Protein AF-A0A0F8Z6T7-F1 (afdb_monomer_lite)

Secondary structure (DSSP, 8-state):
----------EEEEEEE-TTS-EEEEEEEEE----SSS-PEEEEEEE-SSSEEEEEEEETT---EEEEEEETTTTEEEEEEE-TTS-EEEEEEEEEPSS--S---EEEEEE-TT-SS----------TTT---TTTTS--------EEEEEEE---TTEEEEEEEEEEEEEESTT--EEEEEEETTTTEEEEEEE----SS---EEEEEPGGGS-TT-EEEEEEEE-TTSS---EEEEEEEEEEEEEE-SSS-SEEE------TTTTTTTT-TTB--EEEEEEEEEEEEEES-TTS--EEEEEETTEEEE--SS-EEEEPPPEEEETTSPPPEEEEEESEEEEEEEEEEEEEE--BBTTSPBP--PPP----------HHHHHH--------EE-----SSPPP--TTS-SSEE-------SSS--

Sequence (426 aa):
GGGATGSTNRYDEIHFRKSNNEIAFRIRFKMLEGGWVSGDRGDVAYWNGAGWIEFADGEDLTWYRNRIDFDCTSGKYSWYIYDTDGSILGSITNIDFENTMATLDEILFTSHLSTYRGTTYFDAFGFTWEGYNIGDNRFDDTPAVLNFEIDSQLDSSSGDITSVSLDYSYKNMDNKQVSLKIFNFAQQNWDTVINSAIYSSFTPQTYVIGSDYYDQNYNLKFKFEGDASSSSYEFYLDQFKINYNYVPTGGNIYADITKTIADPFLNRYSGFANYQELFDIIISFTYSLSPNNPSYANFARFYIGTTEYSLPQAQSTFISPTFEFDSASPTVIKFEVSNADLVLSDMNYDMQFKCINTSGNVVLQQSFLVEFPEAGLTQFEKDNGKWFIDTTYAFTAISDGITYYNTYGETDKLQLRLNIEADGSW

pLDDT: mean 77.03, std 17.96, range [32.38, 98.25]

Structure (mmCIF, N/CA/C/O backbone):
data_AF-A0A0F8Z6T7-F1
#
_entry.id   AF-A0A0F8Z6T7-F1
#
loop_
_atom_site.group_PDB
_atom_site.id
_atom_site.type_symbol
_atom_site.label_atom_id
_atom_site.label_alt_id
_atom_site.label_comp_id
_atom_site.label_asym_id
_atom_site.label_entity_id
_atom_site.label_seq_id
_atom_site.pdbx_PDB_ins_code
_atom_site.Cartn_x
_atom_site.Cartn_y
_atom_site.Cartn_z
_atom_site.occupancy
_atom_site.B_iso_or_equiv
_atom_site.auth_seq_id
_atom_site.auth_comp_id
_atom_site.auth_asym_id
_atom_site.auth_atom_id
_atom_site.pdbx_PDB_model_num
ATOM 1 N N . GLY A 1 1 ? 71.253 -6.346 -3.701 1.00 34.41 1 GLY A N 1
ATOM 2 C CA . GLY A 1 1 ? 70.125 -7.222 -3.341 1.00 34.41 1 GLY A CA 1
ATOM 3 C C . GLY A 1 1 ? 69.019 -6.948 -4.324 1.00 34.41 1 GLY A C 1
ATOM 4 O O . GLY A 1 1 ? 68.734 -5.778 -4.535 1.00 34.41 1 GLY A O 1
ATOM 5 N N . GLY A 1 2 ? 68.510 -7.982 -4.996 1.00 40.59 2 GLY A N 1
ATOM 6 C CA . GLY A 1 2 ? 67.485 -7.845 -6.030 1.00 40.59 2 GLY A CA 1
ATOM 7 C C . GLY A 1 2 ? 66.227 -7.185 -5.478 1.00 40.59 2 GLY A C 1
ATOM 8 O O . GLY A 1 2 ? 65.676 -7.649 -4.482 1.00 40.59 2 GLY A O 1
ATOM 9 N N . GLY A 1 3 ? 65.811 -6.087 -6.109 1.00 32.38 3 GLY A N 1
ATOM 10 C CA . GLY A 1 3 ? 64.489 -5.521 -5.896 1.00 32.38 3 GLY A CA 1
ATOM 11 C C . GLY A 1 3 ? 63.480 -6.483 -6.499 1.00 32.38 3 GLY A C 1
ATOM 12 O O . GLY A 1 3 ? 63.484 -6.702 -7.707 1.00 32.38 3 GLY A O 1
ATOM 13 N N . ALA A 1 4 ? 62.668 -7.105 -5.651 1.00 35.88 4 ALA A N 1
ATOM 14 C CA . ALA A 1 4 ? 61.506 -7.839 -6.107 1.00 35.88 4 ALA A CA 1
ATOM 15 C C . ALA A 1 4 ? 60.572 -6.843 -6.808 1.00 35.88 4 ALA A C 1
ATOM 17 O O . ALA A 1 4 ? 59.997 -5.971 -6.160 1.00 35.88 4 ALA A O 1
ATOM 18 N N . THR A 1 5 ? 60.444 -6.955 -8.129 1.00 43.78 5 THR A N 1
ATOM 19 C CA . THR A 1 5 ? 59.316 -6.400 -8.879 1.00 43.78 5 THR A CA 1
ATOM 20 C C . THR A 1 5 ? 58.083 -7.167 -8.423 1.00 43.78 5 THR A C 1
ATOM 22 O O . THR A 1 5 ? 57.807 -8.271 -8.896 1.00 43.78 5 THR A O 1
ATOM 25 N N . GLY A 1 6 ? 57.417 -6.644 -7.396 1.00 41.47 6 GLY A N 1
ATOM 26 C CA . GLY A 1 6 ? 56.204 -7.224 -6.847 1.00 41.47 6 GLY A CA 1
ATOM 27 C C . GLY A 1 6 ? 55.116 -7.216 -7.911 1.00 41.47 6 GLY A C 1
ATOM 28 O O . GLY A 1 6 ? 54.461 -6.206 -8.116 1.00 41.47 6 GLY A O 1
ATOM 29 N N . SER A 1 7 ? 54.923 -8.345 -8.594 1.00 46.50 7 SER A N 1
ATOM 30 C CA . SER A 1 7 ? 53.730 -8.596 -9.401 1.00 46.50 7 SER A CA 1
ATOM 31 C C . SER A 1 7 ? 52.518 -8.439 -8.490 1.00 46.50 7 SER A C 1
ATOM 33 O O . SER A 1 7 ? 52.208 -9.336 -7.706 1.00 46.50 7 SER A O 1
ATOM 35 N N . THR A 1 8 ? 51.839 -7.302 -8.560 1.00 54.94 8 THR A N 1
ATOM 36 C CA . THR A 1 8 ? 50.563 -7.137 -7.874 1.00 54.94 8 THR A CA 1
ATOM 37 C C . THR A 1 8 ? 49.501 -7.944 -8.630 1.00 54.94 8 THR A C 1
ATOM 39 O O . THR A 1 8 ? 49.490 -7.993 -9.859 1.00 54.94 8 THR A O 1
ATOM 42 N N . ASN A 1 9 ? 48.648 -8.662 -7.893 1.00 61.03 9 ASN A N 1
ATOM 43 C CA . ASN A 1 9 ? 47.549 -9.482 -8.420 1.00 61.03 9 ASN A CA 1
ATOM 44 C C . ASN A 1 9 ? 46.406 -8.589 -8.949 1.00 61.03 9 ASN A C 1
ATOM 46 O O . ASN A 1 9 ? 45.300 -8.628 -8.421 1.00 61.03 9 ASN A O 1
ATOM 50 N N . ARG A 1 10 ? 46.690 -7.725 -9.931 1.00 76.44 10 ARG A N 1
ATOM 51 C CA . ARG A 1 10 ? 45.719 -6.806 -10.541 1.00 76.44 10 ARG A CA 1
ATOM 52 C C . ARG A 1 10 ? 45.289 -7.368 -11.883 1.00 76.44 10 ARG A C 1
ATOM 54 O O . ARG A 1 10 ? 45.988 -7.186 -12.878 1.00 76.44 10 ARG A O 1
ATOM 61 N N . TYR A 1 11 ? 44.199 -8.118 -11.892 1.00 79.31 11 TYR A N 1
ATOM 62 C CA . TYR A 1 11 ? 43.693 -8.711 -13.115 1.00 79.31 11 TYR A CA 1
ATOM 63 C C . TYR A 1 11 ? 42.189 -8.940 -13.057 1.00 79.31 11 TYR A C 1
ATOM 65 O O . TYR A 1 11 ? 41.632 -9.207 -11.989 1.00 79.31 11 TYR A O 1
ATOM 73 N N . ASP A 1 12 ? 41.592 -8.901 -14.240 1.00 85.19 12 ASP A N 1
ATOM 74 C CA . ASP A 1 12 ? 40.235 -9.350 -14.498 1.00 85.19 12 ASP A CA 1
ATOM 75 C C . ASP A 1 12 ? 40.288 -10.607 -15.362 1.00 85.19 12 ASP A C 1
ATOM 77 O O . ASP A 1 12 ? 41.137 -10.739 -16.251 1.00 85.19 12 ASP A O 1
ATOM 81 N N . GLU A 1 13 ? 39.382 -11.539 -15.096 1.00 89.44 13 GLU A N 1
ATOM 82 C CA . GLU A 1 13 ? 39.260 -12.781 -15.851 1.00 89.44 13 GLU A CA 1
ATOM 83 C C . GLU A 1 13 ? 37.871 -12.912 -16.457 1.00 89.44 13 GLU A C 1
ATOM 85 O O . GLU A 1 13 ? 36.861 -12.561 -15.840 1.00 89.44 13 GLU A O 1
ATOM 90 N N . ILE A 1 14 ? 37.832 -13.491 -17.653 1.00 92.12 14 ILE A N 1
ATOM 91 C CA . ILE A 1 14 ? 36.604 -13.886 -18.331 1.00 92.12 14 ILE A CA 1
ATOM 92 C C . ILE A 1 14 ? 36.615 -15.402 -18.461 1.00 92.12 14 ILE A C 1
ATOM 94 O O . ILE A 1 14 ? 37.575 -15.986 -18.976 1.00 92.12 14 ILE A O 1
ATOM 98 N N . HIS A 1 15 ? 35.558 -16.045 -17.977 1.00 94.75 15 HIS A N 1
ATOM 99 C CA . HIS A 1 15 ? 35.403 -17.496 -17.995 1.00 94.75 15 HIS A CA 1
ATOM 100 C C . HIS A 1 15 ? 34.279 -17.882 -18.951 1.00 94.75 15 HIS A C 1
ATOM 102 O O . HIS A 1 15 ? 33.153 -17.408 -18.813 1.00 94.75 15 HIS A O 1
ATOM 108 N N . PHE A 1 16 ? 34.574 -18.788 -19.878 1.00 95.31 16 PHE A N 1
ATOM 109 C CA . PHE A 1 16 ? 33.588 -19.403 -20.762 1.00 95.31 16 PHE A CA 1
ATOM 110 C C . PHE A 1 16 ? 33.209 -20.751 -20.167 1.00 95.31 16 PHE A C 1
ATOM 112 O O . PHE A 1 16 ? 34.071 -21.616 -19.989 1.00 95.31 16 PHE A O 1
ATOM 119 N N . ARG A 1 17 ? 31.945 -20.910 -19.773 1.00 95.69 17 ARG A N 1
ATOM 120 C CA . ARG A 1 17 ? 31.547 -21.989 -18.862 1.00 95.69 17 ARG A CA 1
ATOM 121 C C . ARG A 1 17 ? 30.137 -22.507 -19.115 1.00 95.69 17 ARG A C 1
ATOM 123 O O . ARG A 1 17 ? 29.335 -21.900 -19.825 1.00 95.69 17 ARG A O 1
ATOM 130 N N . LYS A 1 18 ? 29.839 -23.644 -18.498 1.00 93.81 18 LYS A N 1
ATOM 131 C CA . LYS A 1 18 ? 28.474 -24.148 -18.341 1.00 93.81 18 LYS A CA 1
ATOM 132 C C . LYS A 1 18 ? 27.794 -23.522 -17.128 1.00 93.81 18 LYS A C 1
ATOM 134 O O . LYS A 1 18 ? 28.446 -23.104 -16.171 1.00 93.81 18 LYS A O 1
ATOM 139 N N . SER A 1 19 ? 26.469 -23.583 -17.134 1.00 91.75 19 SER A N 1
ATOM 140 C CA . SER A 1 19 ? 25.588 -23.168 -16.032 1.00 91.75 19 SER A CA 1
ATOM 141 C C . SER A 1 19 ? 25.869 -23.877 -14.693 1.00 91.75 19 SER A C 1
ATOM 143 O O . SER A 1 19 ? 25.521 -23.375 -13.627 1.00 91.75 19 SER A O 1
ATOM 145 N N . ASN A 1 20 ? 26.556 -25.026 -14.705 1.00 92.25 20 ASN A N 1
ATOM 146 C CA . ASN A 1 20 ? 27.001 -25.743 -13.502 1.00 92.25 20 ASN A CA 1
ATOM 147 C C . ASN A 1 20 ? 28.351 -25.241 -12.928 1.00 92.25 20 ASN A C 1
ATOM 149 O O . ASN A 1 20 ? 28.901 -25.889 -12.038 1.00 92.25 20 ASN A O 1
ATOM 153 N N . ASN A 1 21 ? 28.873 -24.107 -13.413 1.00 92.44 21 ASN A N 1
ATOM 154 C CA . ASN A 1 21 ? 30.181 -23.517 -13.085 1.00 92.44 21 ASN A CA 1
ATOM 155 C C . ASN A 1 21 ? 31.415 -24.292 -13.580 1.00 92.44 21 ASN A C 1
ATOM 157 O O . ASN A 1 21 ? 32.537 -23.936 -13.218 1.00 92.44 21 ASN A O 1
ATOM 161 N N . GLU A 1 22 ? 31.255 -25.327 -14.402 1.00 95.19 22 GLU A N 1
ATOM 162 C CA . GLU A 1 22 ? 32.390 -25.999 -15.028 1.00 95.19 22 GLU A CA 1
ATOM 163 C C . GLU A 1 22 ? 32.938 -25.115 -16.164 1.00 95.19 22 GLU A C 1
ATOM 165 O O . GLU A 1 22 ? 32.181 -24.656 -17.023 1.00 95.19 22 GLU A O 1
ATOM 170 N N . ILE A 1 23 ? 34.246 -24.848 -16.165 1.00 96.38 23 ILE A N 1
ATOM 171 C CA . ILE A 1 23 ? 34.882 -23.870 -17.060 1.00 96.38 23 ILE A CA 1
ATOM 172 C C . ILE A 1 23 ? 35.527 -24.582 -18.250 1.00 96.38 23 ILE A C 1
ATOM 174 O O . ILE A 1 23 ? 36.349 -25.476 -18.056 1.00 96.38 23 ILE A O 1
ATOM 178 N N . ALA A 1 24 ? 35.193 -24.161 -19.471 1.00 96.69 24 ALA A N 1
ATOM 179 C CA . ALA A 1 24 ? 35.848 -24.645 -20.682 1.00 96.69 24 ALA A CA 1
ATOM 180 C C . ALA A 1 24 ? 37.194 -23.964 -20.901 1.0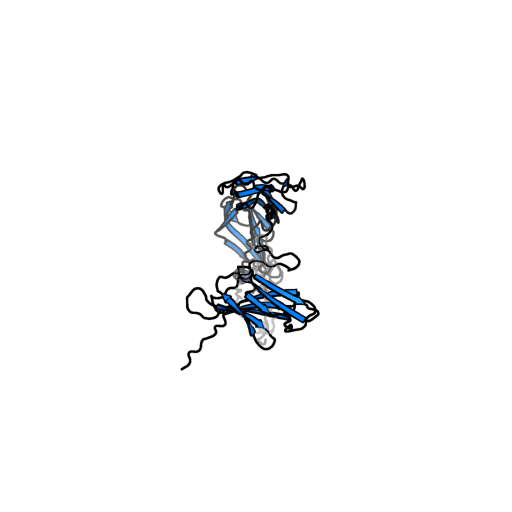0 96.69 24 ALA A C 1
ATOM 182 O O . ALA A 1 24 ? 38.172 -24.646 -21.161 1.00 96.69 24 ALA A O 1
ATOM 183 N N . PHE A 1 25 ? 37.271 -22.639 -20.805 1.00 96.75 25 PHE A N 1
ATOM 184 C CA . PHE A 1 25 ? 38.532 -21.904 -20.916 1.00 96.75 25 PHE A CA 1
ATOM 185 C C . PHE A 1 25 ? 38.414 -20.516 -20.290 1.00 96.75 25 PHE A C 1
ATOM 187 O O . PHE A 1 25 ? 37.312 -19.991 -20.083 1.00 96.75 25 PHE A O 1
ATOM 194 N N . ARG A 1 26 ? 39.570 -19.921 -19.988 1.00 95.75 26 ARG A N 1
ATOM 195 C CA . ARG A 1 26 ? 39.672 -18.604 -19.361 1.00 95.75 26 ARG A CA 1
ATOM 196 C C . ARG A 1 26 ? 40.671 -17.721 -20.070 1.00 95.75 26 ARG A C 1
ATOM 198 O O . ARG A 1 26 ? 41.716 -18.164 -20.555 1.00 95.75 26 ARG A O 1
ATOM 205 N N . ILE A 1 27 ? 40.356 -16.440 -20.039 1.00 93.44 27 ILE A N 1
ATOM 206 C CA . ILE A 1 27 ? 41.213 -15.369 -20.517 1.00 93.44 27 ILE A CA 1
ATOM 207 C C . ILE A 1 27 ? 41.334 -14.293 -19.446 1.00 93.44 27 ILE A C 1
ATOM 209 O O . ILE A 1 27 ? 40.470 -14.179 -18.577 1.00 93.44 27 ILE A O 1
ATOM 213 N N . ARG A 1 28 ? 42.420 -13.528 -19.491 1.00 90.62 28 ARG A N 1
ATOM 214 C CA . ARG A 1 28 ? 42.775 -12.571 -18.450 1.00 90.62 28 ARG A CA 1
ATOM 215 C C . ARG A 1 28 ? 43.392 -11.314 -19.032 1.00 90.62 28 ARG A C 1
ATOM 217 O O . ARG A 1 28 ? 44.247 -11.388 -19.914 1.00 90.62 28 ARG A O 1
ATOM 224 N N . PHE A 1 29 ? 43.024 -10.192 -18.433 1.00 87.56 29 PHE A N 1
ATOM 225 C CA . PHE A 1 29 ? 43.673 -8.900 -18.602 1.00 87.56 29 PHE A CA 1
ATOM 226 C C . PHE A 1 29 ? 44.358 -8.545 -17.286 1.00 87.56 29 PHE A C 1
ATOM 228 O O . PHE A 1 29 ? 43.700 -8.466 -16.250 1.00 87.56 29 PHE A O 1
ATOM 235 N N . LYS A 1 30 ? 45.684 -8.400 -17.293 1.00 84.19 30 LYS A N 1
ATOM 236 C CA . LYS A 1 30 ? 46.486 -8.142 -16.091 1.00 84.19 30 LYS A CA 1
ATOM 237 C C . LYS A 1 30 ? 47.239 -6.830 -16.233 1.00 84.19 30 LYS A C 1
ATOM 239 O O . LYS A 1 30 ? 48.046 -6.700 -17.135 1.00 84.19 30 LYS A O 1
ATOM 244 N N . MET A 1 31 ? 47.079 -5.899 -15.301 1.00 78.56 31 MET A N 1
ATOM 245 C CA . MET A 1 31 ? 47.866 -4.661 -15.311 1.00 78.56 31 MET A CA 1
ATOM 246 C C . MET A 1 31 ? 49.229 -4.876 -14.641 1.00 78.56 31 MET A C 1
ATOM 248 O O . MET A 1 31 ? 49.292 -5.338 -13.496 1.00 78.56 31 MET A O 1
ATOM 252 N N . LEU A 1 32 ? 50.323 -4.531 -15.329 1.00 73.44 32 LEU A N 1
ATOM 253 C CA . LEU A 1 32 ? 51.673 -4.541 -14.761 1.00 73.44 32 LEU A CA 1
ATOM 254 C C . LEU A 1 32 ? 51.965 -3.244 -13.997 1.00 73.44 32 LEU A C 1
ATOM 256 O O . LEU A 1 32 ? 51.449 -2.174 -14.304 1.00 73.44 32 LEU A O 1
ATOM 260 N N . GLU A 1 33 ? 52.812 -3.332 -12.969 1.00 61.66 33 GLU A N 1
ATOM 261 C CA . GLU A 1 33 ? 53.216 -2.166 -12.181 1.00 61.66 33 GLU A CA 1
ATOM 262 C C . GLU A 1 33 ? 54.324 -1.381 -12.906 1.00 61.66 33 GLU A C 1
ATOM 264 O O . GLU A 1 33 ? 55.510 -1.681 -12.771 1.00 61.66 33 GLU A O 1
ATOM 269 N N . GLY A 1 34 ? 53.916 -0.379 -13.688 1.00 53.12 34 GLY A N 1
ATOM 270 C CA . GLY A 1 34 ? 54.732 0.748 -14.144 1.00 53.12 34 GLY A CA 1
ATOM 271 C C . GLY A 1 34 ? 54.400 1.986 -13.305 1.00 53.12 34 GLY A C 1
ATOM 272 O O . GLY A 1 34 ? 53.290 2.145 -12.807 1.00 53.12 34 GLY A O 1
ATOM 273 N N . GLY A 1 35 ? 55.383 2.823 -12.984 1.00 46.03 35 GLY A N 1
ATOM 274 C CA . GLY A 1 35 ? 55.184 3.905 -12.020 1.00 46.03 35 GLY A CA 1
ATOM 275 C C . GLY A 1 35 ? 54.460 5.111 -12.612 1.00 46.03 35 GLY A C 1
ATOM 276 O O . GLY A 1 35 ? 55.069 5.809 -13.393 1.00 46.03 35 GLY A O 1
ATOM 277 N N . TRP A 1 36 ? 53.251 5.440 -12.146 1.00 46.59 36 TRP A N 1
ATOM 278 C CA . TRP A 1 36 ? 52.629 6.786 -12.180 1.00 46.59 36 TRP A CA 1
ATOM 279 C C . TRP A 1 36 ? 52.681 7.605 -13.497 1.00 46.59 36 TRP A C 1
ATOM 281 O O . TRP A 1 36 ? 52.512 8.824 -13.444 1.00 46.59 36 TRP A O 1
ATOM 291 N N . VAL A 1 37 ? 52.856 6.993 -14.669 1.00 45.06 37 VAL A N 1
ATOM 292 C CA . VAL A 1 37 ? 52.803 7.685 -15.971 1.00 45.06 37 VAL A CA 1
ATOM 293 C C . VAL A 1 37 ? 51.796 6.995 -16.885 1.00 45.06 37 VAL A C 1
ATOM 295 O O . VAL A 1 37 ? 51.663 5.780 -16.851 1.00 45.06 37 VAL A O 1
ATOM 298 N N . SER A 1 38 ? 51.079 7.769 -17.706 1.00 46.97 38 SER A N 1
ATOM 299 C CA . SER A 1 38 ? 50.261 7.213 -18.791 1.00 46.97 38 SER A CA 1
ATOM 300 C C . SER A 1 38 ? 51.114 6.300 -19.679 1.00 46.97 38 SER A C 1
ATOM 302 O O . SER A 1 38 ? 52.232 6.690 -20.028 1.00 46.97 38 SER A O 1
ATOM 304 N N . GLY A 1 39 ? 50.584 5.135 -20.059 1.00 53.91 39 GLY A N 1
ATOM 305 C CA . GLY A 1 39 ? 51.328 4.082 -20.764 1.00 53.91 39 GLY A CA 1
ATOM 306 C C . GLY A 1 39 ? 51.674 2.865 -19.895 1.00 53.91 39 GLY A C 1
ATOM 307 O O . GLY A 1 39 ? 52.615 2.136 -20.208 1.00 53.91 39 GLY A O 1
ATOM 308 N N . ASP A 1 40 ? 50.948 2.648 -18.792 1.00 68.19 40 ASP A N 1
ATOM 309 C CA . ASP A 1 40 ? 51.057 1.416 -18.010 1.00 68.19 40 ASP A CA 1
ATOM 310 C C . ASP A 1 40 ? 50.605 0.220 -18.870 1.00 68.19 40 ASP A C 1
ATOM 312 O O . ASP A 1 40 ? 49.499 0.204 -19.416 1.00 68.19 40 ASP A O 1
ATOM 316 N N . ARG A 1 41 ? 51.489 -0.775 -18.998 1.00 76.25 41 ARG A N 1
ATOM 317 C CA . ARG A 1 41 ? 51.284 -1.984 -19.805 1.00 76.25 41 ARG A CA 1
ATOM 318 C C . ARG A 1 41 ? 50.298 -2.937 -19.126 1.00 76.25 41 ARG A C 1
ATOM 320 O O . ARG A 1 41 ? 50.473 -3.291 -17.958 1.00 76.25 41 ARG A O 1
ATOM 327 N N . GLY A 1 42 ? 49.307 -3.398 -19.877 1.00 78.88 42 GLY A N 1
ATOM 328 C CA . GLY A 1 42 ? 48.455 -4.530 -19.535 1.00 78.88 42 GLY A CA 1
ATOM 329 C C . GLY A 1 42 ? 48.886 -5.778 -20.301 1.00 78.88 42 GLY A C 1
ATOM 330 O O . GLY A 1 42 ? 49.060 -5.727 -21.508 1.00 78.88 42 GLY A O 1
ATOM 331 N N . ASP A 1 43 ? 49.043 -6.914 -19.638 1.00 87.06 43 ASP A N 1
ATOM 332 C CA . ASP A 1 43 ? 49.264 -8.191 -20.304 1.00 87.06 43 ASP A CA 1
ATOM 333 C C . ASP A 1 43 ? 47.931 -8.883 -20.587 1.00 87.06 43 ASP A C 1
ATOM 335 O O . ASP A 1 43 ? 47.079 -9.056 -19.705 1.00 87.06 43 ASP A O 1
ATOM 339 N N . VAL A 1 44 ? 47.786 -9.341 -21.825 1.00 90.94 44 VAL A N 1
ATOM 340 C CA . VAL A 1 44 ? 46.660 -10.145 -22.286 1.00 90.94 44 VAL A CA 1
ATOM 341 C C . VAL A 1 44 ? 47.102 -11.603 -22.304 1.00 90.94 44 VAL A C 1
ATOM 343 O O . VAL A 1 44 ? 48.063 -11.974 -22.986 1.00 90.94 44 VAL A O 1
ATOM 346 N N . ALA A 1 45 ? 46.426 -12.439 -21.518 1.00 93.31 45 ALA A N 1
ATOM 347 C CA . ALA A 1 45 ? 46.860 -13.806 -21.259 1.00 93.31 45 ALA A CA 1
ATOM 348 C C . ALA A 1 45 ? 45.715 -14.818 -21.299 1.00 93.31 45 ALA A C 1
ATOM 350 O O . ALA A 1 45 ? 44.567 -14.503 -20.994 1.00 93.31 45 ALA A O 1
ATOM 351 N N . TYR A 1 46 ? 46.046 -16.066 -21.610 1.00 95.25 46 TYR A N 1
ATOM 352 C CA . TYR A 1 46 ? 45.120 -17.195 -21.561 1.00 95.25 46 TYR A CA 1
ATOM 353 C C . TYR A 1 46 ? 45.647 -18.305 -20.653 1.00 95.25 46 TYR A C 1
ATOM 355 O O . TYR A 1 46 ? 46.852 -18.393 -20.406 1.00 95.25 46 TYR A O 1
ATOM 363 N N . TRP A 1 47 ? 44.759 -19.152 -20.137 1.00 95.12 47 TRP A N 1
ATOM 364 C CA . TRP A 1 47 ? 45.156 -20.301 -19.327 1.00 95.12 47 TRP A CA 1
ATOM 365 C C . TRP A 1 47 ? 45.359 -21.541 -20.204 1.00 95.12 47 TRP A C 1
ATOM 367 O O . TRP A 1 47 ? 44.475 -21.914 -20.968 1.00 95.12 47 TRP A O 1
ATOM 377 N N . ASN A 1 48 ? 46.516 -22.201 -20.097 1.00 92.56 48 ASN A N 1
ATOM 378 C CA . ASN A 1 48 ? 46.855 -23.371 -20.923 1.00 92.56 48 ASN A CA 1
ATOM 379 C C . ASN A 1 48 ? 46.685 -24.728 -20.207 1.00 92.56 48 ASN A C 1
ATOM 381 O O . ASN A 1 48 ? 47.204 -25.739 -20.675 1.00 92.56 48 ASN A O 1
ATOM 385 N N . GLY A 1 49 ? 46.051 -24.746 -19.033 1.00 88.06 49 GLY A N 1
ATOM 386 C CA . GLY A 1 49 ? 45.926 -25.932 -18.177 1.00 88.06 49 GLY A CA 1
ATOM 387 C C . GLY A 1 49 ? 46.987 -26.033 -17.074 1.00 88.06 49 GLY A C 1
ATOM 388 O O . GLY A 1 49 ? 46.723 -26.640 -16.040 1.00 88.06 49 GLY A O 1
ATOM 389 N N . ALA A 1 50 ? 48.156 -25.408 -17.247 1.00 91.12 50 ALA A N 1
ATOM 390 C CA . ALA A 1 50 ? 49.250 -25.421 -16.268 1.00 91.12 50 ALA A CA 1
ATOM 391 C C . ALA A 1 50 ? 49.606 -24.026 -15.731 1.00 91.12 50 ALA A C 1
ATOM 393 O O . ALA A 1 50 ? 50.118 -23.900 -14.618 1.00 91.12 50 ALA A O 1
ATOM 394 N N . GLY A 1 51 ? 49.361 -22.981 -16.520 1.00 92.75 51 GLY A N 1
ATOM 395 C CA . GLY A 1 51 ? 49.707 -21.611 -16.186 1.00 92.75 51 GLY A CA 1
ATOM 396 C C . GLY A 1 51 ? 49.068 -20.597 -17.129 1.00 92.75 51 GLY A C 1
ATOM 397 O O . GLY A 1 51 ? 48.467 -20.942 -18.148 1.00 92.75 51 GLY A O 1
ATOM 398 N N . TRP A 1 52 ? 49.235 -19.324 -16.780 1.00 92.81 52 TRP A N 1
ATOM 399 C CA . TRP A 1 52 ? 48.846 -18.206 -17.631 1.00 92.81 52 TRP A CA 1
ATOM 400 C C . TRP A 1 52 ? 49.944 -17.892 -18.645 1.00 92.81 52 TRP A C 1
ATOM 402 O O . TRP A 1 52 ? 51.095 -17.695 -18.255 1.00 92.81 52 TRP A O 1
ATOM 412 N N . ILE A 1 53 ? 49.575 -17.816 -19.921 1.00 95.19 53 ILE A N 1
ATOM 413 C CA . ILE A 1 53 ? 50.469 -17.529 -21.042 1.00 95.19 53 ILE A CA 1
ATOM 414 C C . ILE A 1 53 ? 50.071 -16.194 -21.666 1.00 95.19 53 ILE A C 1
ATOM 416 O O . ILE A 1 53 ? 48.942 -16.027 -22.125 1.00 95.19 53 ILE A O 1
ATOM 420 N N . GLU A 1 54 ? 51.003 -15.249 -21.661 1.00 93.25 54 GLU A N 1
ATOM 421 C CA . GLU A 1 54 ? 50.851 -13.916 -22.248 1.00 93.25 54 GLU A CA 1
ATOM 422 C C . GLU A 1 54 ? 51.081 -13.985 -23.762 1.00 93.25 54 GLU A C 1
ATOM 424 O O . GLU A 1 54 ? 51.980 -14.693 -24.224 1.00 93.25 54 GLU A O 1
ATOM 429 N N . PHE A 1 55 ? 50.259 -13.279 -24.541 1.00 93.69 55 PHE A N 1
ATOM 430 C CA . PHE A 1 55 ? 50.375 -13.276 -26.006 1.00 93.69 55 PHE A CA 1
ATOM 431 C C . PHE A 1 55 ? 50.157 -11.908 -26.665 1.00 93.69 55 PHE A C 1
ATOM 433 O O . PHE A 1 55 ? 50.368 -11.794 -27.874 1.00 93.69 55 PHE A O 1
ATOM 440 N N . ALA A 1 56 ? 49.733 -10.890 -25.911 1.00 93.00 56 ALA A N 1
ATOM 441 C CA . ALA A 1 56 ? 49.633 -9.517 -26.392 1.00 93.00 56 ALA A CA 1
ATOM 442 C C . ALA A 1 56 ? 49.848 -8.512 -25.250 1.00 93.00 56 ALA A C 1
ATOM 444 O O . ALA A 1 56 ? 49.552 -8.815 -24.090 1.00 93.00 56 ALA A O 1
ATOM 445 N N . ASP A 1 57 ? 50.308 -7.316 -25.618 1.00 89.44 57 ASP A N 1
ATOM 446 C CA . ASP A 1 57 ? 50.572 -6.198 -24.712 1.00 89.44 57 ASP A CA 1
ATOM 447 C C . ASP A 1 57 ? 49.540 -5.094 -24.986 1.00 89.44 57 ASP A C 1
ATOM 449 O O . ASP A 1 57 ? 49.538 -4.503 -26.061 1.00 89.44 57 ASP A O 1
ATOM 453 N N . GLY A 1 58 ? 48.644 -4.845 -24.036 1.00 84.88 58 GLY A N 1
ATOM 454 C CA . GLY A 1 58 ? 47.728 -3.709 -24.021 1.00 84.88 58 GLY A CA 1
ATOM 455 C C . GLY A 1 58 ? 48.249 -2.536 -23.185 1.00 84.88 58 GLY A C 1
ATOM 456 O O . GLY A 1 58 ? 49.300 -2.603 -22.548 1.00 84.88 58 GLY A O 1
ATOM 457 N N . GLU A 1 59 ? 47.472 -1.463 -23.155 1.00 83.50 59 GLU A N 1
ATOM 458 C CA . GLU A 1 59 ? 47.749 -0.202 -22.472 1.00 83.50 59 GLU A CA 1
ATOM 459 C C . GLU A 1 59 ? 46.529 0.229 -21.645 1.00 83.50 59 GLU A C 1
ATOM 461 O O . GLU A 1 59 ? 45.380 -0.059 -21.998 1.00 83.50 59 GLU A O 1
ATOM 466 N N . ASP A 1 60 ? 46.772 0.939 -20.542 1.00 79.06 60 ASP A N 1
ATOM 467 C CA . ASP A 1 60 ? 45.708 1.553 -19.740 1.00 79.06 60 ASP A CA 1
ATOM 468 C C . ASP A 1 60 ? 44.853 2.538 -20.565 1.00 79.06 60 ASP A C 1
ATOM 470 O O . ASP A 1 60 ? 45.332 3.174 -21.505 1.00 79.06 60 ASP A O 1
ATOM 474 N N . LEU A 1 61 ? 43.580 2.688 -20.182 1.00 79.44 61 LEU A N 1
ATOM 475 C CA . LEU A 1 61 ? 42.600 3.600 -20.792 1.00 79.44 61 LEU A CA 1
ATOM 476 C C . LEU A 1 61 ? 42.401 3.431 -22.311 1.00 79.44 61 LEU A C 1
ATOM 478 O O . LEU A 1 61 ? 41.932 4.356 -22.979 1.00 79.44 61 LEU A O 1
ATOM 482 N N . THR A 1 62 ? 42.703 2.248 -22.850 1.00 83.56 62 THR A N 1
ATOM 483 C CA . THR A 1 62 ? 42.554 1.937 -24.276 1.00 83.56 62 THR A CA 1
ATOM 484 C C . THR A 1 62 ? 41.439 0.921 -24.509 1.00 83.56 62 THR A C 1
ATOM 486 O O . THR A 1 62 ? 41.324 -0.083 -23.806 1.00 83.56 62 THR A O 1
ATOM 489 N N . TRP A 1 63 ? 40.597 1.183 -25.511 1.00 85.69 63 TRP A N 1
ATOM 490 C CA . TRP A 1 63 ? 39.515 0.284 -25.909 1.00 85.69 63 TRP A CA 1
ATOM 491 C C . TRP A 1 63 ? 40.001 -0.712 -26.955 1.00 85.69 63 TRP A C 1
ATOM 493 O O . TRP A 1 63 ? 40.333 -0.332 -28.076 1.00 85.69 63 TRP A O 1
ATOM 503 N N . TYR A 1 64 ? 39.983 -1.995 -26.601 1.00 87.38 64 TYR A N 1
ATOM 504 C CA . TYR A 1 64 ? 40.364 -3.078 -27.502 1.00 87.38 64 TYR A CA 1
ATOM 505 C C . TYR A 1 64 ? 39.150 -3.852 -27.993 1.00 87.38 64 TYR A C 1
ATOM 507 O O . TYR A 1 64 ? 38.298 -4.279 -27.207 1.00 87.38 64 TYR A O 1
ATOM 515 N N . ARG A 1 65 ? 39.111 -4.126 -29.299 1.00 88.69 65 ARG A N 1
ATOM 516 C CA . ARG A 1 65 ? 38.136 -5.068 -29.853 1.00 88.69 65 ARG A CA 1
ATOM 517 C C . ARG A 1 65 ? 38.658 -6.488 -29.670 1.00 88.69 65 ARG A C 1
ATOM 519 O O . ARG A 1 65 ? 39.778 -6.799 -30.065 1.00 88.69 65 ARG A O 1
ATOM 526 N N . ASN A 1 66 ? 37.817 -7.369 -29.140 1.00 90.00 66 ASN A N 1
ATOM 527 C CA . ASN A 1 66 ? 38.137 -8.777 -28.926 1.00 90.00 66 ASN A CA 1
ATOM 528 C C . ASN A 1 66 ? 37.247 -9.661 -29.805 1.00 90.00 66 ASN A C 1
ATOM 530 O O . ASN A 1 66 ? 36.041 -9.445 -29.882 1.00 90.00 66 ASN A O 1
ATOM 534 N N . ARG A 1 67 ? 37.834 -10.672 -30.450 1.00 90.50 67 ARG A N 1
ATOM 535 C CA . ARG A 1 67 ? 37.106 -11.734 -31.155 1.00 90.50 67 ARG A CA 1
ATOM 536 C C . ARG A 1 67 ? 37.563 -13.085 -30.638 1.00 90.50 67 ARG A C 1
ATOM 538 O O . ARG A 1 67 ? 38.750 -13.396 -30.710 1.00 90.50 67 ARG A O 1
ATOM 545 N N . ILE A 1 68 ? 36.618 -13.890 -30.173 1.00 92.75 68 ILE A N 1
ATOM 546 C CA . ILE A 1 68 ? 36.873 -15.240 -29.674 1.00 92.75 68 ILE A CA 1
ATOM 547 C C . ILE A 1 68 ? 36.052 -16.203 -30.522 1.00 92.75 68 ILE A C 1
ATOM 549 O O . ILE A 1 68 ? 34.827 -16.117 -30.551 1.00 92.75 68 ILE A O 1
ATOM 553 N N . ASP A 1 69 ? 36.741 -17.097 -31.222 1.00 92.38 69 ASP A N 1
ATOM 554 C CA . ASP A 1 69 ? 36.128 -18.170 -31.998 1.00 92.38 69 ASP A CA 1
ATOM 555 C C . ASP A 1 69 ? 36.326 -19.477 -31.225 1.00 92.38 69 ASP A C 1
ATOM 557 O O . ASP A 1 69 ? 37.460 -19.815 -30.890 1.00 92.38 69 ASP A O 1
ATOM 561 N N . PHE A 1 70 ? 35.263 -20.228 -30.944 1.00 93.00 70 PHE A N 1
ATOM 562 C CA . PHE A 1 70 ? 35.362 -21.502 -30.228 1.00 93.00 70 PHE A CA 1
ATOM 563 C C . PHE A 1 70 ? 34.524 -22.597 -30.888 1.00 93.00 70 PHE A C 1
ATOM 565 O O . PHE A 1 70 ? 33.492 -22.328 -31.499 1.00 93.00 70 PHE A O 1
ATOM 572 N N . ASP A 1 71 ? 34.967 -23.843 -30.738 1.00 93.00 71 ASP A N 1
ATOM 573 C CA . ASP A 1 71 ? 34.282 -25.039 -31.216 1.00 93.00 71 ASP A CA 1
ATOM 574 C C . ASP A 1 71 ? 34.220 -26.084 -30.099 1.00 93.00 71 ASP A C 1
ATOM 576 O O . ASP A 1 71 ? 35.228 -26.666 -29.695 1.00 93.00 71 ASP A O 1
ATOM 580 N N . CYS A 1 72 ? 33.004 -26.343 -29.622 1.00 93.31 72 CYS A N 1
ATOM 581 C CA . CYS A 1 72 ? 32.729 -27.338 -28.587 1.00 93.31 72 CYS A CA 1
ATOM 582 C C . CYS A 1 72 ? 32.931 -28.785 -29.079 1.00 93.31 72 CYS A C 1
ATOM 584 O O . CYS A 1 72 ? 33.143 -29.687 -28.274 1.00 93.31 72 CYS A O 1
ATOM 586 N N . THR A 1 73 ? 32.904 -29.028 -30.393 1.00 93.25 73 THR A N 1
ATOM 587 C CA . THR A 1 73 ? 33.110 -30.366 -30.974 1.00 93.25 73 THR A CA 1
ATOM 588 C C . THR A 1 73 ? 34.572 -30.778 -30.883 1.00 93.25 73 THR A C 1
ATOM 590 O O . THR A 1 73 ? 34.885 -31.886 -30.449 1.00 93.25 73 THR A O 1
ATOM 593 N N . SER A 1 74 ? 35.477 -29.886 -31.292 1.00 93.94 74 SER A N 1
ATOM 594 C CA . SER A 1 74 ? 36.921 -30.108 -31.168 1.00 93.94 74 SER A CA 1
ATOM 595 C C . SER A 1 74 ? 37.477 -29.733 -29.792 1.00 93.94 74 SER A C 1
ATOM 597 O O . SER A 1 74 ? 38.596 -30.132 -29.474 1.00 93.94 74 SER A O 1
ATOM 599 N N . GLY A 1 75 ? 36.707 -29.006 -28.975 1.00 95.19 75 GLY A N 1
ATOM 600 C CA . GLY A 1 75 ? 37.123 -28.518 -27.662 1.00 95.19 75 GLY A CA 1
ATOM 601 C C . GLY A 1 75 ? 38.255 -27.503 -27.768 1.00 95.19 75 GLY A C 1
ATOM 602 O O . GLY A 1 75 ? 39.217 -27.593 -27.009 1.00 95.19 75 GLY A O 1
ATOM 603 N N . LYS A 1 76 ? 38.178 -26.592 -28.746 1.00 95.56 76 LYS A N 1
ATOM 604 C CA . LYS A 1 76 ? 39.233 -25.613 -29.035 1.00 95.56 76 LYS A CA 1
ATOM 605 C C . LYS A 1 76 ? 38.696 -24.197 -29.172 1.00 95.56 76 LYS A C 1
ATOM 607 O O . LYS A 1 76 ? 37.556 -23.997 -29.584 1.00 95.56 76 LYS A O 1
ATOM 612 N N . TYR A 1 77 ? 39.543 -23.210 -28.899 1.00 96.25 77 TYR A N 1
ATOM 613 C CA . TYR A 1 77 ? 39.264 -21.804 -29.179 1.00 96.25 77 TYR A CA 1
ATOM 614 C C . TYR A 1 77 ? 40.464 -21.059 -29.770 1.00 96.25 77 TYR A C 1
ATOM 616 O O . TYR A 1 77 ? 41.615 -21.493 -29.710 1.00 96.25 77 TYR A O 1
ATOM 624 N N . SER A 1 78 ? 40.166 -19.914 -30.367 1.00 96.06 78 SER A N 1
ATOM 625 C CA . SER A 1 78 ? 41.111 -18.922 -30.859 1.00 96.06 78 SER A CA 1
ATOM 626 C C . SER A 1 78 ? 40.679 -17.554 -30.349 1.00 96.06 78 SER A C 1
ATOM 628 O O . SER A 1 78 ? 39.484 -17.279 -30.241 1.00 96.06 78 SER A O 1
ATOM 630 N N . TRP A 1 79 ? 41.638 -16.691 -30.041 1.00 95.88 79 TRP A N 1
ATOM 631 C CA . TRP A 1 79 ? 41.369 -15.340 -29.564 1.00 95.88 79 TRP A CA 1
ATOM 632 C C . TRP A 1 79 ? 42.239 -14.347 -30.318 1.00 95.88 79 TRP A C 1
ATOM 634 O O . TRP A 1 79 ? 43.447 -14.532 -30.449 1.00 95.88 79 TRP A O 1
ATOM 644 N N . TYR A 1 80 ? 41.594 -13.302 -30.819 1.00 94.38 80 TYR A N 1
ATOM 645 C CA . TYR A 1 80 ? 42.189 -12.180 -31.519 1.00 94.38 80 TYR A CA 1
ATOM 646 C C . TYR A 1 80 ? 41.850 -10.903 -30.760 1.00 94.38 80 TYR A C 1
ATOM 648 O O . TYR A 1 80 ? 40.675 -10.641 -30.481 1.00 94.38 80 TYR A O 1
ATOM 656 N N . ILE A 1 81 ? 42.863 -10.099 -30.472 1.00 93.75 81 ILE A N 1
ATOM 657 C CA . ILE A 1 81 ? 42.702 -8.753 -29.936 1.00 93.75 81 ILE A CA 1
ATOM 658 C C . ILE A 1 81 ? 43.179 -7.753 -30.987 1.00 93.75 81 ILE A C 1
ATOM 660 O O . ILE A 1 81 ? 44.216 -7.948 -31.624 1.00 93.75 81 ILE A O 1
ATOM 664 N N . TYR A 1 82 ? 42.377 -6.718 -31.212 1.00 92.00 82 TYR A N 1
ATOM 665 C CA . TYR A 1 82 ? 42.635 -5.678 -32.198 1.00 92.00 82 TYR A CA 1
ATOM 666 C C . TYR A 1 82 ? 42.860 -4.344 -31.497 1.00 92.00 82 TYR A C 1
ATOM 668 O O . TYR A 1 82 ? 42.163 -4.034 -30.526 1.00 92.00 82 TYR A O 1
ATOM 676 N N . ASP A 1 83 ? 43.798 -3.569 -32.025 1.00 90.25 83 ASP A N 1
ATOM 677 C CA . ASP A 1 83 ? 44.036 -2.187 -31.626 1.00 90.25 83 ASP A CA 1
ATOM 678 C C . ASP A 1 83 ? 42.882 -1.276 -32.104 1.00 90.25 83 ASP A C 1
ATOM 680 O O . ASP A 1 83 ? 42.012 -1.674 -32.888 1.00 90.25 83 ASP A O 1
ATOM 684 N N . THR A 1 84 ? 42.876 -0.039 -31.623 1.00 84.38 84 THR A N 1
ATOM 685 C CA . THR A 1 84 ? 41.912 1.026 -31.926 1.00 84.38 84 THR A CA 1
ATOM 686 C C . THR A 1 84 ? 41.815 1.360 -33.416 1.00 84.38 84 THR A C 1
ATOM 688 O O . THR A 1 84 ? 40.747 1.750 -33.888 1.00 84.38 84 THR A O 1
ATOM 691 N N . ASP A 1 85 ? 42.893 1.164 -34.181 1.00 87.75 85 ASP A N 1
ATOM 692 C CA . ASP A 1 85 ? 42.920 1.338 -35.638 1.00 87.75 85 ASP A CA 1
ATOM 693 C C . ASP A 1 85 ? 42.392 0.113 -36.416 1.00 87.75 85 ASP A C 1
ATOM 695 O O . ASP A 1 85 ? 42.294 0.136 -37.645 1.00 87.75 85 ASP A O 1
ATOM 699 N N . GLY A 1 86 ? 42.021 -0.955 -35.703 1.00 86.69 86 GLY A N 1
ATOM 700 C CA . GLY A 1 86 ? 41.507 -2.202 -36.255 1.00 86.69 86 GLY A CA 1
ATOM 701 C C . GLY A 1 86 ? 42.580 -3.205 -36.689 1.00 86.69 86 GLY A C 1
ATOM 702 O O . GLY A 1 86 ? 42.217 -4.291 -37.157 1.00 86.69 86 GLY A O 1
ATOM 703 N N . SER A 1 87 ? 43.870 -2.892 -36.535 1.00 93.25 87 SER A N 1
ATOM 704 C CA . SER A 1 87 ? 44.965 -3.843 -36.744 1.00 93.25 87 SER A CA 1
ATOM 705 C C . SER A 1 87 ? 44.997 -4.912 -35.643 1.00 93.25 87 SER A C 1
ATOM 707 O O . SER A 1 87 ? 44.438 -4.734 -34.564 1.00 93.25 87 SER A O 1
ATOM 709 N N . ILE A 1 88 ? 45.590 -6.079 -35.918 1.00 93.88 88 ILE A N 1
ATOM 710 C CA . ILE A 1 88 ? 45.723 -7.141 -34.908 1.00 93.88 88 ILE A CA 1
ATOM 711 C C . ILE A 1 88 ? 46.839 -6.748 -33.942 1.00 93.88 88 ILE A C 1
ATOM 713 O O . ILE A 1 88 ? 47.999 -6.685 -34.343 1.00 93.88 88 ILE A O 1
ATOM 717 N N . LEU A 1 89 ? 46.482 -6.565 -32.673 1.00 93.94 89 LEU A N 1
ATOM 718 C CA . LEU A 1 89 ? 47.428 -6.357 -31.580 1.00 93.94 89 LEU A CA 1
ATOM 719 C C . LEU A 1 89 ? 48.076 -7.688 -31.161 1.00 93.94 89 LEU A C 1
ATOM 721 O O . LEU A 1 89 ? 49.275 -7.753 -30.904 1.00 93.94 89 LEU A O 1
ATOM 725 N N . GLY A 1 90 ? 47.300 -8.774 -31.148 1.00 95.62 90 GLY A N 1
ATOM 726 C CA . GLY A 1 90 ? 47.809 -10.119 -30.889 1.00 95.62 90 GLY A CA 1
ATOM 727 C C . GLY A 1 90 ? 46.770 -11.209 -31.130 1.00 95.62 90 GLY A C 1
ATOM 728 O O . GLY A 1 90 ? 45.566 -10.949 -31.197 1.00 95.62 90 GLY A O 1
ATOM 729 N N . SER A 1 91 ? 47.231 -12.451 -31.287 1.00 96.56 91 SER A N 1
ATOM 730 C CA . SER A 1 91 ? 46.330 -13.588 -31.491 1.00 96.56 91 SER A CA 1
ATOM 731 C C . SER A 1 91 ? 46.908 -14.926 -31.046 1.00 96.56 91 SER A C 1
ATOM 733 O O . SER A 1 91 ? 48.093 -15.189 -31.241 1.00 96.56 91 SER A O 1
ATOM 735 N N . ILE A 1 92 ? 46.028 -15.805 -30.576 1.00 96.69 92 ILE A N 1
ATOM 736 C CA . ILE A 1 92 ? 46.272 -17.228 -30.316 1.00 96.69 92 ILE A CA 1
ATOM 737 C C . ILE A 1 92 ? 45.254 -18.062 -31.087 1.00 96.69 92 ILE A C 1
ATOM 739 O O . ILE A 1 92 ? 44.115 -17.638 -31.284 1.00 96.69 92 ILE A O 1
ATOM 743 N N . THR A 1 93 ? 45.652 -19.255 -31.529 1.00 96.94 93 THR A N 1
ATOM 744 C CA . THR A 1 93 ? 44.779 -20.122 -32.333 1.00 96.94 93 THR A CA 1
ATOM 745 C C . THR A 1 93 ? 44.837 -21.572 -31.878 1.00 96.94 93 THR A C 1
ATOM 747 O O . THR A 1 93 ? 45.890 -22.050 -31.458 1.00 96.94 93 THR A O 1
ATOM 750 N N . ASN A 1 94 ? 43.707 -22.274 -32.005 1.00 95.50 94 ASN A N 1
ATOM 751 C CA . ASN A 1 94 ? 43.564 -23.712 -31.746 1.00 95.50 94 ASN A CA 1
ATOM 752 C C . ASN A 1 94 ? 44.005 -24.171 -30.343 1.00 95.50 94 ASN A C 1
ATOM 754 O O . ASN A 1 94 ? 44.548 -25.271 -30.196 1.00 95.50 94 ASN A O 1
ATOM 758 N N . ILE A 1 95 ? 43.762 -23.343 -29.327 1.00 96.69 95 ILE A N 1
ATOM 759 C CA . ILE A 1 95 ? 44.045 -23.665 -27.929 1.00 96.69 95 ILE A CA 1
ATOM 760 C C . ILE A 1 95 ? 42.991 -24.640 -27.416 1.00 96.69 95 ILE A C 1
ATOM 762 O O . ILE A 1 95 ? 41.802 -24.431 -27.646 1.00 96.69 95 ILE A O 1
ATOM 766 N N . ASP A 1 96 ? 43.429 -25.701 -26.740 1.00 96.38 96 ASP A N 1
ATOM 767 C CA . ASP A 1 96 ? 42.536 -26.686 -26.134 1.00 96.38 96 ASP A CA 1
ATOM 768 C C . ASP A 1 96 ? 41.763 -26.078 -24.954 1.00 96.38 96 ASP A C 1
ATOM 770 O O . ASP A 1 96 ? 42.284 -25.250 -24.205 1.00 96.38 96 ASP A O 1
ATOM 774 N N . PHE A 1 97 ? 40.517 -26.507 -24.770 1.00 96.38 97 PHE A N 1
ATOM 775 C CA . PHE A 1 97 ? 39.755 -26.226 -23.559 1.00 96.38 97 PHE A CA 1
ATOM 776 C C . PHE A 1 97 ? 40.448 -26.852 -22.338 1.00 96.38 97 PHE A C 1
ATOM 778 O O . PHE A 1 97 ? 40.968 -27.964 -22.406 1.00 96.38 97 PHE A O 1
ATOM 785 N N . GLU A 1 98 ? 40.376 -26.167 -21.195 1.00 95.06 98 GLU A N 1
ATOM 786 C CA . GLU A 1 98 ? 40.675 -26.713 -19.867 1.00 95.06 98 GLU A CA 1
ATOM 787 C C . GLU A 1 98 ? 39.886 -27.995 -19.607 1.00 95.06 98 GLU A C 1
ATOM 789 O O . GLU A 1 98 ? 40.439 -28.982 -19.127 1.00 95.06 98 GLU A O 1
ATOM 794 N N . ASN A 1 99 ? 38.594 -27.971 -19.942 1.00 93.69 99 ASN A N 1
ATOM 795 C CA . ASN A 1 99 ? 37.692 -29.107 -19.834 1.00 93.69 99 ASN A CA 1
ATOM 796 C C . ASN A 1 99 ? 36.909 -29.239 -21.142 1.00 93.69 99 ASN A C 1
ATOM 798 O O . ASN A 1 99 ? 36.242 -28.299 -21.575 1.00 93.69 99 ASN A O 1
ATOM 802 N N . THR A 1 100 ? 36.983 -30.403 -21.792 1.00 90.81 100 THR A N 1
ATOM 803 C CA . THR A 1 100 ? 36.227 -30.666 -23.025 1.00 90.81 100 THR A CA 1
ATOM 804 C C . THR A 1 100 ? 34.725 -30.645 -22.747 1.00 90.81 100 THR A C 1
ATOM 806 O O . THR A 1 100 ? 34.239 -31.341 -21.856 1.00 90.81 100 THR A O 1
ATOM 809 N N . MET A 1 101 ? 33.970 -29.882 -23.539 1.00 91.81 101 MET A N 1
ATOM 810 C CA . MET A 1 101 ? 32.541 -29.664 -23.323 1.00 91.81 101 MET A CA 1
ATOM 811 C C . MET A 1 101 ? 31.766 -29.625 -24.628 1.00 91.81 101 MET A C 1
ATOM 813 O O . MET A 1 101 ? 32.196 -28.987 -25.577 1.00 91.81 101 MET A O 1
ATOM 817 N N . ALA A 1 102 ? 30.582 -30.239 -24.633 1.00 91.44 102 ALA A N 1
ATOM 818 C CA . ALA A 1 102 ? 29.682 -30.230 -25.786 1.00 91.44 102 ALA A CA 1
ATOM 819 C C . ALA A 1 102 ? 28.892 -28.916 -25.956 1.00 91.44 102 ALA A C 1
ATOM 821 O O . ALA A 1 102 ? 28.388 -28.659 -27.045 1.00 91.44 102 ALA A O 1
ATOM 822 N N . THR A 1 103 ? 28.765 -28.105 -24.900 1.00 92.31 103 THR A N 1
ATOM 823 C CA . THR A 1 103 ? 28.056 -26.816 -24.911 1.00 92.31 103 THR A CA 1
ATOM 824 C C . THR A 1 103 ? 28.725 -25.822 -23.966 1.00 92.31 103 THR A C 1
ATOM 826 O O . THR A 1 103 ? 29.353 -26.228 -22.982 1.00 92.31 103 THR A O 1
ATOM 829 N N . LEU A 1 104 ? 28.538 -24.535 -24.261 1.00 90.81 104 LEU A N 1
ATOM 830 C CA . LEU A 1 104 ? 28.813 -23.411 -23.373 1.00 90.81 104 LEU A CA 1
ATOM 831 C C . LEU A 1 104 ? 27.523 -22.623 -23.187 1.00 90.81 104 LEU A C 1
ATOM 833 O O . LEU A 1 104 ? 26.823 -22.365 -24.165 1.00 90.81 104 LEU A O 1
ATOM 837 N N . ASP A 1 105 ? 27.234 -22.252 -21.945 1.00 92.62 105 ASP A N 1
ATOM 838 C CA . ASP A 1 105 ? 25.968 -21.611 -21.584 1.00 92.62 105 ASP A CA 1
ATOM 839 C C . ASP A 1 105 ? 26.185 -20.146 -21.175 1.00 92.62 105 ASP A C 1
ATOM 841 O O . ASP A 1 105 ? 25.301 -19.312 -21.351 1.00 92.62 105 ASP A O 1
ATOM 845 N N . GLU A 1 106 ? 27.358 -19.827 -20.615 1.00 92.38 106 GLU A N 1
ATOM 846 C CA . GLU A 1 106 ? 27.613 -18.560 -19.934 1.00 92.38 106 GLU A CA 1
ATOM 847 C C . GLU A 1 106 ? 29.014 -18.006 -20.221 1.00 92.38 106 GLU A C 1
ATOM 849 O O . GLU A 1 106 ? 30.000 -18.744 -20.326 1.00 92.38 106 GLU A O 1
ATOM 854 N N . ILE A 1 107 ? 29.097 -16.674 -20.239 1.00 91.44 107 ILE A N 1
ATOM 855 C CA . ILE A 1 107 ? 30.342 -15.912 -20.131 1.00 91.44 107 ILE A CA 1
ATOM 856 C C . ILE A 1 107 ? 30.295 -15.183 -18.788 1.00 91.44 107 ILE A C 1
ATOM 858 O O . ILE A 1 107 ? 29.415 -14.354 -18.559 1.00 91.44 107 ILE A O 1
ATOM 862 N N . LEU A 1 108 ? 31.224 -15.502 -17.892 1.00 91.75 108 LEU A N 1
ATOM 863 C CA . LEU A 1 108 ? 31.341 -14.862 -16.585 1.00 91.75 108 LEU A CA 1
ATOM 864 C C . LEU A 1 108 ? 32.514 -13.882 -16.585 1.00 91.75 108 LEU A C 1
ATOM 866 O O . LEU A 1 108 ? 33.637 -14.264 -16.898 1.00 91.75 108 LEU A O 1
ATOM 870 N N . PHE A 1 109 ? 32.259 -12.653 -16.142 1.00 88.69 109 PHE A N 1
ATOM 871 C CA . PHE A 1 109 ? 33.274 -11.630 -15.904 1.00 88.69 109 PHE A CA 1
ATOM 872 C C . PHE A 1 109 ? 33.572 -11.559 -14.410 1.00 88.69 109 PHE A C 1
ATOM 874 O O . PHE A 1 109 ? 32.658 -11.413 -13.597 1.00 88.69 109 PHE A O 1
ATOM 881 N N . THR A 1 110 ? 34.844 -11.667 -14.038 1.00 86.12 110 THR A N 1
ATOM 882 C CA . THR A 1 110 ? 35.280 -11.604 -12.640 1.00 86.12 110 THR A CA 1
ATOM 883 C C . THR A 1 110 ? 36.416 -10.614 -12.473 1.00 86.12 110 THR A C 1
ATOM 885 O O . THR A 1 110 ? 37.315 -10.546 -13.308 1.00 86.12 110 THR A O 1
ATOM 888 N N . SER A 1 111 ? 36.381 -9.880 -11.364 1.00 76.62 111 SER A N 1
ATOM 889 C CA . SER A 1 111 ? 37.448 -8.979 -10.944 1.00 76.62 111 SER A CA 1
ATOM 890 C C . SER A 1 111 ? 37.953 -9.370 -9.560 1.00 76.62 111 SER A C 1
ATOM 892 O O . SER A 1 111 ? 37.178 -9.722 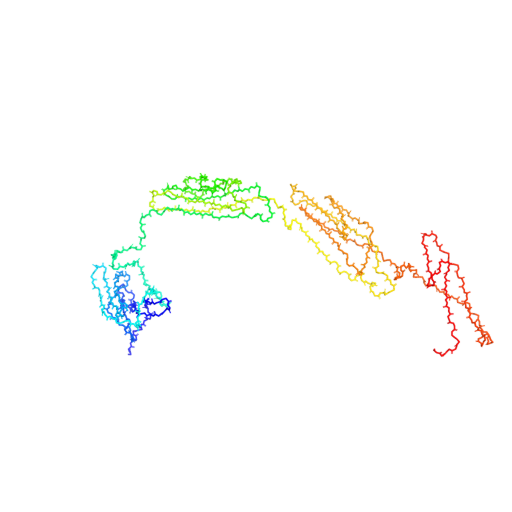-8.663 1.00 76.62 111 SER A O 1
ATOM 894 N N . HIS A 1 112 ? 39.271 -9.337 -9.363 1.00 69.94 112 HIS A N 1
ATOM 895 C CA . HIS A 1 112 ? 39.862 -9.622 -8.057 1.00 69.94 112 HIS A CA 1
ATOM 896 C C . HIS A 1 112 ? 39.917 -8.341 -7.200 1.00 69.94 112 HIS A C 1
ATOM 898 O O . HIS A 1 112 ? 40.708 -7.432 -7.436 1.00 69.94 112 HIS A O 1
ATOM 904 N N . LEU A 1 113 ? 39.068 -8.293 -6.163 1.00 55.06 113 LEU A N 1
ATOM 905 C CA . LEU A 1 113 ? 38.685 -7.122 -5.342 1.00 55.06 113 LEU A CA 1
ATOM 906 C C . LEU A 1 113 ? 39.797 -6.375 -4.572 1.00 55.06 113 LEU A C 1
ATOM 908 O O . LEU A 1 113 ? 39.492 -5.462 -3.805 1.00 55.06 113 LEU A O 1
ATOM 912 N N . SER A 1 114 ? 41.078 -6.729 -4.693 1.00 53.69 114 SER A N 1
ATOM 913 C CA . SER A 1 114 ? 42.086 -6.198 -3.764 1.00 53.69 114 SER A CA 1
ATOM 914 C C . SER A 1 114 ? 42.652 -4.812 -4.093 1.00 53.69 114 SER A C 1
ATOM 916 O O . SER A 1 114 ? 43.355 -4.274 -3.241 1.00 53.69 114 SER A O 1
ATOM 918 N N . THR A 1 115 ? 42.378 -4.188 -5.250 1.00 50.97 115 THR A N 1
ATOM 919 C CA . THR A 1 115 ? 42.966 -2.865 -5.569 1.00 50.97 115 THR A CA 1
ATOM 920 C C . THR A 1 115 ? 42.181 -2.037 -6.597 1.00 50.97 115 THR A C 1
ATOM 922 O O . THR A 1 115 ? 41.801 -2.543 -7.640 1.00 50.97 115 THR A O 1
ATOM 925 N N . TYR A 1 116 ? 42.062 -0.727 -6.344 1.00 51.19 116 TYR A N 1
ATOM 926 C CA . TYR A 1 116 ? 41.377 0.331 -7.125 1.00 51.19 116 TYR A CA 1
ATOM 927 C C . TYR A 1 116 ? 41.923 0.606 -8.555 1.00 51.19 116 TYR A C 1
ATOM 929 O O . TYR A 1 116 ? 41.451 1.514 -9.231 1.00 51.19 116 TYR A O 1
ATOM 937 N N . ARG A 1 117 ? 42.935 -0.131 -9.037 1.00 55.41 117 ARG A N 1
ATOM 938 C CA . ARG A 1 117 ? 43.527 0.050 -10.378 1.00 55.41 117 ARG A CA 1
ATOM 939 C C . ARG A 1 117 ? 43.443 -1.257 -11.165 1.00 55.41 117 ARG A C 1
ATOM 941 O O . ARG A 1 117 ? 43.929 -2.271 -10.668 1.00 55.41 117 ARG A O 1
ATOM 948 N N . GLY A 1 118 ? 42.878 -1.195 -12.372 1.00 57.72 118 GLY A N 1
ATOM 949 C CA . GLY A 1 118 ? 42.667 -2.347 -13.257 1.00 57.72 118 GLY A CA 1
ATOM 950 C C . GLY A 1 118 ? 41.201 -2.738 -13.449 1.00 57.72 118 GLY A C 1
ATOM 951 O O . GLY A 1 118 ? 40.924 -3.921 -13.537 1.00 57.72 118 GLY A O 1
ATOM 952 N N . THR A 1 119 ? 40.274 -1.776 -13.471 1.00 65.94 119 THR A N 1
ATOM 953 C CA . THR A 1 119 ? 38.871 -2.041 -13.820 1.00 65.94 119 THR A CA 1
ATOM 954 C C . THR A 1 119 ? 38.743 -2.189 -15.334 1.00 65.94 119 THR A C 1
ATOM 956 O O . THR A 1 119 ? 38.913 -1.205 -16.055 1.00 65.94 119 THR A O 1
ATOM 959 N N . THR A 1 120 ? 38.412 -3.383 -15.817 1.00 73.19 120 THR A N 1
ATOM 960 C CA . THR A 1 120 ? 38.056 -3.598 -17.224 1.00 73.19 120 THR A CA 1
ATOM 961 C C . THR A 1 120 ? 36.598 -3.216 -17.458 1.00 73.19 120 THR A C 1
ATOM 963 O O . THR A 1 120 ? 35.698 -3.661 -16.743 1.00 73.19 120 THR A O 1
ATOM 966 N N . TYR A 1 121 ? 36.360 -2.396 -18.479 1.00 77.94 121 TYR A N 1
ATOM 967 C CA . TYR A 1 121 ? 35.021 -2.043 -18.941 1.00 77.94 121 TYR A CA 1
ATOM 968 C C . TYR A 1 121 ? 34.715 -2.784 -20.241 1.00 77.94 121 TYR A C 1
ATOM 970 O O . TYR A 1 121 ? 35.587 -2.958 -21.090 1.00 77.94 121 TYR A O 1
ATOM 978 N N . PHE A 1 122 ? 33.462 -3.197 -20.403 1.00 78.00 122 PHE A N 1
ATOM 979 C CA . PHE A 1 122 ? 32.976 -3.876 -21.599 1.00 78.00 122 PHE A CA 1
ATOM 980 C C . PHE A 1 122 ? 31.868 -3.029 -22.218 1.00 78.00 122 PHE A C 1
ATOM 982 O O . PHE A 1 122 ? 30.857 -2.782 -21.564 1.00 78.00 122 PHE A O 1
ATOM 989 N N . ASP A 1 123 ? 32.080 -2.557 -23.448 1.00 72.12 123 ASP A N 1
ATOM 990 C CA . ASP A 1 123 ? 31.147 -1.650 -24.130 1.00 72.12 123 ASP A CA 1
ATOM 991 C C . ASP A 1 123 ? 30.128 -2.390 -24.995 1.00 72.12 123 ASP A C 1
ATOM 993 O O . ASP A 1 123 ? 28.946 -2.099 -24.883 1.00 72.12 123 ASP A O 1
ATOM 997 N N . ALA A 1 124 ? 30.562 -3.358 -25.819 1.00 74.06 124 ALA A N 1
ATOM 998 C CA . ALA A 1 124 ? 29.715 -4.040 -26.803 1.00 74.06 124 ALA A CA 1
ATOM 999 C C . ALA A 1 124 ? 30.006 -5.545 -26.916 1.00 74.06 124 ALA A C 1
ATOM 1001 O O . ALA A 1 124 ? 31.170 -5.952 -26.959 1.00 74.06 124 ALA A O 1
ATOM 1002 N N . PHE A 1 125 ? 28.948 -6.358 -27.028 1.00 79.06 125 PHE A N 1
ATOM 1003 C CA . PHE A 1 125 ? 29.030 -7.785 -27.355 1.00 79.06 125 PHE A CA 1
ATOM 1004 C C . PHE A 1 125 ? 28.230 -8.065 -28.621 1.00 79.06 125 PHE A C 1
ATOM 1006 O O . PHE A 1 125 ? 27.080 -7.660 -28.729 1.00 79.06 125 PHE A O 1
ATOM 1013 N N . GLY A 1 126 ? 28.830 -8.788 -29.560 1.00 75.44 126 GLY A N 1
ATOM 1014 C CA . GLY A 1 126 ? 28.167 -9.167 -30.801 1.00 75.44 126 GLY A CA 1
ATOM 1015 C C . GLY A 1 126 ? 28.638 -10.529 -31.275 1.00 75.44 126 GLY A C 1
ATOM 1016 O O . GLY A 1 126 ? 29.760 -10.955 -30.977 1.00 75.44 126 GLY A O 1
ATOM 1017 N N . PHE A 1 127 ? 27.780 -11.216 -32.020 1.00 77.88 127 PHE A N 1
ATOM 1018 C CA . PHE A 1 127 ? 28.134 -12.477 -32.646 1.00 77.88 127 PHE A CA 1
ATOM 1019 C C . PHE A 1 127 ? 28.783 -12.234 -34.008 1.00 77.88 127 PHE A C 1
ATOM 1021 O O . PHE A 1 127 ? 28.360 -11.389 -34.794 1.00 77.88 127 PHE A O 1
ATOM 1028 N N . THR A 1 128 ? 29.821 -13.007 -34.329 1.00 69.00 128 THR A N 1
ATOM 1029 C CA . THR A 1 128 ? 30.604 -12.812 -35.562 1.00 69.00 128 THR A CA 1
ATOM 1030 C C . THR A 1 128 ? 29.792 -13.020 -36.845 1.00 69.00 128 THR A C 1
ATOM 1032 O O . THR A 1 128 ? 30.202 -12.532 -37.897 1.00 69.00 128 THR A O 1
ATOM 1035 N N . TRP A 1 129 ? 28.640 -13.697 -36.775 1.00 72.25 129 TRP A N 1
ATOM 1036 C CA . TRP A 1 129 ? 27.712 -13.895 -37.896 1.00 72.25 129 TRP A CA 1
ATOM 1037 C C . TRP A 1 129 ? 26.660 -12.783 -38.059 1.00 72.25 129 TRP A C 1
ATOM 1039 O O . TRP A 1 129 ? 25.914 -12.815 -39.034 1.00 72.25 129 TRP A O 1
ATOM 1049 N N . GLU A 1 130 ? 26.610 -11.801 -37.154 1.00 69.69 130 GLU A N 1
ATOM 1050 C CA . GLU A 1 130 ? 25.655 -10.674 -37.186 1.00 69.69 130 GLU A CA 1
ATOM 1051 C C . GLU A 1 130 ? 26.324 -9.348 -37.596 1.00 69.69 130 GLU A C 1
ATOM 1053 O O . GLU A 1 130 ? 25.643 -8.379 -37.917 1.00 69.69 130 GLU A O 1
ATOM 1058 N N . GLY A 1 131 ? 27.662 -9.335 -37.679 1.00 66.56 131 GLY A N 1
ATOM 1059 C CA . GLY A 1 131 ? 28.464 -8.115 -37.790 1.00 66.56 131 GLY A CA 1
ATOM 1060 C C . GLY A 1 131 ? 28.724 -7.513 -36.405 1.00 66.56 131 GLY A C 1
ATOM 1061 O O . GLY A 1 131 ? 27.871 -7.570 -35.533 1.00 66.56 131 GLY A O 1
ATOM 1062 N N . TYR A 1 132 ? 29.929 -6.985 -36.174 1.00 63.28 132 TYR A N 1
ATOM 1063 C CA . TYR A 1 132 ? 30.261 -6.267 -34.937 1.00 63.28 132 TYR A CA 1
ATOM 1064 C C . TYR A 1 132 ? 30.331 -4.774 -35.234 1.00 63.28 132 TYR A C 1
ATOM 1066 O O . TYR A 1 132 ? 31.207 -4.364 -36.005 1.00 63.28 132 TYR A O 1
ATOM 1074 N N . ASN A 1 133 ? 29.486 -3.968 -34.591 1.00 67.88 133 ASN A N 1
ATOM 1075 C CA . ASN A 1 133 ? 29.647 -2.522 -34.548 1.00 67.88 133 ASN A CA 1
ATOM 1076 C C . ASN A 1 133 ? 29.939 -2.070 -33.113 1.00 67.88 133 ASN A C 1
ATOM 1078 O O . ASN A 1 133 ? 29.349 -2.525 -32.132 1.00 67.88 133 ASN A O 1
ATOM 1082 N N . ILE A 1 134 ? 30.892 -1.147 -32.992 1.00 62.56 134 ILE A N 1
ATOM 1083 C CA . ILE A 1 134 ? 31.171 -0.474 -31.723 1.00 62.56 134 ILE A CA 1
ATOM 1084 C C . ILE A 1 134 ? 29.895 0.267 -31.307 1.00 62.56 134 ILE A C 1
ATOM 1086 O O . ILE A 1 134 ? 29.355 1.043 -32.096 1.00 62.56 134 ILE A O 1
ATOM 1090 N N . GLY A 1 135 ? 29.425 0.024 -30.083 1.00 59.19 135 GLY A N 1
ATOM 1091 C CA . GLY A 1 135 ? 28.184 0.598 -29.577 1.00 59.19 135 GLY A CA 1
ATOM 1092 C C . GLY A 1 135 ? 26.902 -0.162 -29.931 1.00 59.19 135 GLY A C 1
ATOM 1093 O O . GLY A 1 135 ? 25.841 0.400 -29.706 1.00 59.19 135 GLY A O 1
ATOM 1094 N N . ASP A 1 136 ? 26.942 -1.415 -30.404 1.00 62.03 136 ASP A N 1
ATOM 1095 C CA . ASP A 1 136 ? 25.725 -2.245 -30.595 1.00 62.03 136 ASP A CA 1
ATOM 1096 C C . ASP A 1 136 ? 24.945 -2.517 -29.283 1.00 62.03 136 ASP A C 1
ATOM 1098 O O . ASP A 1 136 ? 23.793 -2.943 -29.309 1.00 62.03 136 ASP A O 1
ATOM 1102 N N . ASN A 1 137 ? 25.522 -2.200 -28.116 1.00 56.59 137 ASN A N 1
ATOM 1103 C CA . ASN A 1 137 ? 24.804 -2.157 -26.834 1.00 56.59 137 ASN A CA 1
ATOM 1104 C C . ASN A 1 137 ? 23.989 -0.860 -26.637 1.00 56.59 137 ASN A C 1
ATOM 1106 O O . ASN A 1 137 ? 23.257 -0.720 -25.652 1.00 56.59 137 ASN A O 1
ATOM 1110 N N . ARG A 1 138 ? 24.100 0.104 -27.557 1.00 49.81 138 ARG A N 1
ATOM 1111 C CA . ARG A 1 138 ? 23.217 1.264 -27.649 1.00 49.81 138 ARG A CA 1
ATOM 1112 C C . ARG A 1 138 ? 21.944 0.792 -28.337 1.00 49.81 138 ARG A C 1
ATOM 1114 O O . ARG A 1 138 ? 21.855 0.800 -29.558 1.00 49.81 138 ARG A O 1
ATOM 1121 N N . PHE A 1 139 ? 20.995 0.334 -27.525 1.00 45.91 139 PHE A N 1
ATOM 1122 C CA . PHE A 1 139 ? 19.653 -0.031 -27.969 1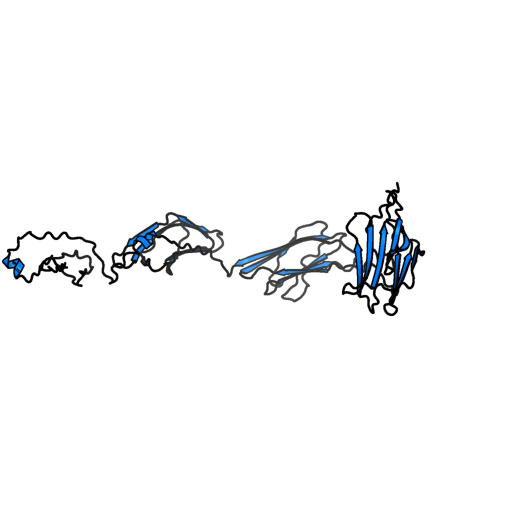.00 45.91 139 PHE A CA 1
ATOM 1123 C C . PHE A 1 139 ? 19.124 0.956 -29.019 1.00 45.91 139 PHE A C 1
ATOM 1125 O O . PHE A 1 139 ? 19.181 2.169 -28.816 1.00 45.91 139 PHE A O 1
ATOM 1132 N N . ASP A 1 140 ? 18.636 0.367 -30.111 1.00 45.88 140 ASP A N 1
ATOM 1133 C CA . ASP A 1 140 ? 17.852 0.936 -31.205 1.00 45.88 140 ASP A CA 1
ATOM 1134 C C . ASP A 1 140 ? 17.158 2.264 -30.843 1.00 45.88 140 ASP A C 1
ATOM 1136 O O . ASP A 1 140 ? 16.369 2.326 -29.896 1.00 45.88 140 ASP A O 1
ATOM 1140 N N . ASP A 1 141 ? 17.363 3.301 -31.663 1.00 49.44 141 ASP A N 1
ATOM 1141 C CA . ASP A 1 141 ? 16.647 4.591 -31.644 1.00 49.44 141 ASP A CA 1
ATOM 1142 C C . ASP A 1 141 ? 15.137 4.442 -31.976 1.00 49.44 141 ASP A C 1
ATOM 1144 O O . ASP A 1 141 ? 14.496 5.360 -32.496 1.00 49.44 141 ASP A O 1
ATOM 1148 N N . THR A 1 142 ? 14.514 3.295 -31.684 1.00 51.66 142 THR A N 1
ATOM 1149 C CA . THR A 1 142 ? 13.061 3.250 -31.537 1.00 51.66 142 THR A CA 1
ATOM 1150 C C . THR A 1 142 ? 12.691 4.196 -30.396 1.00 51.66 142 THR A C 1
ATOM 1152 O O . THR A 1 142 ? 13.203 4.020 -29.288 1.00 51.66 142 THR A O 1
ATOM 1155 N N . PRO A 1 143 ? 11.851 5.223 -30.628 1.00 54.03 143 PRO A N 1
ATOM 1156 C CA . PRO A 1 143 ? 11.475 6.148 -29.572 1.00 54.03 143 PRO A CA 1
ATOM 1157 C C . PRO A 1 143 ? 10.885 5.342 -28.417 1.00 54.03 143 PRO A C 1
ATOM 1159 O O . PRO A 1 143 ? 9.851 4.690 -28.565 1.00 54.03 143 PRO A O 1
ATOM 1162 N N . ALA A 1 144 ? 11.574 5.348 -27.275 1.00 54.56 144 ALA A N 1
ATOM 1163 C CA . ALA A 1 144 ? 11.036 4.796 -26.049 1.00 54.56 144 ALA A CA 1
ATOM 1164 C C . ALA A 1 144 ? 9.801 5.627 -25.697 1.00 54.56 144 ALA A C 1
ATOM 1166 O O . ALA A 1 144 ? 9.902 6.761 -25.228 1.00 54.56 144 ALA A O 1
ATOM 1167 N N . VAL A 1 145 ? 8.625 5.079 -25.988 1.00 67.62 145 VAL A N 1
ATOM 1168 C CA . VAL A 1 145 ? 7.362 5.668 -25.560 1.00 67.62 145 VAL A CA 1
ATOM 1169 C C . VAL A 1 145 ? 7.282 5.424 -24.063 1.00 67.62 145 VAL A C 1
ATOM 1171 O O . VAL A 1 145 ? 7.155 4.274 -23.640 1.00 67.62 145 VAL A O 1
ATOM 1174 N N . LEU A 1 146 ? 7.390 6.476 -23.245 1.00 77.56 146 LEU A N 1
ATOM 1175 C CA . LEU A 1 146 ? 7.117 6.324 -21.822 1.00 77.56 146 LEU A CA 1
ATOM 1176 C C . LEU A 1 146 ? 5.647 5.947 -21.661 1.00 77.56 146 LEU A C 1
ATOM 1178 O O . LEU A 1 146 ? 4.733 6.719 -21.946 1.00 77.56 146 LEU A O 1
ATOM 1182 N N . ASN A 1 147 ? 5.484 4.695 -21.257 1.00 86.69 147 ASN A N 1
ATOM 1183 C CA . ASN A 1 147 ? 4.238 3.987 -21.098 1.00 86.69 147 ASN A CA 1
ATOM 1184 C C . ASN A 1 147 ? 4.399 3.106 -19.864 1.00 86.69 147 ASN A C 1
ATOM 1186 O O . ASN A 1 147 ? 5.076 2.078 -19.907 1.00 86.69 147 ASN A O 1
ATOM 1190 N N . PHE A 1 148 ? 3.836 3.552 -18.749 1.00 90.25 148 PHE A N 1
ATOM 1191 C CA . PHE A 1 148 ? 3.820 2.773 -17.521 1.00 90.25 148 PHE A CA 1
ATOM 1192 C C . PHE A 1 148 ? 2.480 2.926 -16.818 1.00 90.25 148 PHE A C 1
ATOM 1194 O O . PHE A 1 148 ? 1.790 3.944 -16.943 1.00 90.25 148 PHE A O 1
ATOM 1201 N N . GLU A 1 149 ? 2.123 1.885 -16.080 1.00 95.81 149 GLU A N 1
ATOM 1202 C CA . GLU A 1 149 ? 0.880 1.799 -15.330 1.00 95.81 149 GLU A CA 1
ATOM 1203 C C . GLU A 1 149 ? 1.184 1.822 -13.831 1.00 95.81 149 GLU A C 1
ATOM 1205 O O . GLU A 1 149 ? 2.233 1.357 -13.381 1.00 95.81 149 GLU A O 1
ATOM 1210 N N . ILE A 1 150 ? 0.273 2.412 -13.065 1.00 95.44 150 ILE A N 1
ATOM 1211 C CA . ILE A 1 150 ? 0.294 2.399 -11.607 1.00 95.44 150 ILE A CA 1
ATOM 1212 C C . ILE A 1 150 ? -0.990 1.716 -11.159 1.00 95.44 150 ILE A C 1
ATOM 1214 O O . ILE A 1 150 ? -2.080 2.268 -11.330 1.00 95.44 150 ILE A O 1
ATOM 1218 N N . ASP A 1 151 ? -0.845 0.538 -10.567 1.00 95.69 151 ASP A N 1
ATOM 1219 C CA . ASP A 1 151 ? -1.921 -0.139 -9.857 1.00 95.69 151 ASP A CA 1
ATOM 1220 C C . ASP A 1 151 ? -1.917 0.298 -8.386 1.00 95.69 151 ASP A C 1
ATOM 1222 O O . ASP A 1 151 ? -0.867 0.441 -7.753 1.00 95.69 151 ASP A O 1
ATOM 1226 N N . SER A 1 152 ? -3.100 0.520 -7.825 1.00 92.69 152 SER A N 1
ATOM 1227 C CA . SER A 1 152 ? -3.278 0.843 -6.411 1.00 92.69 152 SER A CA 1
ATOM 1228 C C . SER A 1 152 ? -4.560 0.217 -5.878 1.00 92.69 152 SER A C 1
ATOM 1230 O O . SER A 1 152 ? -5.436 -0.159 -6.650 1.00 92.69 152 SER A O 1
ATOM 1232 N N . GLN A 1 153 ? -4.684 0.116 -4.559 1.00 92.81 153 GLN A N 1
ATOM 1233 C CA . GLN A 1 153 ? -5.872 -0.406 -3.898 1.00 92.81 153 GLN A CA 1
ATOM 1234 C C . GLN A 1 153 ? -6.208 0.471 -2.692 1.00 92.81 153 GLN A C 1
ATOM 1236 O O . GLN A 1 153 ? -5.317 0.838 -1.922 1.00 92.81 153 GLN A O 1
ATOM 1241 N N . LEU A 1 154 ? -7.485 0.821 -2.533 1.00 89.88 154 LEU A N 1
ATOM 1242 C CA . LEU A 1 154 ? -7.969 1.534 -1.349 1.00 89.88 154 LEU A CA 1
ATOM 1243 C C . LEU A 1 154 ? -8.192 0.537 -0.207 1.00 89.88 154 LEU A C 1
ATOM 1245 O O . LEU A 1 154 ? -8.748 -0.542 -0.425 1.00 89.88 154 LEU A O 1
ATOM 1249 N N . ASP A 1 155 ? -7.809 0.908 1.017 1.00 80.38 155 ASP A N 1
ATOM 1250 C CA . ASP A 1 155 ? -8.152 0.109 2.192 1.00 80.38 155 ASP A CA 1
ATOM 1251 C C . ASP A 1 155 ? -9.631 0.318 2.522 1.00 80.38 155 ASP A C 1
ATOM 1253 O O . ASP A 1 155 ? -10.077 1.404 2.892 1.00 80.38 155 ASP A O 1
ATOM 1257 N N . SER A 1 156 ? -10.403 -0.735 2.310 1.00 67.19 156 SER A N 1
ATOM 1258 C CA . SER A 1 156 ? -11.865 -0.756 2.399 1.00 67.19 156 SER A CA 1
ATOM 1259 C C . SER A 1 156 ? -12.369 -1.958 3.187 1.00 67.19 156 SER A C 1
ATOM 1261 O O . SER A 1 156 ? -13.573 -2.188 3.279 1.00 67.19 156 SER A O 1
ATOM 1263 N N . SER A 1 157 ? -11.453 -2.724 3.789 1.00 63.09 157 SER A N 1
ATOM 1264 C CA . SER A 1 157 ? -11.745 -3.978 4.489 1.00 63.09 157 SER A CA 1
ATOM 1265 C C . SER A 1 157 ? -12.759 -3.829 5.638 1.00 63.09 157 SER A C 1
ATOM 1267 O O . SER A 1 157 ? -13.255 -4.827 6.158 1.00 63.09 157 SER A O 1
ATOM 1269 N N . SER A 1 158 ? -13.096 -2.593 6.025 1.00 56.88 158 SER A N 1
ATOM 1270 C CA . SER A 1 158 ? -14.027 -2.277 7.110 1.00 56.88 158 SER A CA 1
ATOM 1271 C C . SER A 1 158 ? -14.829 -0.971 6.941 1.00 56.88 158 SER A C 1
ATOM 1273 O O . SER A 1 158 ? -15.409 -0.503 7.925 1.00 56.88 158 SER A O 1
ATOM 1275 N N . GLY A 1 159 ? -14.902 -0.363 5.745 1.00 67.88 159 GLY A N 1
ATOM 1276 C CA . GLY A 1 159 ? -15.579 0.935 5.602 1.00 67.88 159 GLY A CA 1
ATOM 1277 C C . GLY A 1 159 ? -16.118 1.301 4.220 1.00 67.88 159 GLY A C 1
ATOM 1278 O O . GLY A 1 159 ? -15.592 0.882 3.192 1.00 67.88 159 GLY A O 1
ATOM 1279 N N . ASP A 1 160 ? -17.154 2.144 4.227 1.00 82.44 160 ASP A N 1
ATOM 1280 C CA . ASP A 1 160 ? -17.797 2.700 3.037 1.00 82.44 160 ASP A CA 1
ATOM 1281 C C . ASP A 1 160 ? -17.026 3.931 2.554 1.00 82.44 160 ASP A C 1
ATOM 1283 O O . ASP A 1 160 ? -16.908 4.931 3.271 1.00 82.44 160 ASP A O 1
ATOM 1287 N N . ILE A 1 161 ? -16.506 3.886 1.327 1.00 86.62 161 ILE A N 1
ATOM 1288 C CA . ILE A 1 161 ? -15.761 5.004 0.740 1.00 86.62 161 ILE A CA 1
ATOM 1289 C C . ILE A 1 161 ? -16.705 6.168 0.431 1.00 86.62 161 ILE A C 1
ATOM 1291 O O . ILE A 1 161 ? -17.697 6.022 -0.278 1.00 86.62 161 ILE A O 1
ATOM 1295 N N . THR A 1 162 ? -16.364 7.353 0.936 1.00 87.56 162 THR A N 1
ATOM 1296 C CA . THR A 1 162 ? -17.170 8.577 0.774 1.00 87.56 162 THR A CA 1
ATOM 1297 C C . THR A 1 162 ? -16.586 9.549 -0.241 1.00 87.56 162 THR A C 1
ATOM 1299 O O . THR A 1 162 ? -17.323 10.296 -0.881 1.00 87.56 162 THR A O 1
ATOM 1302 N N . SER A 1 163 ? -15.265 9.550 -0.409 1.00 91.56 163 SER A N 1
ATOM 1303 C CA . SER A 1 163 ? -14.585 10.389 -1.395 1.00 91.56 163 SER A CA 1
ATOM 1304 C C . SER A 1 163 ? -13.226 9.807 -1.743 1.00 91.56 163 SER A C 1
ATOM 1306 O O . SER A 1 163 ? -12.539 9.325 -0.844 1.00 91.56 163 SER A O 1
ATOM 1308 N N . VAL A 1 164 ? -12.813 9.940 -3.003 1.00 95.38 164 VAL A N 1
ATOM 1309 C CA . VAL A 1 164 ? -11.478 9.574 -3.491 1.00 95.38 164 VAL A CA 1
ATOM 1310 C C . VAL A 1 164 ? -10.942 10.715 -4.358 1.00 95.38 164 VAL A C 1
ATOM 1312 O O . VAL A 1 164 ? -11.675 11.289 -5.166 1.00 95.38 164 VAL A O 1
ATOM 1315 N N . SER A 1 165 ? -9.668 11.058 -4.206 1.00 96.75 165 SER A N 1
ATOM 1316 C CA . SER A 1 165 ? -8.971 12.013 -5.064 1.00 96.75 165 SER A CA 1
ATOM 1317 C C . SER A 1 165 ? -7.527 11.593 -5.319 1.00 96.75 165 SER A C 1
ATOM 1319 O O . SER A 1 165 ? -6.910 10.894 -4.518 1.00 96.75 165 SER A O 1
ATOM 1321 N N . LEU A 1 166 ? -6.979 12.041 -6.444 1.00 97.69 166 LEU A N 1
ATOM 1322 C CA . LEU A 1 166 ? -5.565 11.937 -6.774 1.00 97.69 166 LEU A CA 1
ATOM 1323 C C . LEU A 1 166 ? -4.939 13.325 -6.702 1.00 97.69 166 LEU A C 1
ATOM 1325 O O . LEU A 1 166 ? -5.311 14.198 -7.484 1.00 97.69 166 LEU A O 1
ATOM 1329 N N . ASP A 1 167 ? -3.962 13.495 -5.820 1.00 97.50 167 ASP A N 1
ATOM 1330 C CA . ASP A 1 167 ? -3.033 14.618 -5.860 1.00 97.50 167 ASP A CA 1
ATOM 1331 C C . ASP A 1 167 ? -1.789 14.202 -6.643 1.00 97.50 167 ASP A C 1
ATOM 1333 O O . ASP A 1 167 ? -1.170 13.172 -6.352 1.00 97.50 167 ASP A O 1
ATOM 1337 N N . TYR A 1 168 ? -1.414 14.990 -7.643 1.00 97.38 168 TYR A N 1
ATOM 1338 C CA . TYR A 1 168 ? -0.279 14.684 -8.502 1.00 97.38 168 TYR A CA 1
ATOM 1339 C C . TYR A 1 168 ? 0.491 15.932 -8.914 1.00 97.38 168 TYR A C 1
ATOM 1341 O O . TYR A 1 168 ? -0.043 17.034 -8.987 1.00 97.38 168 TYR A O 1
ATOM 1349 N N . SER A 1 169 ? 1.771 15.745 -9.209 1.00 96.56 169 SER A N 1
ATOM 1350 C CA . SER A 1 169 ? 2.663 16.792 -9.695 1.00 96.56 169 SER A CA 1
ATOM 1351 C C . SER A 1 169 ? 3.743 16.138 -10.540 1.00 96.56 169 SER A C 1
ATOM 1353 O O . SER A 1 169 ? 4.495 15.289 -10.054 1.00 96.56 169 SER A O 1
ATOM 1355 N N . TYR A 1 170 ? 3.811 16.513 -11.812 1.00 94.19 170 TYR A N 1
ATOM 1356 C CA . TYR A 1 170 ? 4.844 16.057 -12.735 1.00 94.19 170 TYR A CA 1
ATOM 1357 C C . TYR A 1 170 ? 5.375 17.236 -13.545 1.00 94.19 170 TYR A C 1
ATOM 1359 O O . TYR A 1 170 ? 4.733 18.283 -13.631 1.00 94.19 170 TYR A O 1
ATOM 1367 N N . LYS A 1 171 ? 6.560 17.070 -14.131 1.00 91.88 171 LYS A N 1
ATOM 1368 C CA . LYS A 1 171 ? 7.101 17.993 -15.131 1.00 91.88 171 LYS A CA 1
ATOM 1369 C C . LYS A 1 171 ? 7.605 17.218 -16.343 1.00 91.88 171 LYS A C 1
ATOM 1371 O O . LYS A 1 171 ? 8.085 16.089 -16.219 1.00 91.88 171 LYS A O 1
ATOM 1376 N N . ASN A 1 172 ? 7.517 17.856 -17.498 1.00 87.50 172 ASN A N 1
ATOM 1377 C CA . ASN A 1 172 ? 7.952 17.333 -18.783 1.00 87.50 172 ASN A CA 1
ATOM 1378 C C . ASN A 1 172 ? 9.045 18.249 -19.324 1.00 87.50 172 ASN A C 1
ATOM 1380 O O . ASN A 1 172 ? 8.862 19.468 -19.367 1.00 87.50 172 ASN A O 1
ATOM 1384 N N . MET A 1 173 ? 10.166 17.675 -19.747 1.00 79.19 173 MET A N 1
ATOM 1385 C CA . MET A 1 173 ? 11.199 18.437 -20.445 1.00 79.19 173 MET A CA 1
ATOM 1386 C C . MET A 1 173 ? 10.864 18.546 -21.938 1.00 79.19 173 MET A C 1
ATOM 1388 O O . MET A 1 173 ? 10.037 17.801 -22.470 1.00 79.19 173 MET A O 1
ATOM 1392 N N . ASP A 1 174 ? 11.466 19.529 -22.606 1.00 75.88 174 ASP A N 1
ATOM 1393 C CA . ASP A 1 174 ? 11.417 19.696 -24.067 1.00 75.88 174 ASP A CA 1
ATOM 1394 C C . ASP A 1 174 ? 10.013 19.830 -24.683 1.00 75.88 174 ASP A C 1
ATOM 1396 O O . ASP A 1 174 ? 9.789 19.489 -25.847 1.00 75.88 174 ASP A O 1
ATOM 1400 N N . ASN A 1 175 ? 9.055 20.357 -23.909 1.00 76.81 175 ASN A N 1
ATOM 1401 C CA . ASN A 1 175 ? 7.658 20.552 -24.312 1.00 76.81 175 ASN A CA 1
ATOM 1402 C C . ASN A 1 175 ? 6.988 19.276 -24.854 1.00 76.81 175 ASN A C 1
ATOM 1404 O O . ASN A 1 175 ? 6.146 19.340 -25.753 1.00 76.81 175 ASN A O 1
ATOM 1408 N N . LYS A 1 176 ? 7.361 18.109 -24.318 1.00 80.88 176 LYS A N 1
ATOM 1409 C CA . LYS A 1 176 ? 6.742 16.832 -24.681 1.00 80.88 176 LYS A CA 1
ATOM 1410 C C . LYS A 1 176 ? 5.492 16.574 -23.853 1.00 80.88 176 LYS A C 1
ATOM 1412 O O . LYS A 1 176 ? 5.497 16.714 -22.631 1.00 80.88 176 LYS A O 1
ATOM 1417 N N . GLN A 1 177 ? 4.413 16.199 -24.531 1.00 86.50 177 GLN A N 1
ATOM 1418 C CA . GLN A 1 177 ? 3.144 15.893 -23.887 1.00 86.50 177 GLN A CA 1
ATOM 1419 C C . GLN A 1 177 ? 3.182 14.489 -23.274 1.00 86.50 177 GLN A C 1
ATOM 1421 O O . GLN A 1 177 ? 3.578 13.527 -23.931 1.00 86.50 177 GLN A O 1
ATOM 1426 N N . VAL A 1 178 ? 2.729 14.375 -22.024 1.00 88.81 178 VAL A N 1
ATOM 1427 C CA . VAL A 1 178 ? 2.424 13.098 -21.368 1.00 88.81 178 VAL A CA 1
ATOM 1428 C C . VAL A 1 178 ? 0.990 13.164 -20.867 1.00 88.81 178 VAL A C 1
ATOM 1430 O O . VAL A 1 178 ? 0.598 14.135 -20.220 1.00 88.81 178 VAL A O 1
ATOM 1433 N N . SER A 1 179 ? 0.210 12.139 -21.187 1.00 92.38 179 SER A N 1
ATOM 1434 C CA . SER A 1 179 ? -1.165 11.981 -20.733 1.00 92.38 179 SER A CA 1
ATOM 1435 C C . SER A 1 179 ? -1.204 11.094 -19.497 1.00 92.38 179 SER A C 1
ATOM 1437 O O . SER A 1 179 ? -0.763 9.949 -19.547 1.00 92.38 179 SER A O 1
ATOM 1439 N N . LEU A 1 180 ? -1.768 11.609 -18.408 1.00 95.75 180 LEU A N 1
ATOM 1440 C CA . LEU A 1 180 ? -2.198 10.830 -17.256 1.00 95.75 180 LEU A CA 1
ATOM 1441 C C . LEU A 1 180 ? -3.645 10.387 -17.479 1.00 95.75 180 LEU A C 1
ATOM 1443 O O . LEU A 1 180 ? -4.544 11.217 -17.625 1.00 95.75 180 LEU A O 1
ATOM 1447 N N . LYS A 1 181 ? -3.871 9.079 -17.489 1.00 97.56 181 LYS A N 1
ATOM 1448 C CA . LYS A 1 181 ? -5.172 8.432 -17.673 1.00 97.56 181 LYS A CA 1
ATOM 1449 C C . LYS A 1 181 ? -5.541 7.607 -16.447 1.00 97.56 181 LYS A C 1
ATOM 1451 O O . LYS A 1 181 ? -4.666 7.164 -15.704 1.00 97.56 181 LYS A O 1
ATOM 1456 N N . ILE A 1 182 ? -6.837 7.379 -16.270 1.00 98.12 182 ILE A N 1
ATOM 1457 C CA . ILE A 1 182 ? -7.401 6.481 -15.257 1.00 98.12 182 ILE A CA 1
ATOM 1458 C C . ILE A 1 182 ? -8.275 5.439 -15.944 1.00 98.12 182 ILE A C 1
ATOM 1460 O O . ILE A 1 182 ? -8.997 5.758 -16.891 1.00 98.12 182 ILE A O 1
ATOM 1464 N N . PHE A 1 183 ? -8.186 4.191 -15.497 1.00 98.25 183 PHE A N 1
ATOM 1465 C CA . PHE A 1 183 ? -8.992 3.114 -16.053 1.00 98.25 183 PHE A CA 1
ATOM 1466 C C . PHE A 1 183 ? -10.432 3.229 -15.563 1.00 98.25 183 PHE A C 1
ATOM 1468 O O . PHE A 1 183 ? -10.688 3.310 -14.361 1.00 98.25 183 PHE A O 1
ATOM 1475 N N . ASN A 1 184 ? -11.378 3.224 -16.496 1.00 97.56 184 ASN A N 1
ATOM 1476 C CA . ASN A 1 184 ? -12.796 3.219 -16.182 1.00 97.56 184 ASN A CA 1
ATOM 1477 C C . ASN A 1 184 ? -13.270 1.764 -16.073 1.00 97.56 184 ASN A C 1
ATOM 1479 O 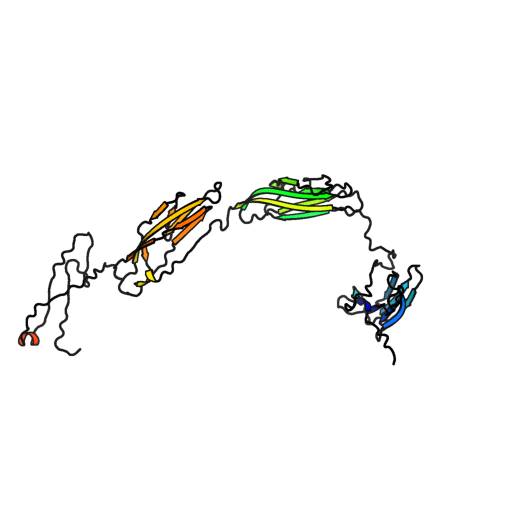O . ASN A 1 184 ? -13.376 1.060 -17.077 1.00 97.56 184 ASN A O 1
ATOM 1483 N N . PHE A 1 185 ? -13.571 1.304 -14.859 1.00 96.56 185 PHE A N 1
ATOM 1484 C CA . PHE A 1 185 ? -14.040 -0.060 -14.616 1.00 96.56 185 PHE A CA 1
ATOM 1485 C C . PHE A 1 185 ? -15.501 -0.266 -15.033 1.00 96.56 185 PHE A C 1
ATOM 1487 O O . PHE A 1 185 ? -15.881 -1.393 -15.351 1.00 96.56 185 PHE A O 1
ATOM 1494 N N . ALA A 1 186 ? -16.318 0.787 -15.106 1.00 95.00 186 ALA A N 1
ATOM 1495 C CA . ALA A 1 186 ? -17.677 0.680 -15.638 1.00 95.00 186 ALA A CA 1
ATOM 1496 C C . ALA A 1 186 ? -17.686 0.447 -17.163 1.00 95.00 186 ALA A C 1
ATOM 1498 O O . ALA A 1 186 ? -18.511 -0.312 -17.670 1.00 95.00 186 ALA A O 1
ATOM 1499 N N . GLN A 1 187 ? -16.755 1.071 -17.892 1.00 96.00 187 GLN A N 1
ATOM 1500 C CA . GLN A 1 187 ? -16.648 1.001 -19.357 1.00 96.00 187 GLN A CA 1
ATOM 1501 C C . GLN A 1 187 ? -15.579 0.019 -19.861 1.00 96.00 187 GLN A C 1
ATOM 1503 O O . GLN A 1 187 ? -15.565 -0.302 -21.047 1.00 96.00 187 GLN A O 1
ATOM 1508 N N . GLN A 1 188 ? -14.711 -0.475 -18.974 1.00 96.62 188 GLN A N 1
ATOM 1509 C CA . GLN A 1 188 ? -13.595 -1.379 -19.279 1.00 96.62 188 GLN A CA 1
ATOM 1510 C C . GLN A 1 188 ? -12.593 -0.793 -20.298 1.00 96.62 188 GLN A C 1
ATOM 1512 O O . GLN A 1 188 ? -12.146 -1.488 -21.211 1.00 96.62 188 GLN A O 1
ATOM 1517 N N . ASN A 1 189 ? -12.233 0.490 -20.159 1.00 96.31 189 ASN A N 1
ATOM 1518 C CA . ASN A 1 189 ? -11.349 1.205 -21.093 1.00 96.31 189 ASN A CA 1
ATOM 1519 C C . ASN A 1 189 ? -10.440 2.255 -20.403 1.00 96.31 189 ASN A C 1
ATOM 1521 O O . ASN A 1 189 ? -10.557 2.531 -19.210 1.00 96.31 189 ASN A O 1
ATOM 1525 N N . TRP A 1 190 ? -9.526 2.850 -21.183 1.00 96.00 190 TRP A N 1
ATOM 1526 C CA . TRP A 1 190 ? -8.588 3.914 -20.774 1.00 96.00 190 TRP A CA 1
ATOM 1527 C C . TRP A 1 190 ? -8.949 5.290 -21.368 1.00 96.00 190 TRP A C 1
ATOM 1529 O O . TRP A 1 190 ? -8.087 6.158 -21.512 1.00 96.00 190 TRP A O 1
ATOM 1539 N N . ASP A 1 191 ? -10.209 5.498 -21.757 1.00 91.62 191 ASP A N 1
ATOM 1540 C CA . ASP A 1 191 ? -10.609 6.680 -22.538 1.00 91.62 191 ASP A CA 1
ATOM 1541 C C . ASP A 1 191 ? -10.621 7.972 -21.700 1.00 91.62 191 ASP A C 1
ATOM 1543 O O . ASP A 1 191 ? -10.641 9.079 -22.239 1.00 91.62 191 ASP A O 1
ATOM 1547 N N . THR A 1 192 ? -10.577 7.855 -20.370 1.00 94.75 192 THR A N 1
ATOM 1548 C CA . THR A 1 192 ? -10.552 9.002 -19.459 1.00 94.75 192 THR A CA 1
ATOM 1549 C C . THR A 1 192 ? -9.133 9.529 -19.245 1.00 94.75 192 THR A C 1
ATOM 1551 O O . THR A 1 192 ? -8.319 8.934 -18.535 1.00 94.75 192 THR A O 1
ATOM 1554 N N . VAL A 1 193 ? -8.863 10.704 -19.815 1.00 96.12 193 VAL A N 1
ATOM 1555 C CA . VAL A 1 193 ? -7.649 11.493 -19.568 1.00 96.12 193 VAL A CA 1
ATOM 1556 C C . VAL A 1 193 ? -7.883 12.410 -18.365 1.00 96.12 193 VAL A C 1
ATOM 1558 O O . VAL A 1 193 ? -8.727 13.300 -18.419 1.00 96.12 193 VAL A O 1
ATOM 1561 N N . ILE A 1 194 ? -7.118 12.209 -17.290 1.00 96.00 194 ILE A N 1
ATOM 1562 C CA . ILE A 1 194 ? -7.092 13.101 -16.121 1.00 96.00 194 ILE A CA 1
ATOM 1563 C C . ILE A 1 194 ? -6.406 14.417 -16.489 1.00 96.00 194 ILE A C 1
ATOM 1565 O O . ILE A 1 194 ? -6.879 15.495 -16.135 1.00 96.00 194 ILE A O 1
ATOM 1569 N N . ASN A 1 195 ? -5.259 14.324 -17.165 1.00 94.94 195 ASN A N 1
ATOM 1570 C CA . ASN A 1 195 ? -4.444 15.475 -17.530 1.00 94.94 195 ASN A CA 1
ATOM 1571 C C . ASN A 1 195 ? -3.560 15.148 -18.735 1.00 94.94 195 ASN A C 1
ATOM 1573 O O . ASN A 1 195 ? -3.077 14.028 -18.868 1.00 94.94 195 ASN A O 1
ATOM 1577 N N . SER A 1 196 ? -3.333 16.130 -19.599 1.00 92.75 196 SER A N 1
ATOM 1578 C CA . SER A 1 196 ? -2.406 16.050 -20.730 1.00 92.75 196 SER A CA 1
ATOM 1579 C C . SER A 1 196 ? -1.658 17.371 -20.947 1.00 92.75 196 SER A C 1
ATOM 1581 O O . SER A 1 196 ? -1.253 17.691 -22.064 1.00 92.75 196 SER A O 1
ATOM 1583 N N . ALA A 1 197 ? -1.551 18.200 -19.913 1.00 91.81 197 ALA A N 1
ATOM 1584 C CA . ALA A 1 197 ? -0.844 19.466 -19.947 1.00 91.81 197 ALA A CA 1
ATOM 1585 C C . ALA A 1 197 ? 0.668 19.242 -19.850 1.00 91.81 197 ALA A C 1
ATOM 1587 O O . ALA A 1 197 ? 1.142 18.263 -19.269 1.00 91.81 197 ALA A O 1
ATOM 158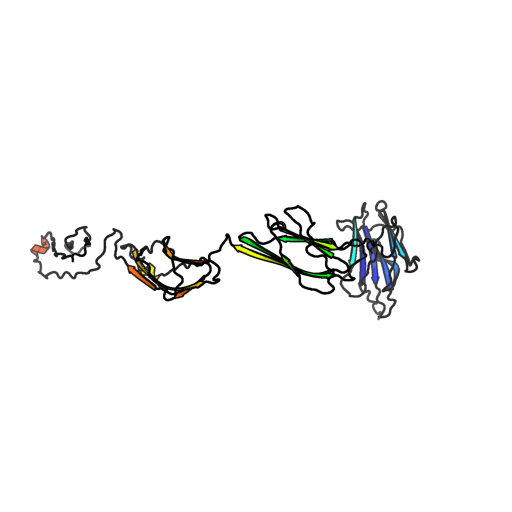8 N N . ILE A 1 198 ? 1.410 20.186 -20.423 1.00 90.62 198 ILE A N 1
ATOM 1589 C CA . ILE A 1 198 ? 2.866 20.255 -20.338 1.00 90.62 198 ILE A CA 1
ATOM 1590 C C . ILE A 1 198 ? 3.210 21.138 -19.142 1.00 90.62 198 ILE A C 1
ATOM 1592 O O . ILE A 1 198 ? 2.825 22.309 -19.106 1.00 90.62 198 ILE A O 1
ATOM 1596 N N . TYR A 1 199 ? 3.958 20.592 -18.188 1.00 91.81 199 TYR A N 1
ATOM 1597 C CA . TYR A 1 199 ? 4.406 21.326 -17.008 1.00 91.81 199 TYR A CA 1
ATOM 1598 C C . TYR A 1 199 ? 5.923 21.515 -17.034 1.00 91.81 199 TYR A C 1
ATOM 1600 O O . TYR A 1 199 ? 6.673 20.544 -17.041 1.00 91.81 199 TYR A O 1
ATOM 1608 N N . SER A 1 200 ? 6.391 22.766 -16.996 1.00 90.62 200 SER A N 1
ATOM 1609 C CA . SER A 1 200 ? 7.823 23.099 -16.891 1.00 90.62 200 SER A CA 1
ATOM 1610 C C . SER A 1 200 ? 8.349 23.093 -15.446 1.00 90.62 200 SER A C 1
ATOM 1612 O O . SER A 1 200 ? 9.542 23.274 -15.211 1.00 90.62 200 SER A O 1
ATOM 1614 N N . SER A 1 201 ? 7.466 22.920 -14.460 1.00 93.25 201 SER A N 1
ATOM 1615 C CA . SER A 1 201 ? 7.773 22.865 -13.028 1.00 93.25 201 SER A CA 1
ATOM 1616 C C . SER A 1 201 ? 6.767 21.975 -12.304 1.00 93.25 201 SER A C 1
ATOM 1618 O O . SER A 1 201 ? 5.639 21.818 -12.768 1.00 93.25 201 SER A O 1
ATOM 1620 N N . PHE A 1 202 ? 7.151 21.446 -11.141 1.00 95.00 202 PHE A N 1
ATOM 1621 C CA . PHE A 1 202 ? 6.270 20.655 -10.281 1.00 95.00 202 PHE A CA 1
ATOM 1622 C C . PHE A 1 202 ? 5.142 21.526 -9.724 1.00 95.00 202 PHE A C 1
ATOM 1624 O O . PHE A 1 202 ? 5.315 22.239 -8.736 1.00 95.00 202 PHE A O 1
ATOM 1631 N N . THR A 1 203 ? 4.000 21.511 -10.409 1.00 92.69 203 THR A N 1
ATOM 1632 C CA . THR A 1 203 ? 2.804 22.261 -10.025 1.00 92.69 203 THR A CA 1
ATOM 1633 C C . THR A 1 203 ? 1.757 21.275 -9.520 1.00 92.69 203 THR A C 1
ATOM 1635 O O . THR A 1 203 ? 1.230 20.521 -10.340 1.00 92.69 203 THR A O 1
ATOM 1638 N N . PRO A 1 204 ? 1.420 21.281 -8.217 1.00 96.25 204 PRO A N 1
ATOM 1639 C CA . PRO A 1 204 ? 0.429 20.368 -7.661 1.00 96.25 204 PRO A CA 1
ATOM 1640 C C . PRO A 1 204 ? -0.932 20.505 -8.342 1.00 96.25 204 PRO A C 1
ATOM 1642 O O . PRO A 1 204 ? -1.420 21.614 -8.573 1.00 96.25 204 PRO A O 1
ATOM 1645 N N . GLN A 1 205 ? -1.538 19.367 -8.644 1.00 97.75 205 GLN A N 1
ATOM 1646 C CA . GLN A 1 205 ? -2.868 19.221 -9.213 1.00 97.75 205 GLN A CA 1
ATOM 1647 C C . GLN A 1 205 ? -3.673 18.237 -8.370 1.00 97.75 205 GLN A C 1
ATOM 1649 O O . GLN A 1 205 ? -3.109 17.329 -7.762 1.00 97.75 205 GLN A O 1
ATOM 1654 N N . THR A 1 206 ? -4.996 18.374 -8.410 1.00 97.25 206 THR A N 1
ATOM 1655 C CA . THR A 1 206 ? -5.921 17.438 -7.767 1.00 97.25 206 THR A CA 1
ATOM 1656 C C . THR A 1 206 ? -6.995 17.017 -8.761 1.00 97.25 206 THR A C 1
ATOM 1658 O O . THR A 1 206 ? -7.547 17.846 -9.484 1.00 97.25 206 THR A O 1
ATOM 1661 N N . TYR A 1 207 ? -7.313 15.727 -8.780 1.00 97.50 207 TYR A N 1
ATOM 1662 C CA . TYR A 1 207 ? -8.397 15.151 -9.568 1.00 97.50 207 TYR A CA 1
ATOM 1663 C C . TYR A 1 207 ? -9.344 14.357 -8.667 1.00 97.50 207 TYR A C 1
ATOM 1665 O O . TYR A 1 207 ? -8.899 13.533 -7.872 1.00 97.50 207 TYR A O 1
ATOM 1673 N N . VAL A 1 208 ? -10.650 14.601 -8.780 1.00 97.06 208 VAL A N 1
ATOM 1674 C CA . VAL A 1 208 ? -11.676 13.871 -8.019 1.00 97.06 208 VAL A CA 1
ATOM 1675 C C . VAL A 1 208 ? -12.018 12.575 -8.750 1.00 97.06 208 VAL A C 1
ATOM 1677 O O . VAL A 1 208 ? -12.342 12.599 -9.935 1.00 97.06 208 VAL A O 1
ATOM 1680 N N . ILE A 1 209 ? -11.968 11.451 -8.038 1.00 96.88 209 ILE A N 1
ATOM 1681 C CA . ILE A 1 209 ? -12.183 10.114 -8.594 1.00 96.88 209 ILE A CA 1
ATOM 1682 C C . ILE A 1 209 ? -13.585 9.630 -8.207 1.00 96.88 209 ILE A C 1
ATOM 1684 O O . ILE A 1 209 ? -13.906 9.482 -7.029 1.00 96.88 209 ILE A O 1
ATOM 1688 N N . GLY A 1 210 ? -14.425 9.395 -9.218 1.00 94.25 210 GLY A N 1
ATOM 1689 C CA . GLY A 1 210 ? -15.762 8.816 -9.052 1.00 94.25 210 GLY A CA 1
ATOM 1690 C C . GLY A 1 210 ? -15.747 7.295 -8.866 1.00 94.25 210 GLY A C 1
ATOM 1691 O O . GLY A 1 210 ? -14.734 6.641 -9.107 1.00 94.25 210 GLY A O 1
ATOM 1692 N N . SER A 1 211 ? -16.896 6.727 -8.488 1.00 92.88 211 SER A N 1
ATOM 1693 C CA . SER A 1 211 ? -17.065 5.284 -8.249 1.00 92.88 211 SER A CA 1
ATOM 1694 C C . SER A 1 211 ? -16.831 4.399 -9.471 1.00 92.88 211 SER A C 1
ATOM 1696 O O . SER A 1 211 ? -16.503 3.232 -9.319 1.00 92.88 211 SER A O 1
ATOM 1698 N N . ASP A 1 212 ? -16.950 4.945 -10.680 1.00 96.44 212 ASP A N 1
ATOM 1699 C CA . ASP A 1 212 ? -16.754 4.191 -11.926 1.00 96.44 212 ASP A CA 1
ATOM 1700 C C . ASP A 1 212 ? -15.287 3.793 -12.175 1.00 96.44 212 ASP A C 1
ATOM 1702 O O . ASP A 1 212 ? -14.996 2.996 -13.068 1.00 96.44 212 ASP A O 1
ATOM 1706 N N . TYR A 1 213 ? -14.352 4.364 -11.410 1.00 96.62 213 TYR A N 1
ATOM 1707 C CA . TYR A 1 213 ? -12.909 4.250 -11.633 1.00 96.62 213 TYR A CA 1
ATOM 1708 C C . TYR A 1 213 ? -12.187 3.345 -10.631 1.00 96.62 213 TYR A C 1
ATOM 1710 O O . TYR A 1 213 ? -10.960 3.247 -10.670 1.00 96.62 213 TYR A O 1
ATOM 1718 N N . TYR A 1 214 ? -12.925 2.659 -9.760 1.00 94.06 214 TYR A N 1
ATOM 1719 C CA . TYR A 1 214 ? -12.390 1.572 -8.949 1.00 94.06 214 TYR A CA 1
ATOM 1720 C C . TYR A 1 214 ? -13.330 0.371 -8.968 1.00 94.06 214 TYR A C 1
ATOM 1722 O O . TYR A 1 214 ? -14.543 0.518 -9.110 1.00 94.06 214 TYR A O 1
ATOM 1730 N N . ASP A 1 215 ? -12.768 -0.832 -8.877 1.00 93.19 215 ASP A N 1
ATOM 1731 C CA . ASP A 1 215 ? -13.570 -2.054 -8.877 1.00 93.19 215 ASP A CA 1
ATOM 1732 C C . ASP A 1 215 ? -14.176 -2.364 -7.496 1.00 93.19 215 ASP A C 1
ATOM 1734 O O . ASP A 1 215 ? -13.975 -1.666 -6.506 1.00 93.19 215 ASP A O 1
ATOM 1738 N N . GLN A 1 216 ? -14.929 -3.458 -7.431 1.00 89.19 216 GLN A N 1
ATOM 1739 C CA . GLN A 1 216 ? -15.534 -3.993 -6.206 1.00 89.19 216 GLN A CA 1
ATOM 1740 C C . GLN A 1 216 ? -14.521 -4.433 -5.129 1.00 89.19 216 GLN A C 1
ATOM 1742 O O . GLN A 1 216 ? -14.899 -4.588 -3.972 1.00 89.19 216 GLN A O 1
ATOM 1747 N N . ASN A 1 217 ? -13.247 -4.612 -5.488 1.00 90.44 217 ASN A N 1
ATOM 1748 C CA . ASN A 1 217 ? -12.141 -4.840 -4.553 1.00 90.44 217 ASN A CA 1
ATOM 1749 C C . ASN A 1 217 ? -11.357 -3.544 -4.274 1.00 90.44 217 ASN A C 1
ATOM 1751 O O . ASN A 1 217 ? -10.290 -3.587 -3.658 1.00 90.44 217 ASN A O 1
ATOM 1755 N N . TYR A 1 218 ? -11.885 -2.407 -4.734 1.00 91.56 218 TYR A N 1
ATOM 1756 C CA . TYR A 1 218 ? -11.325 -1.070 -4.618 1.00 91.56 218 TYR A CA 1
ATOM 1757 C C . TYR A 1 218 ? -9.944 -0.902 -5.257 1.00 91.56 218 TYR A C 1
ATOM 1759 O O . TYR A 1 218 ? -9.132 -0.090 -4.805 1.00 91.56 218 TYR A O 1
ATOM 1767 N N . ASN A 1 219 ? -9.682 -1.651 -6.329 1.00 94.44 219 ASN A N 1
ATOM 1768 C CA . ASN A 1 219 ? -8.497 -1.473 -7.157 1.00 94.44 219 ASN A CA 1
ATOM 1769 C C . ASN A 1 219 ? -8.667 -0.269 -8.085 1.00 94.44 219 ASN A C 1
ATOM 1771 O O . ASN A 1 219 ? -9.715 -0.095 -8.702 1.00 94.44 219 ASN A O 1
ATOM 1775 N N . LEU A 1 220 ? -7.605 0.511 -8.235 1.00 96.38 220 LEU A N 1
ATOM 1776 C CA . LEU A 1 220 ? -7.472 1.645 -9.143 1.00 96.38 220 LEU A CA 1
ATOM 1777 C C . LEU A 1 220 ? -6.324 1.381 -10.107 1.00 96.38 220 LEU A C 1
ATOM 1779 O O . LEU A 1 220 ? -5.313 0.792 -9.721 1.00 96.38 220 LEU A O 1
ATOM 1783 N N . LYS A 1 221 ? -6.453 1.885 -11.335 1.00 98.00 221 LYS A N 1
ATOM 1784 C CA . LYS A 1 221 ? -5.370 1.838 -12.319 1.00 98.00 221 LYS A CA 1
ATOM 1785 C C . LYS A 1 221 ? -5.184 3.181 -12.989 1.00 98.00 221 LYS A C 1
ATOM 1787 O O . LYS A 1 221 ? -6.147 3.800 -13.446 1.00 98.00 221 LYS A O 1
ATOM 1792 N N . PHE A 1 222 ? -3.931 3.592 -13.091 1.00 98.00 222 PHE A N 1
ATOM 1793 C CA . PHE A 1 222 ? -3.516 4.815 -13.758 1.00 98.00 222 PHE A CA 1
ATOM 1794 C C . PHE A 1 222 ? -2.477 4.501 -14.815 1.00 98.00 222 PHE A C 1
ATOM 1796 O O . PHE A 1 222 ? -1.765 3.505 -14.714 1.00 98.00 222 PHE A O 1
ATOM 1803 N N . LYS A 1 223 ? -2.375 5.363 -15.818 1.00 95.88 223 LYS A N 1
ATOM 1804 C CA . LYS A 1 223 ? -1.429 5.194 -16.914 1.00 95.88 223 LYS A CA 1
ATOM 1805 C C . LYS A 1 223 ? -0.834 6.530 -17.303 1.00 95.88 223 LYS A C 1
ATOM 1807 O O . LYS A 1 223 ? -1.576 7.479 -17.541 1.00 95.88 223 LYS A O 1
ATOM 1812 N N . PHE A 1 224 ? 0.488 6.585 -17.385 1.00 93.00 224 PHE A N 1
ATOM 1813 C CA . PHE A 1 224 ? 1.196 7.682 -18.031 1.00 93.00 224 PHE A CA 1
ATOM 1814 C C . PHE A 1 224 ? 1.618 7.226 -19.421 1.00 93.00 224 PHE A C 1
ATOM 1816 O O . PHE A 1 224 ? 2.292 6.209 -19.567 1.00 93.00 224 PHE A O 1
ATOM 1823 N N . GLU A 1 225 ? 1.207 7.978 -20.433 1.00 90.94 225 GLU A N 1
ATOM 1824 C CA . GLU A 1 225 ? 1.476 7.689 -21.838 1.00 90.94 225 GLU A CA 1
ATOM 1825 C C . GLU A 1 225 ? 1.985 8.962 -22.511 1.00 90.94 225 GLU A C 1
ATOM 1827 O O . GLU A 1 225 ? 1.263 9.961 -22.573 1.00 90.94 225 GLU A O 1
ATOM 1832 N N . GLY A 1 226 ? 3.236 8.966 -22.968 1.00 84.50 226 GLY A N 1
ATOM 1833 C CA . GLY A 1 226 ? 3.752 10.077 -23.764 1.00 84.50 226 GLY A CA 1
ATOM 1834 C C . GLY A 1 226 ? 3.622 9.865 -25.265 1.00 84.50 226 GLY A C 1
ATOM 1835 O O . GLY A 1 226 ? 3.274 8.787 -25.741 1.00 84.50 226 GLY A O 1
ATOM 1836 N N . ASP A 1 227 ? 3.862 10.945 -26.002 1.00 75.94 227 ASP A N 1
ATOM 1837 C CA . ASP A 1 227 ? 3.722 10.973 -27.455 1.00 75.94 227 ASP A CA 1
ATOM 1838 C C . ASP A 1 227 ? 4.733 10.033 -28.137 1.00 75.94 227 ASP A C 1
ATOM 1840 O O . ASP A 1 227 ? 5.944 10.113 -27.912 1.00 75.94 227 ASP A O 1
ATOM 1844 N N . ALA A 1 228 ? 4.230 9.152 -29.004 1.00 65.81 228 ALA A N 1
ATOM 1845 C CA . ALA A 1 228 ? 5.029 8.183 -29.747 1.00 65.81 228 ALA A CA 1
ATOM 1846 C C . ALA A 1 228 ? 5.950 8.829 -30.801 1.00 65.81 228 ALA A C 1
ATOM 1848 O O . ALA A 1 228 ? 6.767 8.144 -31.416 1.00 65.81 228 ALA A O 1
ATOM 1849 N N . SER A 1 229 ? 5.822 10.138 -31.040 1.00 62.62 229 SER A N 1
ATOM 1850 C CA . SER A 1 229 ? 6.500 10.830 -32.134 1.00 62.62 229 SER A CA 1
ATOM 1851 C C . SER A 1 229 ? 7.915 11.350 -31.824 1.00 62.62 229 SER A C 1
ATOM 1853 O O . SER A 1 229 ? 8.457 12.084 -32.655 1.00 62.62 229 SER A O 1
ATOM 1855 N N . SER A 1 230 ? 8.524 11.076 -30.659 1.00 55.66 230 SER A N 1
ATOM 1856 C CA . SER A 1 230 ? 9.839 11.658 -30.325 1.00 55.66 230 SER A CA 1
ATOM 1857 C C . SER A 1 230 ? 10.866 10.721 -29.699 1.00 55.66 230 SER A C 1
ATOM 1859 O O . SER A 1 230 ? 10.563 9.964 -28.784 1.00 55.66 230 SER A O 1
ATOM 1861 N N . SER A 1 231 ? 12.109 10.878 -30.168 1.00 58.56 231 SER A N 1
ATOM 1862 C CA . SER A 1 231 ? 13.351 10.440 -29.524 1.00 58.56 231 SER A CA 1
ATOM 1863 C C . SER A 1 231 ? 13.392 10.881 -28.057 1.00 58.56 231 SER A C 1
ATOM 1865 O O . SER A 1 231 ? 12.999 12.011 -27.780 1.00 58.56 231 SER A O 1
ATOM 1867 N N . SER A 1 232 ? 13.852 9.988 -27.173 1.00 62.47 232 SER A N 1
ATOM 1868 C CA . SER A 1 232 ? 14.190 10.171 -25.744 1.00 62.47 232 SER A CA 1
ATOM 1869 C C . SER A 1 232 ? 13.740 11.486 -25.079 1.00 62.47 232 SER A C 1
ATOM 1871 O O . SER A 1 232 ? 14.257 12.553 -25.407 1.00 62.47 232 SER A O 1
ATOM 1873 N N . TYR A 1 233 ? 12.862 11.412 -24.077 1.00 71.00 233 TYR A N 1
ATOM 1874 C CA . TYR A 1 233 ? 12.428 12.578 -23.300 1.00 71.00 233 TYR A CA 1
ATOM 1875 C C . TYR A 1 233 ? 12.473 12.316 -21.796 1.00 71.00 233 TYR A C 1
ATOM 1877 O O . TYR A 1 233 ? 12.240 11.200 -21.331 1.00 71.00 233 TYR A O 1
ATOM 1885 N N . GLU A 1 234 ? 12.761 13.365 -21.029 1.00 79.62 234 GLU A N 1
ATOM 1886 C CA . GLU A 1 234 ? 12.806 13.297 -19.572 1.00 79.62 234 GLU A CA 1
ATOM 1887 C C . GLU A 1 234 ? 11.426 13.606 -18.977 1.00 79.62 234 GLU A C 1
ATOM 1889 O O . GLU A 1 234 ? 10.829 14.666 -19.205 1.00 79.62 234 GLU A O 1
ATOM 1894 N N . PHE A 1 235 ? 10.928 12.666 -18.179 1.00 87.19 235 PHE A N 1
ATOM 1895 C CA . PHE A 1 235 ? 9.711 12.801 -17.393 1.00 87.19 235 PHE A CA 1
ATOM 1896 C C . PHE A 1 235 ? 10.060 12.665 -15.915 1.00 87.19 235 PHE A C 1
ATOM 1898 O O . PHE A 1 235 ? 10.775 11.744 -15.523 1.00 87.19 235 PHE A O 1
ATOM 1905 N N . TYR A 1 236 ? 9.527 13.565 -15.092 1.00 90.75 236 TYR A N 1
ATOM 1906 C CA . TYR A 1 236 ? 9.701 13.497 -13.648 1.00 90.75 236 TYR A CA 1
ATOM 1907 C C . TYR A 1 236 ? 8.344 13.545 -12.961 1.00 90.75 236 TYR A C 1
ATOM 1909 O O . TYR A 1 236 ? 7.550 14.453 -13.214 1.00 90.75 236 TYR A O 1
ATOM 1917 N N . LEU A 1 237 ? 8.123 12.602 -12.051 1.00 92.75 237 LEU A N 1
ATOM 1918 C CA . LEU A 1 237 ? 6.957 12.525 -11.181 1.00 92.75 237 LEU A CA 1
ATOM 1919 C C . LEU A 1 237 ? 7.406 12.833 -9.750 1.00 92.75 237 LEU A C 1
ATOM 1921 O O . LEU A 1 237 ? 8.221 12.103 -9.196 1.00 92.75 237 LEU A O 1
ATOM 1925 N N . ASP A 1 238 ? 6.905 13.925 -9.183 1.00 94.25 238 ASP A N 1
ATOM 1926 C CA . ASP A 1 238 ? 7.245 14.374 -7.824 1.00 94.25 238 ASP A CA 1
ATOM 1927 C C . ASP A 1 238 ? 6.182 13.939 -6.814 1.00 94.25 238 ASP A C 1
ATOM 1929 O O . ASP A 1 238 ? 6.487 13.437 -5.735 1.00 94.25 238 ASP A O 1
ATOM 1933 N N . GLN A 1 239 ? 4.911 14.054 -7.200 1.00 93.12 239 GLN A N 1
ATOM 1934 C CA . GLN A 1 239 ? 3.790 13.657 -6.363 1.00 93.12 239 GLN A CA 1
ATOM 1935 C C . GLN A 1 239 ? 2.855 12.729 -7.128 1.00 93.12 239 GLN A C 1
ATOM 1937 O O . GLN A 1 239 ? 2.438 13.030 -8.247 1.00 93.12 239 GLN A O 1
ATOM 1942 N N . PHE A 1 240 ? 2.491 11.627 -6.478 1.00 95.75 240 PHE A N 1
ATOM 1943 C CA . PHE A 1 240 ? 1.405 10.749 -6.885 1.00 95.75 240 PHE A CA 1
ATOM 1944 C C . PHE A 1 240 ? 0.776 10.146 -5.629 1.00 95.75 240 PHE A C 1
ATOM 1946 O O . PHE A 1 240 ? 1.271 9.166 -5.073 1.00 95.75 240 PHE A O 1
ATOM 1953 N N . LYS A 1 241 ? -0.267 10.798 -5.115 1.00 95.94 241 LYS A N 1
ATOM 1954 C CA . LYS A 1 241 ? -0.878 10.469 -3.828 1.00 95.94 241 LYS A CA 1
ATOM 1955 C C . LYS A 1 241 ? -2.382 10.319 -3.984 1.00 95.94 241 LYS A C 1
ATOM 1957 O O . LYS A 1 241 ? -3.073 11.267 -4.342 1.00 95.94 241 LYS A O 1
ATOM 1962 N N . ILE A 1 242 ? -2.889 9.141 -3.652 1.00 95.75 242 ILE A N 1
ATOM 1963 C CA . ILE A 1 242 ? -4.326 8.879 -3.613 1.00 95.75 242 ILE A CA 1
ATOM 1964 C C . ILE A 1 242 ? -4.807 9.175 -2.194 1.00 95.75 242 ILE A C 1
ATOM 1966 O O . ILE A 1 242 ? -4.312 8.591 -1.229 1.00 95.75 242 ILE A O 1
ATOM 1970 N N . ASN A 1 243 ? -5.746 10.105 -2.061 1.00 93.81 243 ASN A N 1
ATOM 1971 C CA . ASN A 1 243 ? -6.413 10.406 -0.802 1.00 93.81 243 ASN A CA 1
ATOM 1972 C C . ASN A 1 243 ? -7.835 9.863 -0.860 1.00 93.81 243 ASN A C 1
ATOM 1974 O O . ASN A 1 243 ? -8.511 9.971 -1.882 1.00 93.81 243 ASN A O 1
ATOM 1978 N N . TYR A 1 244 ? -8.311 9.311 0.247 1.00 92.56 244 TYR A N 1
ATOM 1979 C CA . TYR A 1 244 ? -9.687 8.860 0.355 1.00 92.56 244 TYR A CA 1
ATOM 1980 C C . TYR A 1 244 ? -10.187 8.998 1.788 1.00 92.56 244 TYR A C 1
ATOM 1982 O O . TYR A 1 244 ? -9.407 8.970 2.739 1.00 92.56 244 TYR A O 1
ATOM 1990 N N . ASN A 1 245 ? -11.500 9.157 1.918 1.00 87.12 245 ASN A N 1
ATOM 1991 C CA . ASN A 1 245 ? -12.206 9.138 3.191 1.00 87.12 245 ASN A CA 1
ATOM 1992 C C . ASN A 1 245 ? -13.176 7.961 3.186 1.00 87.12 245 ASN A C 1
ATOM 1994 O O . ASN A 1 245 ? -13.798 7.671 2.160 1.00 87.12 245 ASN A O 1
ATOM 1998 N N . TYR A 1 246 ? -13.359 7.333 4.340 1.00 83.06 246 TYR A N 1
ATOM 1999 C CA . TYR A 1 246 ? -14.321 6.255 4.520 1.00 83.06 246 TYR A CA 1
ATOM 2000 C C . TYR A 1 246 ? -15.077 6.413 5.838 1.00 83.06 246 TYR A C 1
ATOM 2002 O O . TYR A 1 246 ? -14.591 7.040 6.781 1.00 83.06 246 TYR A O 1
ATOM 2010 N N . VAL A 1 247 ? -16.276 5.842 5.891 1.00 75.69 247 VAL A N 1
ATOM 2011 C CA . VAL A 1 247 ? -17.043 5.661 7.123 1.00 75.69 247 VAL A CA 1
ATOM 2012 C C . VAL A 1 247 ? -16.837 4.217 7.573 1.00 75.69 247 VAL A C 1
ATOM 2014 O O . VAL A 1 247 ? -17.204 3.314 6.825 1.00 75.69 247 VAL A O 1
ATOM 2017 N N . PRO A 1 248 ? -16.251 3.961 8.755 1.00 65.62 248 PRO A N 1
ATOM 2018 C CA . PRO A 1 248 ? -16.138 2.605 9.277 1.00 65.62 248 PRO A CA 1
ATOM 2019 C C . PRO A 1 248 ? -17.533 1.993 9.455 1.00 65.62 248 PRO A C 1
ATOM 2021 O O . PRO A 1 248 ? -18.374 2.564 10.149 1.00 65.62 248 PRO A O 1
ATOM 2024 N N . THR A 1 249 ? -17.783 0.838 8.842 1.00 66.56 249 THR A N 1
ATOM 2025 C CA . THR A 1 249 ? -19.053 0.097 8.941 1.00 66.56 249 THR A CA 1
ATOM 2026 C C . THR A 1 249 ? -18.910 -1.222 9.707 1.00 66.56 249 THR A C 1
ATOM 2028 O O . THR A 1 249 ? -19.914 -1.864 10.015 1.00 66.56 249 THR A O 1
ATOM 2031 N N . GLY A 1 250 ? -17.683 -1.604 10.092 1.00 56.59 250 GLY A N 1
ATOM 2032 C CA . GLY A 1 250 ? -17.391 -2.791 10.903 1.00 56.59 250 GLY A CA 1
ATOM 2033 C C . GLY A 1 250 ? -16.001 -2.767 11.557 1.00 56.59 250 GLY A C 1
ATOM 2034 O O . GLY A 1 250 ? -15.239 -1.820 11.393 1.00 56.59 250 GLY A O 1
ATOM 2035 N N . GLY A 1 251 ? -15.666 -3.816 12.318 1.00 58.06 251 GLY A N 1
ATOM 2036 C CA . GLY A 1 251 ? -14.408 -3.927 13.079 1.00 58.06 251 GLY A CA 1
ATOM 2037 C C . GLY A 1 251 ? -14.513 -3.435 14.531 1.00 58.06 251 GLY A C 1
ATOM 2038 O O . GLY A 1 251 ? -15.611 -3.193 15.028 1.00 58.06 251 GLY A O 1
ATOM 2039 N N . ASN A 1 252 ? -13.375 -3.301 15.229 1.00 50.69 252 ASN A N 1
ATOM 2040 C CA . ASN A 1 252 ? -13.298 -2.746 16.593 1.00 50.69 252 ASN A CA 1
ATOM 2041 C C . ASN A 1 252 ? -13.571 -1.228 16.580 1.00 50.69 252 ASN A C 1
ATOM 2043 O O . ASN A 1 252 ? -12.683 -0.416 16.819 1.00 50.69 252 ASN A O 1
ATOM 2047 N N . ILE A 1 253 ? -14.810 -0.843 16.277 1.00 56.38 253 ILE A N 1
ATOM 2048 C CA . ILE A 1 253 ? -15.306 0.543 16.331 1.00 56.38 253 ILE A CA 1
ATOM 2049 C C . ILE A 1 253 ? -15.580 1.015 17.771 1.00 56.38 253 ILE A C 1
ATOM 2051 O O . ILE A 1 253 ? -15.888 2.186 17.997 1.00 56.38 253 ILE A O 1
ATOM 2055 N N . TYR A 1 254 ? -15.462 0.105 18.742 1.00 53.16 254 TYR A N 1
ATOM 2056 C CA . TYR A 1 254 ? -15.637 0.350 20.169 1.00 53.16 254 TYR A CA 1
ATOM 2057 C C . TYR A 1 254 ? -14.345 0.014 20.915 1.00 53.16 254 TYR A C 1
ATOM 2059 O O . TYR A 1 254 ? -13.715 -1.014 20.660 1.00 53.16 254 TYR A O 1
ATOM 2067 N N . ALA A 1 255 ? -13.950 0.886 21.842 1.00 46.12 255 ALA A N 1
ATOM 2068 C CA . ALA A 1 255 ? -12.870 0.599 22.774 1.00 46.12 255 ALA A CA 1
ATOM 2069 C C . ALA A 1 255 ? -13.457 -0.107 24.003 1.00 46.12 255 ALA A C 1
ATOM 2071 O O . ALA A 1 255 ? -14.106 0.524 24.837 1.00 46.12 255 ALA A O 1
ATOM 2072 N N . ASP A 1 256 ? -13.223 -1.414 24.117 1.00 47.75 256 ASP A N 1
ATOM 2073 C CA . ASP A 1 256 ? -13.567 -2.172 25.318 1.00 47.75 256 ASP A CA 1
ATOM 2074 C C . ASP A 1 256 ? -12.457 -2.004 26.364 1.00 47.75 256 ASP A C 1
ATOM 2076 O O . ASP A 1 256 ? -11.365 -2.559 26.236 1.00 47.75 256 ASP A O 1
ATOM 2080 N N . ILE A 1 257 ? -12.738 -1.259 27.435 1.00 48.38 257 ILE A N 1
ATOM 2081 C CA . ILE A 1 257 ? -11.874 -1.222 28.620 1.00 48.38 257 ILE A CA 1
ATOM 2082 C C . ILE A 1 257 ? -12.428 -2.232 29.624 1.00 48.38 257 ILE A C 1
ATOM 2084 O O . ILE A 1 257 ? -13.416 -1.972 30.310 1.00 48.38 257 ILE A O 1
ATOM 2088 N N . THR A 1 258 ? -11.780 -3.394 29.724 1.00 50.97 258 THR A N 1
ATOM 2089 C CA . THR A 1 258 ? -12.106 -4.406 30.740 1.00 50.97 258 THR A CA 1
ATOM 2090 C C . THR A 1 258 ? -11.042 -4.384 31.832 1.00 50.97 258 THR A C 1
ATOM 2092 O O . THR A 1 258 ? -9.885 -4.718 31.582 1.00 50.97 258 THR A O 1
ATOM 2095 N N . LYS A 1 259 ? -11.419 -4.007 33.059 1.00 47.41 259 LYS A N 1
ATOM 2096 C CA . LYS A 1 259 ? -10.554 -4.118 34.241 1.00 47.41 259 LYS A CA 1
ATOM 2097 C C . LYS A 1 259 ? -11.107 -5.203 35.156 1.00 47.41 259 LYS A C 1
ATOM 2099 O O . LYS A 1 259 ? -12.176 -5.044 35.730 1.00 47.41 259 LYS A O 1
ATOM 2104 N N . THR A 1 260 ? -10.364 -6.295 35.313 1.00 51.69 260 THR A N 1
ATOM 2105 C CA . THR A 1 260 ? -10.678 -7.295 36.343 1.00 51.69 260 THR A CA 1
ATOM 2106 C C . THR A 1 260 ? -10.276 -6.723 37.700 1.00 51.69 260 THR A C 1
ATOM 2108 O O . THR A 1 260 ? -9.094 -6.465 37.934 1.00 51.69 260 THR A O 1
ATOM 2111 N N . ILE A 1 261 ? -11.243 -6.483 38.586 1.00 49.69 261 ILE A N 1
ATOM 2112 C CA . ILE A 1 261 ? -10.973 -6.079 39.969 1.00 49.69 261 ILE A CA 1
ATOM 2113 C C . ILE A 1 261 ? -10.748 -7.358 40.781 1.00 49.69 261 ILE A C 1
ATOM 2115 O O . ILE A 1 261 ? -11.694 -8.011 41.204 1.00 49.69 261 ILE A O 1
ATOM 2119 N N . ALA A 1 262 ? -9.483 -7.736 40.965 1.00 48.00 262 ALA A N 1
ATOM 2120 C CA . ALA A 1 262 ? -9.095 -8.782 41.906 1.00 48.00 262 ALA A CA 1
ATOM 2121 C C . ALA A 1 262 ? -8.847 -8.134 43.276 1.00 48.00 262 ALA A C 1
ATOM 2123 O O . ALA A 1 262 ? -7.705 -7.827 43.615 1.00 48.00 262 ALA A O 1
ATOM 2124 N N . ASP A 1 263 ? -9.915 -7.851 44.025 1.00 49.62 263 ASP A N 1
ATOM 2125 C CA . ASP A 1 263 ? -9.791 -7.292 45.373 1.00 49.62 263 ASP A CA 1
ATOM 2126 C C . ASP A 1 263 ? -9.890 -8.408 46.431 1.00 49.62 263 ASP A C 1
ATOM 2128 O O . ASP A 1 263 ? -10.971 -8.968 46.633 1.00 49.62 263 ASP A O 1
ATOM 2132 N N . PRO A 1 264 ? -8.794 -8.754 47.137 1.00 46.34 264 PRO A N 1
ATOM 2133 C CA . PRO A 1 264 ? -8.833 -9.737 48.218 1.00 46.34 264 PRO A CA 1
ATOM 2134 C C . PRO A 1 264 ? -9.720 -9.307 49.400 1.00 46.34 264 PRO A C 1
ATOM 2136 O O . PRO A 1 264 ? -10.057 -10.150 50.230 1.00 46.34 264 PRO A O 1
ATOM 2139 N N . PHE A 1 265 ? -10.130 -8.037 49.486 1.00 44.75 265 PHE A N 1
ATOM 2140 C CA . PHE A 1 265 ? -11.103 -7.560 50.468 1.00 44.75 265 PHE A CA 1
ATOM 2141 C C . PHE A 1 265 ? -12.494 -8.183 50.274 1.00 44.75 265 PHE A C 1
ATOM 2143 O O . PHE A 1 265 ? -13.125 -8.545 51.268 1.00 44.75 265 PHE A O 1
ATOM 2150 N N . LEU A 1 266 ? -12.932 -8.397 49.025 1.00 48.94 266 LEU A N 1
ATOM 2151 C CA . LEU A 1 266 ? -14.185 -9.108 48.712 1.00 48.94 266 LEU A CA 1
ATOM 2152 C C . LEU A 1 266 ? -14.154 -10.567 49.196 1.00 48.94 266 LEU A C 1
ATOM 2154 O O . LEU A 1 266 ? -15.187 -11.140 49.515 1.00 48.94 266 LEU A O 1
ATOM 2158 N N . ASN A 1 267 ? -12.954 -11.129 49.346 1.00 49.28 267 ASN A N 1
ATOM 2159 C CA . ASN A 1 267 ? -12.713 -12.487 49.827 1.00 49.28 267 ASN A CA 1
ATOM 2160 C C . ASN A 1 267 ? -12.396 -12.552 51.329 1.00 49.28 267 ASN A C 1
ATOM 2162 O O . ASN A 1 267 ? -11.995 -13.599 51.833 1.00 49.28 267 ASN A O 1
ATOM 2166 N N . ARG A 1 268 ? -12.557 -11.466 52.100 1.00 43.66 268 ARG A N 1
ATOM 2167 C CA . ARG A 1 268 ? -12.218 -11.480 53.538 1.00 43.66 268 ARG A CA 1
ATOM 2168 C C . ARG A 1 268 ? -13.033 -12.506 54.337 1.00 43.66 268 ARG A C 1
ATOM 2170 O O . ARG A 1 268 ? -12.578 -12.956 55.389 1.00 43.66 268 ARG A O 1
ATOM 2177 N N . TYR A 1 269 ? -14.209 -12.879 53.834 1.00 48.31 269 TYR A N 1
ATOM 2178 C CA . TYR A 1 269 ? -15.100 -13.859 54.452 1.00 48.31 269 TYR A CA 1
ATOM 2179 C C . TYR A 1 269 ? -15.144 -15.210 53.727 1.00 48.31 269 TYR A C 1
ATOM 2181 O O . TYR A 1 269 ? -15.807 -16.114 54.235 1.00 48.31 269 TYR A O 1
ATOM 2189 N N . SER A 1 270 ? -14.367 -15.412 52.653 1.00 53.09 270 SER A N 1
ATOM 2190 C CA . SER A 1 270 ? -14.344 -16.673 51.884 1.00 53.09 270 SER A CA 1
ATOM 2191 C C . SER A 1 270 ? -13.694 -17.866 52.610 1.00 53.09 270 SER A C 1
ATOM 2193 O O . SER A 1 270 ? -13.392 -18.908 52.033 1.00 53.09 270 SER A O 1
ATOM 2195 N N . GLY A 1 271 ? -13.467 -17.726 53.919 1.00 54.25 271 GLY A N 1
ATOM 2196 C CA . GLY A 1 271 ? -12.975 -18.774 54.813 1.00 54.25 271 GLY A CA 1
ATOM 2197 C C . GLY A 1 271 ? -14.007 -19.276 55.826 1.00 54.25 271 GLY A C 1
ATOM 2198 O O . GLY A 1 271 ? -13.712 -20.213 56.568 1.00 54.25 271 GLY A O 1
ATOM 2199 N N . PHE A 1 272 ? -15.204 -18.682 55.898 1.00 61.19 272 PHE A N 1
ATOM 2200 C CA . PHE A 1 272 ? -16.243 -19.126 56.827 1.00 61.19 272 PHE A CA 1
ATOM 2201 C C . PHE A 1 272 ? -17.249 -20.029 56.111 1.00 61.19 272 PHE A C 1
ATOM 2203 O O . PHE A 1 272 ? -18.280 -19.561 55.642 1.00 61.19 272 PHE A O 1
ATOM 2210 N N . ALA A 1 273 ? -16.996 -21.343 56.125 1.00 64.25 273 ALA A N 1
ATOM 2211 C CA . ALA A 1 273 ? -17.829 -22.382 55.491 1.00 64.25 273 ALA A CA 1
ATOM 2212 C C . ALA A 1 273 ? -19.314 -22.410 55.924 1.00 64.25 273 ALA A C 1
ATOM 2214 O O . ALA A 1 273 ? -20.110 -23.189 55.403 1.00 64.25 273 ALA A O 1
ATOM 2215 N N . ASN A 1 274 ? -19.686 -21.588 56.903 1.00 67.94 274 ASN A N 1
ATOM 2216 C CA . ASN A 1 274 ? -21.016 -21.544 57.488 1.00 67.94 274 ASN A CA 1
ATOM 2217 C C . ASN A 1 274 ? -21.935 -20.530 56.791 1.00 67.94 274 ASN A C 1
ATOM 2219 O O . ASN A 1 274 ? -23.144 -20.606 57.006 1.00 67.94 274 ASN A O 1
ATOM 2223 N N . TYR A 1 275 ? -21.394 -19.604 55.990 1.00 68.75 275 TYR A N 1
ATOM 2224 C CA . TYR A 1 275 ? -22.148 -18.520 55.353 1.00 68.75 275 TYR A CA 1
ATOM 2225 C C . TYR A 1 275 ? -22.128 -18.618 53.829 1.00 68.75 275 TYR A C 1
ATOM 2227 O O . TYR A 1 275 ? -21.177 -19.128 53.244 1.00 68.75 275 TYR A O 1
ATOM 2235 N N . GLN A 1 276 ? -23.189 -18.123 53.197 1.00 75.50 276 GLN A N 1
ATOM 2236 C CA . GLN A 1 276 ? -23.177 -17.807 51.774 1.00 75.50 276 GLN A CA 1
ATOM 2237 C C . GLN A 1 276 ? -22.371 -16.522 51.575 1.00 75.50 276 GLN A C 1
ATOM 2239 O O . GLN A 1 276 ? -22.484 -15.588 52.370 1.00 75.50 276 GLN A O 1
ATOM 2244 N N . GLU A 1 277 ? -21.561 -16.457 50.523 1.00 74.19 277 GLU A N 1
ATOM 2245 C CA . GLU A 1 277 ? -20.693 -15.306 50.266 1.00 74.19 277 GLU A CA 1
ATOM 2246 C C . GLU A 1 277 ? -21.416 -14.193 49.485 1.00 74.19 277 GLU A C 1
ATOM 2248 O O . GLU A 1 277 ? -20.934 -13.691 48.471 1.00 74.19 277 GLU A O 1
ATOM 2253 N N . LEU A 1 278 ? -22.616 -13.832 49.950 1.00 81.25 278 LEU A N 1
ATOM 2254 C CA . LEU A 1 278 ? -23.499 -12.879 49.281 1.00 81.25 278 LEU A CA 1
ATOM 2255 C C . LEU A 1 278 ? -23.377 -11.473 49.876 1.00 81.25 278 LEU A C 1
ATOM 2257 O O . LEU A 1 278 ? -23.344 -11.285 51.095 1.00 81.25 278 LEU A O 1
ATOM 2261 N N . PHE A 1 279 ? -23.391 -10.469 49.005 1.00 82.25 279 PHE A N 1
ATOM 2262 C CA . PHE A 1 279 ? -23.335 -9.053 49.354 1.00 82.25 279 PHE A CA 1
ATOM 2263 C C . PHE A 1 279 ? -24.407 -8.277 48.591 1.00 82.25 279 PHE A C 1
ATOM 2265 O O . PHE A 1 279 ? -24.603 -8.510 47.404 1.00 82.25 279 PHE A O 1
ATOM 2272 N N . ASP A 1 280 ? -25.058 -7.320 49.246 1.00 85.56 280 ASP A N 1
ATOM 2273 C CA . ASP A 1 280 ? -25.782 -6.253 48.554 1.00 85.56 280 ASP A CA 1
ATOM 2274 C C . ASP A 1 280 ? -24.789 -5.137 48.215 1.00 85.56 280 ASP A C 1
ATOM 2276 O O . ASP A 1 280 ? -24.132 -4.600 49.108 1.00 85.56 280 ASP A O 1
ATOM 2280 N N . ILE A 1 281 ? -24.657 -4.805 46.930 1.00 84.81 281 ILE A N 1
ATOM 2281 C CA . ILE A 1 281 ? -23.689 -3.825 46.431 1.00 84.81 281 ILE A CA 1
ATOM 2282 C C . ILE A 1 281 ? -24.400 -2.640 45.779 1.00 84.81 281 ILE A C 1
ATOM 2284 O O . ILE A 1 281 ? -25.341 -2.805 45.001 1.00 84.81 281 ILE A O 1
ATOM 2288 N N . ILE A 1 282 ? -23.899 -1.437 46.058 1.00 90.25 282 ILE A N 1
ATOM 2289 C CA . ILE A 1 282 ? -24.203 -0.201 45.336 1.00 90.25 282 ILE A CA 1
ATOM 2290 C C . ILE A 1 282 ? -22.893 0.354 44.777 1.00 90.25 282 ILE A C 1
ATOM 2292 O O . ILE A 1 282 ? -21.922 0.558 45.506 1.00 90.25 282 ILE A O 1
ATOM 2296 N N . ILE A 1 283 ? -22.867 0.630 43.475 1.00 90.12 283 ILE A N 1
ATOM 2297 C CA . ILE A 1 283 ? -21.737 1.275 42.803 1.00 90.12 283 ILE A CA 1
ATOM 2298 C C . ILE A 1 283 ? -22.103 2.731 42.561 1.00 90.12 283 ILE A C 1
ATOM 2300 O O . ILE A 1 283 ? -23.161 3.024 42.003 1.00 90.12 283 ILE A O 1
ATOM 2304 N N . SER A 1 284 ? -21.213 3.646 42.931 1.00 93.00 284 SER A N 1
ATOM 2305 C CA . SER A 1 284 ? -21.363 5.063 42.603 1.00 93.00 284 SER A CA 1
ATOM 2306 C C . SER A 1 284 ? -20.082 5.635 42.020 1.00 93.00 284 SER A C 1
ATOM 2308 O O . SER A 1 284 ? -18.990 5.234 42.407 1.00 93.00 284 SER A O 1
ATOM 2310 N N . PHE A 1 285 ? -20.205 6.544 41.058 1.00 93.44 285 PHE A N 1
ATOM 2311 C CA . PHE A 1 285 ? -19.073 7.271 40.485 1.00 93.44 285 PHE A CA 1
ATOM 2312 C C . PHE A 1 285 ? -19.541 8.576 39.848 1.00 93.44 285 PHE A C 1
ATOM 2314 O O . PHE A 1 285 ? -20.679 8.694 39.389 1.00 93.44 285 PHE A O 1
ATOM 2321 N N . THR A 1 286 ? -18.644 9.551 39.776 1.00 94.25 286 THR A N 1
ATOM 2322 C CA . THR A 1 286 ? -18.834 10.748 38.956 1.00 94.25 286 THR A CA 1
ATOM 2323 C C . THR A 1 286 ? -18.225 10.498 37.584 1.00 94.25 286 THR A C 1
ATOM 2325 O O . THR A 1 286 ? -17.178 9.859 37.464 1.00 94.25 286 THR A O 1
ATOM 2328 N N . TYR A 1 287 ? -18.873 10.988 36.532 1.00 92.94 287 TYR A N 1
ATOM 2329 C CA . TYR A 1 287 ? -18.344 10.878 35.180 1.00 92.94 287 TYR A CA 1
ATOM 2330 C C . TYR A 1 287 ? -18.569 12.157 34.373 1.00 92.94 287 TYR A C 1
ATOM 2332 O O . TYR A 1 287 ? -19.511 12.911 34.627 1.00 92.94 287 TYR A O 1
ATOM 2340 N N . SER A 1 288 ? -17.712 12.394 33.384 1.00 91.69 288 SER A N 1
ATOM 2341 C CA . SER A 1 288 ? -17.931 13.376 32.322 1.00 91.69 288 SER A CA 1
ATOM 2342 C C . SER A 1 288 ? -17.704 12.735 30.957 1.00 91.69 288 SER A C 1
ATOM 2344 O O . SER A 1 288 ? -16.833 11.880 30.796 1.00 91.69 288 SER A O 1
ATOM 2346 N N . LEU A 1 289 ? -18.523 13.132 29.980 1.00 90.00 289 LEU A N 1
ATOM 2347 C CA . LEU A 1 289 ? -18.469 12.625 28.615 1.00 90.00 289 LEU A CA 1
ATOM 2348 C C . LEU A 1 289 ? -18.288 13.793 27.646 1.00 90.00 289 LEU A C 1
ATOM 2350 O O . LEU A 1 289 ? -19.137 14.680 27.581 1.00 90.00 289 LEU A O 1
ATOM 2354 N N . SER A 1 290 ? -17.201 13.790 26.878 1.00 88.81 290 SER A N 1
ATOM 2355 C CA . SER A 1 290 ? -16.932 14.818 25.866 1.00 88.81 290 SER A CA 1
ATOM 2356 C C . SER A 1 290 ? -16.836 14.180 24.480 1.00 88.81 290 SER A C 1
ATOM 2358 O O . SER A 1 290 ? -16.001 13.301 24.295 1.00 88.81 290 SER A O 1
ATOM 2360 N N . PRO A 1 291 ? -17.657 14.570 23.488 1.00 87.88 291 PRO A N 1
ATOM 2361 C CA . PRO A 1 291 ? -17.564 13.994 22.151 1.00 87.88 291 PRO A CA 1
ATOM 2362 C C . PRO A 1 291 ? -16.224 14.335 21.491 1.00 87.88 291 PRO A C 1
ATOM 2364 O O . PRO A 1 291 ? -15.832 15.501 21.452 1.00 87.88 291 PRO A O 1
ATOM 2367 N N . ASN A 1 292 ? -15.558 13.332 20.915 1.00 81.56 292 ASN A N 1
ATOM 2368 C CA . ASN A 1 292 ? -14.289 13.531 20.203 1.00 81.56 292 ASN A CA 1
ATOM 2369 C C . ASN A 1 292 ? -14.510 14.270 18.877 1.00 81.56 292 ASN A C 1
ATOM 2371 O O . ASN A 1 292 ? -13.728 15.141 18.500 1.00 81.56 292 ASN A O 1
ATOM 2375 N N . ASN A 1 293 ? -15.599 13.943 18.177 1.00 79.81 293 ASN A N 1
ATOM 2376 C CA . ASN A 1 293 ? -16.044 14.656 16.987 1.00 79.81 293 ASN A CA 1
ATOM 2377 C C . ASN A 1 293 ? -17.556 14.941 17.075 1.00 79.81 293 ASN A C 1
ATOM 2379 O O . ASN A 1 293 ? -18.344 13.991 17.084 1.00 79.81 293 ASN A O 1
ATOM 2383 N N . PRO A 1 294 ? -17.989 16.219 17.088 1.00 82.81 294 PRO A N 1
ATOM 2384 C CA . PRO A 1 294 ? -19.403 16.593 17.208 1.00 82.81 294 PRO A CA 1
ATOM 2385 C C . PRO A 1 294 ? -20.303 16.092 16.070 1.00 82.81 294 PRO A C 1
ATOM 2387 O O . PRO A 1 294 ? -21.520 16.075 16.222 1.00 82.81 294 PRO A O 1
ATOM 2390 N N . SER A 1 295 ? -19.718 15.722 14.927 1.00 79.06 295 SER A N 1
ATOM 2391 C CA . SER A 1 295 ? -20.455 15.326 13.718 1.00 79.06 295 SER A CA 1
ATOM 2392 C C . SER A 1 295 ? -20.901 13.864 13.729 1.00 79.06 295 SER A C 1
ATOM 2394 O O . SER A 1 295 ? -21.723 13.478 12.902 1.00 79.06 295 SER A O 1
ATOM 2396 N N . TYR A 1 296 ? -20.371 13.047 14.642 1.00 73.56 296 TYR A N 1
ATOM 2397 C CA . TYR A 1 296 ? -20.729 11.637 14.759 1.00 73.56 296 TYR A CA 1
ATOM 2398 C C . TYR A 1 296 ? -21.526 11.384 16.038 1.00 73.56 296 TYR A C 1
ATOM 2400 O O . TYR A 1 296 ? -21.308 12.020 17.075 1.00 73.56 296 TYR A O 1
ATOM 2408 N N . ALA A 1 297 ? -22.443 10.417 15.973 1.00 80.19 297 ALA A N 1
ATOM 2409 C CA . ALA A 1 297 ? -23.129 9.929 17.160 1.00 80.19 297 ALA A CA 1
ATOM 2410 C C . ALA A 1 297 ? -22.099 9.443 18.191 1.00 80.19 297 ALA A C 1
ATOM 2412 O O . ALA A 1 297 ? -21.053 8.903 17.836 1.00 80.19 297 ALA A O 1
ATOM 2413 N N . ASN A 1 298 ? -22.386 9.666 19.467 1.00 84.44 298 ASN A N 1
ATOM 2414 C CA . ASN A 1 298 ? -21.553 9.222 20.575 1.00 84.44 298 ASN A CA 1
ATOM 2415 C C . ASN A 1 298 ? -22.438 8.638 21.672 1.00 84.44 298 ASN A C 1
ATOM 2417 O O . ASN A 1 298 ? -23.621 8.973 21.768 1.00 84.44 298 ASN A O 1
ATOM 2421 N N . PHE A 1 299 ? -21.859 7.764 22.484 1.00 88.12 299 PHE A N 1
ATOM 2422 C CA . PHE A 1 299 ? -22.524 7.216 23.657 1.00 88.12 299 PHE A CA 1
ATOM 2423 C C . PHE A 1 299 ? -21.503 6.710 24.673 1.00 88.12 299 PHE A C 1
ATOM 2425 O O . PHE A 1 299 ? -20.369 6.374 24.324 1.00 88.12 299 PHE A O 1
ATOM 2432 N N . ALA A 1 300 ? -21.946 6.610 25.923 1.00 90.75 300 ALA A N 1
ATOM 2433 C CA . ALA A 1 300 ? -21.285 5.836 26.957 1.00 90.75 300 ALA A CA 1
ATOM 2434 C C . ALA A 1 300 ? -22.323 4.977 27.687 1.00 90.75 300 ALA A C 1
ATOM 2436 O O . ALA A 1 300 ? -23.439 5.422 27.973 1.00 90.75 300 ALA A O 1
ATOM 2437 N N . ARG A 1 301 ? -21.954 3.732 27.969 1.00 91.69 301 ARG A N 1
ATOM 2438 C CA . ARG A 1 301 ? -22.770 2.757 28.692 1.00 91.69 301 ARG A CA 1
ATOM 2439 C C . ARG A 1 301 ? -21.945 2.121 29.793 1.00 91.69 301 ARG A C 1
ATOM 2441 O O . ARG A 1 301 ? -20.750 1.881 29.626 1.00 91.69 301 ARG A O 1
ATOM 2448 N N . PHE A 1 302 ? -22.605 1.831 30.897 1.00 91.38 302 PHE A N 1
ATOM 2449 C CA . PHE A 1 302 ? -22.066 1.102 32.029 1.00 91.38 302 PHE A CA 1
ATOM 2450 C C . PHE A 1 302 ? -22.825 -0.212 32.174 1.00 91.38 302 PHE A C 1
ATOM 2452 O O . PHE A 1 302 ? -24.048 -0.224 32.086 1.00 91.38 302 PHE A O 1
ATOM 2459 N N . TYR A 1 303 ? -22.118 -1.310 32.400 1.00 89.62 303 TYR A N 1
ATOM 2460 C CA . TYR A 1 303 ? -22.710 -2.630 32.549 1.00 89.62 303 TYR A CA 1
ATOM 2461 C C . TYR A 1 303 ? -22.348 -3.237 33.896 1.00 89.62 303 TYR A C 1
ATOM 2463 O O . TYR A 1 303 ? -21.186 -3.202 34.305 1.00 89.62 303 TYR A O 1
ATOM 2471 N N . ILE A 1 304 ? -23.345 -3.851 34.532 1.00 87.94 304 ILE A N 1
ATOM 2472 C CA . ILE A 1 304 ? -23.178 -4.749 35.678 1.00 87.94 304 ILE A CA 1
ATOM 2473 C C . ILE A 1 304 ? -23.664 -6.127 35.222 1.00 87.94 304 ILE A C 1
ATOM 2475 O O . ILE A 1 304 ? -24.863 -6.336 35.022 1.00 87.94 304 ILE A O 1
ATOM 2479 N N . GLY A 1 305 ? -22.735 -7.053 34.983 1.00 84.81 305 GLY A N 1
ATOM 2480 C CA . GLY A 1 305 ? -23.026 -8.311 34.301 1.00 84.81 305 GLY A CA 1
ATOM 2481 C C . GLY A 1 305 ? -23.574 -8.053 32.895 1.00 84.81 305 GLY A C 1
ATOM 2482 O O . GLY A 1 305 ? -22.886 -7.491 32.047 1.00 84.81 305 GLY A O 1
ATOM 2483 N N . THR A 1 306 ? -24.825 -8.449 32.653 1.00 86.50 306 THR A N 1
ATOM 2484 C CA . THR A 1 306 ? -25.535 -8.230 31.378 1.00 86.50 306 THR A CA 1
ATOM 2485 C C . THR A 1 306 ? -26.454 -7.006 31.387 1.00 86.50 306 THR A C 1
ATOM 2487 O O . THR A 1 306 ? -27.077 -6.711 30.371 1.00 86.50 306 THR A O 1
ATOM 2490 N N . THR A 1 307 ? -26.596 -6.318 32.522 1.00 89.56 307 THR A N 1
ATOM 2491 C CA . THR A 1 307 ? -27.521 -5.186 32.666 1.00 89.56 307 THR A CA 1
ATOM 2492 C C . THR A 1 307 ? -26.855 -3.898 32.198 1.00 89.56 307 THR A C 1
ATOM 2494 O O . THR A 1 307 ? -25.821 -3.523 32.746 1.00 89.56 307 THR A O 1
ATOM 2497 N N . GLU A 1 308 ? -27.455 -3.221 31.216 1.00 93.00 308 GLU A N 1
ATOM 2498 C CA . GLU A 1 308 ? -26.973 -1.956 30.645 1.00 93.00 308 GLU A CA 1
ATOM 2499 C C . GLU A 1 308 ? -27.564 -0.737 31.367 1.00 93.00 308 GLU A C 1
ATOM 2501 O O . GLU A 1 308 ? -28.769 -0.660 31.612 1.00 93.00 308 GLU A O 1
ATOM 2506 N N . TYR A 1 309 ? -26.718 0.261 31.617 1.00 93.19 309 TYR A N 1
ATOM 2507 C CA . TYR A 1 309 ? -27.081 1.587 32.096 1.00 93.19 309 TYR A CA 1
ATOM 2508 C C . TYR A 1 309 ? -26.502 2.657 31.163 1.00 93.19 309 TYR A C 1
ATOM 2510 O O . TYR A 1 309 ? -25.288 2.733 30.962 1.00 93.19 309 TYR A O 1
ATOM 2518 N N . SER A 1 310 ? -27.352 3.513 30.594 1.00 91.00 310 SER A N 1
ATOM 2519 C CA . SER A 1 310 ? -26.894 4.623 29.751 1.00 91.00 310 SER A CA 1
ATOM 2520 C C . SER A 1 310 ? -26.287 5.749 30.595 1.00 91.00 310 SER A C 1
ATOM 2522 O O . SER A 1 310 ? -26.875 6.161 31.595 1.00 91.00 310 SER A O 1
ATOM 2524 N N . LEU A 1 311 ? -25.146 6.287 30.156 1.00 91.50 311 LEU A N 1
ATOM 2525 C CA . LEU A 1 311 ? -24.474 7.434 30.769 1.00 91.50 311 LEU A CA 1
ATOM 2526 C C . LEU A 1 311 ? -24.695 8.690 29.898 1.00 91.50 311 LEU A C 1
ATOM 2528 O O . LEU A 1 311 ? -24.023 8.852 28.875 1.00 91.50 311 LEU A O 1
ATOM 2532 N N . PRO A 1 312 ? -25.657 9.572 30.232 1.00 86.88 312 PRO A N 1
ATOM 2533 C CA . PRO A 1 312 ? -25.939 10.774 29.442 1.00 86.88 312 PRO A CA 1
ATOM 2534 C C . PRO A 1 312 ? -24.767 11.769 29.419 1.00 86.88 312 PRO A C 1
ATOM 2536 O O . PRO A 1 312 ? -24.011 11.848 30.377 1.00 86.88 312 PRO A O 1
ATOM 2539 N N . GLN A 1 313 ? -24.657 12.569 28.349 1.00 78.88 313 GLN A N 1
ATOM 2540 C CA . GLN A 1 313 ? -23.498 13.432 28.039 1.00 78.88 313 GLN A CA 1
ATOM 2541 C C . GLN A 1 313 ? -23.091 14.455 29.112 1.00 78.88 313 GLN A C 1
ATOM 2543 O O . GLN A 1 313 ? -21.938 14.875 29.148 1.00 78.88 313 GLN A O 1
ATOM 2548 N N . ALA A 1 314 ? -24.015 14.910 29.957 1.00 77.88 314 ALA A N 1
ATOM 2549 C CA . ALA A 1 314 ? -23.680 15.887 30.985 1.00 77.88 314 ALA A CA 1
ATOM 2550 C C . ALA A 1 314 ? -22.802 15.251 32.069 1.00 77.88 314 ALA A C 1
ATOM 2552 O O . ALA A 1 314 ? -23.004 14.091 32.428 1.00 77.88 314 ALA A O 1
ATOM 2553 N N . GLN A 1 315 ? -21.878 16.034 32.638 1.00 82.31 315 GLN A N 1
ATOM 2554 C CA . GLN A 1 315 ? -21.202 15.615 33.861 1.00 82.31 315 GLN A CA 1
ATOM 2555 C C . GLN A 1 315 ? -22.259 15.286 34.916 1.00 82.31 315 GLN A C 1
ATOM 2557 O O . GLN A 1 315 ? -23.128 16.109 35.217 1.00 82.31 315 GLN A O 1
ATOM 2562 N N . SER A 1 316 ? -22.203 14.072 35.444 1.00 87.62 316 SER A N 1
ATOM 2563 C CA . SER A 1 316 ? -23.210 13.579 36.369 1.00 87.62 316 SER A CA 1
ATOM 2564 C C . SER A 1 316 ? -22.619 12.560 37.331 1.00 87.62 316 SER A C 1
ATOM 2566 O O . SER A 1 316 ? -21.485 12.104 37.177 1.00 87.62 316 SER A O 1
ATOM 2568 N N . THR A 1 317 ? -23.405 12.212 38.340 1.00 91.94 317 THR A N 1
ATOM 2569 C CA . THR A 1 317 ? -23.102 11.126 39.264 1.00 91.94 317 THR A CA 1
ATOM 2570 C C . THR A 1 317 ? -24.010 9.961 38.919 1.00 91.94 317 THR A C 1
ATOM 2572 O O . THR A 1 317 ? -25.232 10.102 38.884 1.00 91.94 317 THR A O 1
ATOM 2575 N N . PHE A 1 318 ? -23.408 8.807 38.665 1.00 93.00 318 PHE A N 1
ATOM 2576 C CA . PHE A 1 318 ? -24.123 7.553 38.527 1.00 93.00 318 PHE A CA 1
ATOM 2577 C C . PHE A 1 318 ? -24.187 6.854 39.886 1.00 93.00 318 PHE A C 1
ATOM 2579 O O . PHE A 1 318 ? -23.191 6.803 40.607 1.00 93.00 318 PHE A O 1
ATOM 2586 N N . ILE A 1 319 ? -25.356 6.307 40.217 1.00 93.88 319 ILE A N 1
ATOM 2587 C CA . ILE A 1 319 ? -25.571 5.429 41.369 1.00 93.88 319 ILE A CA 1
ATOM 2588 C C . ILE A 1 319 ? -26.372 4.234 40.859 1.00 93.88 319 ILE A C 1
ATOM 2590 O O . ILE A 1 319 ? -27.468 4.411 40.321 1.00 93.88 319 ILE A O 1
ATOM 2594 N N . SER A 1 320 ? -25.824 3.027 40.992 1.00 91.12 320 SER A N 1
ATOM 2595 C CA . SER A 1 320 ? -26.535 1.813 40.604 1.00 91.12 320 SER A CA 1
ATOM 2596 C C . SER A 1 320 ? -27.697 1.534 41.561 1.00 91.12 320 SER A C 1
ATOM 2598 O O . SER A 1 320 ? -27.632 1.892 42.740 1.00 91.12 320 SER A O 1
ATOM 2600 N N . PRO A 1 321 ? -28.736 0.811 41.116 1.00 90.50 321 PRO A N 1
ATOM 2601 C CA . PRO A 1 321 ? -29.581 0.068 42.041 1.00 90.50 321 PRO A CA 1
ATOM 2602 C C . PRO A 1 321 ? -28.731 -0.872 42.907 1.00 90.50 321 PRO A C 1
ATOM 2604 O O . PRO A 1 321 ? -27.641 -1.286 42.495 1.00 90.50 321 PRO A O 1
ATOM 2607 N N . THR A 1 322 ? -29.246 -1.239 44.079 1.00 89.12 322 THR A N 1
ATOM 2608 C CA . THR A 1 322 ? -28.675 -2.336 44.863 1.00 89.12 322 THR A CA 1
ATOM 2609 C C . THR A 1 322 ? -28.804 -3.634 44.074 1.00 89.12 322 THR A C 1
ATOM 2611 O O . THR A 1 322 ? -29.896 -3.966 43.606 1.00 89.12 322 THR A O 1
ATOM 2614 N N . PHE A 1 323 ? -27.705 -4.366 43.927 1.00 86.69 323 PHE A N 1
ATOM 2615 C CA . PHE A 1 323 ? -27.697 -5.692 43.318 1.00 86.69 323 PHE A CA 1
ATOM 2616 C C . PHE A 1 323 ? -26.949 -6.681 44.207 1.00 86.69 323 PHE A C 1
ATOM 2618 O O . PHE A 1 323 ? -26.049 -6.302 44.954 1.00 86.69 323 PHE A O 1
ATOM 2625 N N . GLU A 1 324 ? -27.336 -7.950 44.124 1.00 86.75 324 GLU A N 1
ATOM 2626 C CA . GLU A 1 324 ? -26.674 -9.021 44.860 1.00 86.75 324 GLU A CA 1
ATOM 2627 C C . GLU A 1 324 ? -25.420 -9.483 44.112 1.00 86.75 324 GLU A C 1
ATOM 2629 O O . GLU A 1 324 ? -25.443 -9.680 42.895 1.00 86.75 324 GLU A O 1
ATOM 2634 N N . PHE A 1 325 ? -24.331 -9.663 44.849 1.00 82.62 325 PHE A N 1
ATOM 2635 C CA . PHE A 1 325 ? -23.059 -10.168 44.358 1.00 82.62 325 PHE A CA 1
ATOM 2636 C C . PHE A 1 325 ? -22.630 -11.377 45.186 1.00 82.62 325 PHE A C 1
ATOM 2638 O O . PHE A 1 325 ? -22.562 -11.299 46.411 1.00 82.62 325 PHE A O 1
ATOM 2645 N N . ASP A 1 326 ? -22.325 -12.474 44.501 1.00 83.19 326 ASP A N 1
ATOM 2646 C CA . ASP A 1 326 ? -21.747 -13.687 45.074 1.00 83.19 326 ASP A CA 1
ATOM 2647 C C . ASP A 1 326 ? -20.233 -13.670 44.856 1.00 83.19 326 ASP A C 1
ATOM 2649 O O . ASP A 1 326 ? -19.785 -13.759 43.712 1.00 83.19 326 ASP A O 1
ATOM 2653 N N . SER A 1 327 ? -19.426 -13.570 45.917 1.00 73.50 327 SER A N 1
ATOM 2654 C CA . SER A 1 327 ? -17.964 -13.548 45.751 1.00 73.50 327 SER A CA 1
ATOM 2655 C C . SER A 1 327 ? -17.376 -14.873 45.263 1.00 73.50 327 SER A C 1
ATOM 2657 O O . SER A 1 327 ? -16.250 -14.875 44.762 1.00 73.50 327 SER A O 1
ATOM 2659 N N . ALA A 1 328 ? -18.134 -15.976 45.301 1.00 72.56 328 ALA A N 1
ATOM 2660 C CA . ALA A 1 328 ? -17.730 -17.230 44.671 1.00 72.56 328 ALA A CA 1
ATOM 2661 C C . ALA A 1 328 ? -17.843 -17.193 43.131 1.00 72.56 328 ALA A C 1
ATOM 2663 O O . ALA A 1 328 ? -17.246 -18.032 42.449 1.00 72.56 328 ALA A O 1
ATOM 2664 N N . SER A 1 329 ? -18.566 -16.212 42.573 1.00 73.38 329 SER A N 1
ATOM 2665 C CA . SER A 1 329 ? -18.879 -16.100 41.146 1.00 73.38 329 SER A CA 1
ATOM 2666 C C . SER A 1 329 ? -18.457 -14.729 40.582 1.00 73.38 329 SER A C 1
ATOM 2668 O O . SER A 1 329 ? -19.028 -13.699 40.939 1.00 73.38 329 SER A O 1
ATOM 2670 N N . PRO A 1 330 ? -17.487 -14.651 39.652 1.00 68.88 330 PRO A N 1
ATOM 2671 C CA . PRO A 1 330 ? -17.027 -13.364 39.134 1.00 68.88 330 PRO A CA 1
ATOM 2672 C C . PRO A 1 330 ? -18.140 -12.634 38.365 1.00 68.88 330 PRO A C 1
ATOM 2674 O O . PRO A 1 330 ? -18.710 -13.171 37.416 1.00 68.88 330 PRO A O 1
ATOM 2677 N N . THR A 1 331 ? -18.406 -11.376 38.730 1.00 72.81 331 THR A N 1
ATOM 2678 C CA . THR A 1 331 ? -19.291 -10.471 37.976 1.00 72.81 331 THR A CA 1
ATOM 2679 C C . THR A 1 331 ? -18.454 -9.481 37.171 1.00 72.81 331 THR A C 1
ATOM 2681 O O . THR A 1 331 ? -17.494 -8.904 37.680 1.00 72.81 331 THR A O 1
ATOM 2684 N N . VAL A 1 332 ? -18.815 -9.276 35.903 1.00 75.88 332 VAL A N 1
ATOM 2685 C CA . VAL A 1 332 ? -18.121 -8.338 35.012 1.00 75.88 332 VAL A CA 1
ATOM 2686 C C . VAL A 1 332 ? -18.743 -6.954 35.135 1.00 75.88 332 VAL A C 1
ATOM 2688 O O . VAL A 1 332 ? -19.948 -6.795 34.965 1.00 75.88 332 VAL A O 1
ATOM 2691 N N . ILE A 1 333 ? -17.908 -5.951 35.384 1.00 82.38 333 ILE A N 1
ATOM 2692 C CA . ILE A 1 333 ? -18.273 -4.540 35.276 1.00 82.38 333 ILE A CA 1
ATOM 2693 C C . ILE A 1 333 ? -17.583 -3.987 34.025 1.00 82.38 333 ILE A C 1
ATOM 2695 O O . ILE A 1 333 ? -16.364 -4.118 33.892 1.00 82.38 333 ILE A O 1
ATOM 2699 N N . LYS A 1 334 ? -18.345 -3.400 33.097 1.00 85.25 334 LYS A N 1
ATOM 2700 C CA . LYS A 1 334 ? -17.836 -2.926 31.795 1.00 85.25 334 LYS A CA 1
ATOM 2701 C C . LYS A 1 334 ? -18.285 -1.493 31.514 1.00 85.25 334 LYS A C 1
ATOM 2703 O O . LYS A 1 334 ? -19.424 -1.134 31.788 1.00 85.25 334 LYS A O 1
ATOM 2708 N N . PHE A 1 335 ? -17.404 -0.707 30.901 1.00 87.12 335 PHE A N 1
ATOM 2709 C CA . PHE A 1 335 ? -17.766 0.540 30.229 1.00 87.12 335 PHE A CA 1
ATOM 2710 C C . PHE A 1 335 ? -17.640 0.349 28.720 1.00 87.12 335 PHE A C 1
ATOM 2712 O O . PHE A 1 335 ? -16.662 -0.226 28.246 1.00 87.12 335 PHE A O 1
ATOM 2719 N N . GLU A 1 336 ? -18.625 0.828 27.972 1.00 87.81 336 GLU A N 1
ATOM 2720 C CA . GLU A 1 336 ? -18.613 0.840 26.511 1.00 87.81 336 GLU A CA 1
ATOM 2721 C C . GLU A 1 336 ? -18.764 2.283 26.044 1.00 87.81 336 GLU A C 1
ATOM 2723 O O . GLU A 1 336 ? -19.729 2.956 26.410 1.00 87.81 336 GLU A O 1
ATOM 2728 N N . VAL A 1 337 ? -17.795 2.769 25.270 1.00 87.38 337 VAL A N 1
ATOM 2729 C CA . VAL A 1 337 ? -17.724 4.172 24.851 1.00 87.38 337 VAL A CA 1
ATOM 2730 C C . VAL A 1 337 ? -17.527 4.246 23.343 1.00 87.38 337 VAL A C 1
ATOM 2732 O O . VAL A 1 337 ? -16.716 3.515 22.772 1.00 87.38 337 VAL A O 1
ATOM 2735 N N . SER A 1 338 ? -18.255 5.154 22.694 1.00 85.44 338 SER A N 1
ATOM 2736 C CA . SER A 1 338 ? -18.135 5.431 21.263 1.00 85.44 338 SER A CA 1
ATOM 2737 C C . SER A 1 338 ? -18.055 6.933 21.005 1.00 85.44 338 SER A C 1
ATOM 2739 O O . SER A 1 338 ? -18.866 7.695 21.532 1.00 85.44 338 SER A O 1
ATOM 2741 N N . ASN A 1 339 ? -17.077 7.343 20.187 1.00 83.44 339 ASN A N 1
ATOM 2742 C CA . ASN A 1 339 ? -16.824 8.730 19.767 1.00 83.44 339 ASN A CA 1
ATOM 2743 C C . ASN A 1 339 ? -16.824 9.760 20.921 1.00 83.44 339 ASN A C 1
ATOM 2745 O O . ASN A 1 339 ? -17.258 10.903 20.768 1.00 83.44 339 ASN A O 1
ATOM 2749 N N . ALA A 1 340 ? -16.333 9.370 22.093 1.00 86.56 340 ALA A N 1
ATOM 2750 C CA . ALA A 1 340 ? -16.265 10.258 23.239 1.00 86.56 340 ALA A CA 1
ATOM 2751 C C . ALA A 1 340 ? -15.080 9.933 24.147 1.00 86.56 340 ALA A C 1
ATOM 2753 O O . ALA A 1 340 ? -14.614 8.795 24.200 1.00 86.56 340 ALA A O 1
ATOM 2754 N N . ASP A 1 341 ? -14.627 10.955 24.858 1.00 86.62 341 ASP A N 1
ATOM 2755 C CA . ASP A 1 341 ? -13.748 10.868 26.011 1.00 86.62 341 ASP A CA 1
ATOM 2756 C C . ASP A 1 341 ? -14.607 10.708 27.272 1.00 86.62 341 ASP A C 1
ATOM 2758 O O . ASP A 1 341 ? -15.439 11.571 27.573 1.00 86.62 341 ASP A O 1
ATOM 2762 N N . LEU A 1 342 ? -14.447 9.577 27.963 1.00 90.25 342 LEU A N 1
ATOM 2763 C CA . LEU A 1 342 ? -15.133 9.267 29.217 1.00 90.25 342 LEU A CA 1
ATOM 2764 C C . LEU A 1 342 ? -14.135 9.386 30.369 1.00 90.25 342 LEU A C 1
ATOM 2766 O O . LEU A 1 342 ? -13.261 8.534 30.534 1.00 90.25 342 LEU A O 1
ATOM 2770 N N . VAL A 1 343 ? -14.317 10.403 31.208 1.00 89.31 343 VAL A N 1
ATOM 2771 C CA . VAL A 1 343 ? -13.521 10.598 32.423 1.00 89.31 343 VAL A CA 1
ATOM 2772 C C . VAL A 1 343 ? -14.336 10.136 33.624 1.00 89.31 343 VAL A C 1
ATOM 2774 O O . VAL A 1 343 ? -15.469 10.574 33.810 1.00 89.31 343 VAL A O 1
ATOM 2777 N N . LEU A 1 344 ? -13.756 9.261 34.446 1.00 90.81 344 LEU A N 1
ATOM 2778 C CA . LEU A 1 344 ? -14.365 8.736 35.671 1.00 90.81 344 LEU A CA 1
ATOM 2779 C C . LEU A 1 344 ? -13.620 9.276 36.898 1.00 90.81 344 LEU A C 1
ATOM 2781 O O . LEU A 1 344 ? -12.388 9.265 36.927 1.00 90.81 344 LEU A O 1
ATOM 2785 N N . SER A 1 345 ? -14.352 9.690 37.931 1.00 90.50 345 SER A N 1
ATOM 2786 C CA . SER A 1 345 ? -13.803 10.036 39.246 1.00 90.50 345 SER A CA 1
ATOM 2787 C C . SER A 1 345 ? -14.667 9.473 40.373 1.00 90.50 345 SER A C 1
ATOM 2789 O O . SER A 1 345 ? -15.831 9.129 40.173 1.00 90.50 345 SER A O 1
ATOM 2791 N N . ASP A 1 346 ? -14.084 9.363 41.568 1.00 90.62 346 ASP A N 1
ATOM 2792 C CA . ASP A 1 346 ? -14.809 9.026 42.803 1.00 90.62 346 ASP A CA 1
ATOM 2793 C C . ASP A 1 346 ? -15.608 7.716 42.723 1.00 90.62 346 ASP A C 1
ATOM 2795 O O . ASP A 1 346 ? -16.729 7.623 43.223 1.00 90.62 346 ASP A O 1
ATOM 2799 N N . MET A 1 347 ? -15.045 6.700 42.063 1.00 88.19 347 MET A N 1
ATOM 2800 C CA . MET A 1 347 ? -15.672 5.385 41.997 1.00 88.19 347 MET A CA 1
ATOM 2801 C C . MET A 1 347 ? -15.618 4.700 43.364 1.00 88.19 347 MET A C 1
ATOM 2803 O O . MET A 1 347 ? -14.547 4.317 43.833 1.00 88.19 347 MET A O 1
ATOM 2807 N N . ASN A 1 348 ? -16.790 4.528 43.968 1.00 86.31 348 ASN A N 1
ATOM 2808 C CA . ASN A 1 348 ? -16.998 3.933 45.278 1.00 86.31 348 ASN A CA 1
ATOM 2809 C C . ASN A 1 348 ? -17.904 2.702 45.179 1.00 86.31 348 ASN A C 1
ATOM 2811 O O . ASN A 1 348 ? -18.834 2.652 44.369 1.00 86.31 348 ASN A O 1
ATOM 2815 N N . TYR A 1 349 ? -17.651 1.745 46.067 1.00 84.88 349 TYR A N 1
ATOM 2816 C CA . TYR A 1 349 ? -18.442 0.534 46.247 1.00 84.88 349 TYR A CA 1
ATOM 2817 C C . TYR A 1 349 ? -18.950 0.523 47.688 1.00 84.88 349 TYR A C 1
ATOM 2819 O O . TYR A 1 349 ? -18.144 0.458 48.616 1.00 84.88 349 TYR A O 1
ATOM 2827 N N . ASP A 1 350 ? -20.265 0.612 47.870 1.00 83.00 350 ASP A N 1
ATOM 2828 C CA . ASP A 1 350 ? -20.909 0.340 49.155 1.00 83.00 350 ASP A CA 1
ATOM 2829 C C . ASP A 1 350 ? -21.380 -1.112 49.148 1.00 83.00 350 ASP A C 1
ATOM 2831 O O . ASP A 1 350 ? -22.013 -1.557 48.191 1.00 83.00 350 ASP A O 1
ATOM 2835 N N . MET A 1 351 ? -20.990 -1.872 50.166 1.00 78.69 351 MET A N 1
ATOM 2836 C CA . MET A 1 351 ? -21.139 -3.321 50.197 1.00 78.69 351 MET A CA 1
ATOM 2837 C C . MET A 1 351 ? -21.625 -3.756 51.570 1.00 78.69 351 MET A C 1
ATOM 2839 O O . MET A 1 351 ? -20.934 -3.580 52.577 1.00 78.69 351 MET A O 1
ATOM 2843 N N . GLN A 1 352 ? -22.789 -4.393 51.600 1.00 81.50 352 GLN A N 1
ATOM 2844 C CA . GLN A 1 352 ? -23.383 -4.943 52.805 1.00 81.50 352 GLN A CA 1
ATOM 2845 C C . GLN A 1 352 ? -23.378 -6.470 52.732 1.00 81.50 352 GLN A C 1
ATOM 2847 O O . GLN A 1 352 ? -24.064 -7.071 51.911 1.00 81.50 352 GLN A O 1
ATOM 2852 N N . PHE A 1 353 ? -22.605 -7.112 53.609 1.00 77.00 353 PHE A N 1
ATOM 2853 C CA . PHE A 1 353 ? -22.575 -8.572 53.713 1.00 77.00 353 PHE A CA 1
ATOM 2854 C C . PHE A 1 353 ? -23.926 -9.120 54.184 1.00 77.00 353 PHE A C 1
ATOM 2856 O O . PHE A 1 353 ? -24.455 -8.691 55.217 1.00 77.00 353 PHE A O 1
ATOM 2863 N N . LYS A 1 354 ? -24.456 -10.114 53.468 1.00 75.44 354 LYS A N 1
ATOM 2864 C CA . LYS A 1 354 ? -25.640 -10.856 53.890 1.00 75.44 354 LYS A CA 1
ATOM 2865 C C . LYS A 1 354 ? -25.212 -11.957 54.845 1.00 75.44 354 LYS A C 1
ATOM 2867 O O . LYS A 1 354 ? -24.629 -12.955 54.444 1.00 75.44 354 LYS A O 1
ATOM 2872 N N . CYS A 1 355 ? -25.544 -11.798 56.124 1.00 68.19 355 CYS A N 1
ATOM 2873 C CA . CYS A 1 355 ? -25.295 -12.805 57.157 1.00 68.19 355 CYS A CA 1
ATOM 2874 C C . CYS A 1 355 ? -26.257 -14.004 57.009 1.00 68.19 355 CYS A C 1
ATOM 2876 O O . CYS A 1 355 ? -27.081 -14.267 57.884 1.00 68.19 355 CYS A O 1
ATOM 2878 N N . ILE A 1 356 ? -26.199 -14.694 55.869 1.00 72.81 356 ILE A N 1
ATOM 2879 C CA . ILE A 1 356 ? -27.046 -15.830 55.5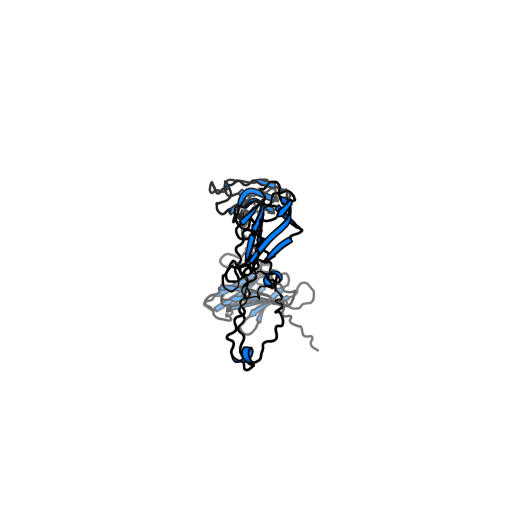03 1.00 72.81 356 ILE A CA 1
ATOM 2880 C C . ILE A 1 356 ? -26.204 -17.096 55.612 1.00 72.81 356 ILE A C 1
ATOM 2882 O O . ILE A 1 356 ? -25.119 -17.176 55.040 1.00 72.81 356 ILE A O 1
ATOM 2886 N N . ASN A 1 357 ? -26.675 -18.092 56.359 1.00 71.56 357 ASN A N 1
ATOM 2887 C CA . ASN A 1 357 ? -25.982 -19.372 56.443 1.00 71.56 357 ASN A CA 1
ATOM 2888 C C . ASN A 1 357 ? -26.159 -20.206 55.159 1.00 71.56 357 ASN A C 1
ATOM 2890 O O . ASN A 1 357 ? -27.025 -19.927 54.333 1.00 71.56 357 ASN A O 1
ATOM 2894 N N . THR A 1 358 ? -25.398 -21.289 54.998 1.00 73.50 358 THR A N 1
ATOM 2895 C CA . THR A 1 358 ? -25.514 -22.180 53.820 1.00 73.50 358 THR A CA 1
ATOM 2896 C C . THR A 1 358 ? -26.908 -22.791 53.617 1.00 73.50 358 THR A C 1
ATOM 2898 O O . THR A 1 358 ? -27.222 -23.236 52.517 1.00 73.50 358 THR A O 1
ATOM 2901 N N . SER A 1 359 ? -27.768 -22.779 54.641 1.00 72.69 359 SER A N 1
ATOM 2902 C CA . SER A 1 359 ? -29.165 -23.235 54.572 1.00 72.69 359 SER A CA 1
ATOM 2903 C C . SER A 1 359 ? -30.167 -22.129 54.200 1.00 72.69 359 SER A C 1
ATOM 2905 O O . SER A 1 359 ? -31.363 -22.398 54.174 1.00 72.69 359 SER A O 1
ATOM 2907 N N . GLY A 1 360 ? -29.711 -20.902 53.922 1.00 70.56 360 GLY A N 1
ATOM 2908 C CA . GLY A 1 360 ? -30.561 -19.772 53.526 1.00 70.56 360 GLY A CA 1
ATOM 2909 C C . GLY A 1 360 ? -31.160 -18.965 54.684 1.00 70.56 360 GLY A C 1
ATOM 2910 O O . GLY A 1 360 ? -31.980 -18.083 54.446 1.00 70.56 360 GLY A O 1
ATOM 2911 N N . ASN A 1 361 ? -30.757 -19.226 55.932 1.00 63.94 361 ASN A N 1
ATOM 2912 C CA . ASN A 1 361 ? -31.290 -18.539 57.112 1.00 63.94 361 ASN A CA 1
ATOM 2913 C C . ASN A 1 361 ? -30.409 -17.353 57.524 1.00 63.94 361 ASN A C 1
ATOM 2915 O O . ASN A 1 361 ? -29.183 -17.471 57.559 1.00 63.94 361 ASN A O 1
ATOM 2919 N N . VAL A 1 362 ? -31.033 -16.238 57.917 1.00 63.50 362 VAL A N 1
ATOM 2920 C CA . VAL A 1 362 ? -30.337 -15.072 58.486 1.00 63.50 362 VAL A CA 1
ATOM 2921 C C . VAL A 1 362 ? -29.828 -15.404 59.891 1.00 63.50 362 VAL A C 1
ATOM 2923 O O . VAL A 1 362 ? -30.599 -15.814 60.758 1.00 63.50 362 VAL A O 1
ATOM 2926 N N . VAL A 1 363 ? -28.533 -15.214 60.136 1.00 56.53 363 VAL A N 1
ATOM 2927 C CA . VAL A 1 363 ? -27.900 -15.487 61.431 1.00 56.53 363 VAL A CA 1
ATOM 2928 C C . VAL A 1 363 ? -27.814 -14.204 62.249 1.00 56.53 363 VAL A C 1
ATOM 2930 O O . VAL A 1 363 ? -27.118 -13.255 61.888 1.00 56.53 363 VAL A O 1
ATOM 2933 N N . LEU A 1 364 ? -28.475 -14.200 63.404 1.00 52.97 364 LEU A N 1
ATOM 2934 C CA . LEU A 1 364 ? -28.305 -13.170 64.423 1.00 52.97 364 LEU A CA 1
ATOM 2935 C C . LEU A 1 364 ? -27.104 -13.544 65.295 1.00 52.97 364 LEU A C 1
ATOM 2937 O O . LEU A 1 364 ? -27.175 -14.466 66.104 1.00 52.97 364 LEU A O 1
ATOM 2941 N N . GLN A 1 365 ? -25.987 -12.836 65.138 1.00 43.66 365 GLN A N 1
ATOM 2942 C CA . GLN A 1 365 ? -24.770 -13.066 65.920 1.00 43.66 365 GLN A CA 1
ATOM 2943 C C . GLN A 1 365 ? -24.887 -12.442 67.327 1.00 43.66 365 GLN A C 1
ATOM 2945 O O . GLN A 1 365 ? -24.106 -11.576 67.712 1.00 43.66 365 GLN A O 1
ATOM 2950 N N . GLN A 1 366 ? -25.908 -12.842 68.089 1.00 43.28 366 GLN A N 1
ATOM 2951 C CA . GLN A 1 366 ? -26.112 -12.402 69.468 1.00 43.28 366 GLN A CA 1
ATOM 2952 C C . GLN A 1 366 ? -25.667 -13.493 70.438 1.00 43.28 366 GLN A C 1
ATOM 2954 O O . GLN A 1 366 ? -26.217 -14.593 70.469 1.00 43.28 366 GLN A O 1
ATOM 2959 N N . SER A 1 367 ? -24.664 -13.166 71.247 1.00 42.16 367 SER A N 1
ATOM 2960 C CA . SER A 1 367 ? -24.262 -13.978 72.389 1.00 42.16 367 SER A CA 1
ATOM 2961 C C . SER A 1 367 ? -25.093 -13.560 73.596 1.00 42.16 367 SER A C 1
ATOM 2963 O O . SER A 1 367 ? -25.012 -12.414 74.036 1.00 42.16 367 SER A O 1
ATOM 2965 N N . PHE A 1 368 ? -25.875 -14.482 74.148 1.00 45.34 368 PHE A N 1
ATOM 2966 C CA . PHE A 1 368 ? -26.573 -14.270 75.412 1.00 45.34 368 PHE A CA 1
ATOM 2967 C C . PHE A 1 368 ? -25.748 -14.894 76.537 1.00 45.34 368 PHE A C 1
ATOM 2969 O O . PHE A 1 368 ? -25.415 -16.079 76.476 1.00 45.34 368 PHE A O 1
ATOM 2976 N N . LEU A 1 369 ? -25.416 -14.107 77.563 1.00 40.09 369 LEU A N 1
ATOM 2977 C CA . LEU A 1 369 ? -24.925 -14.665 78.818 1.00 40.09 369 LEU A CA 1
ATOM 2978 C C . LEU A 1 369 ? -26.132 -15.231 79.563 1.00 40.09 369 LEU A C 1
ATOM 2980 O O . LEU A 1 369 ? -27.013 -14.488 79.991 1.00 40.09 369 LEU A O 1
ATOM 2984 N N . VAL A 1 370 ? -26.178 -16.551 79.692 1.00 48.25 370 VAL A N 1
ATOM 2985 C CA . VAL A 1 370 ? -27.164 -17.223 80.533 1.00 48.25 370 VAL A CA 1
ATOM 2986 C C . VAL A 1 370 ? -26.524 -17.428 81.895 1.00 48.25 370 VAL A C 1
ATOM 2988 O O . VAL A 1 370 ? -25.738 -18.353 82.091 1.00 48.25 370 VAL A O 1
ATOM 2991 N N . GLU A 1 371 ? -26.822 -16.525 82.825 1.00 44.00 371 GLU A N 1
ATOM 2992 C CA . GLU A 1 371 ? -26.481 -16.718 84.230 1.00 44.00 371 GLU A CA 1
ATOM 2993 C C . GLU A 1 371 ? -27.462 -17.728 84.824 1.00 44.00 371 GLU A C 1
ATOM 2995 O O . GLU A 1 371 ? -28.664 -17.473 84.939 1.00 44.00 371 GLU A O 1
ATOM 3000 N N . PHE A 1 372 ? -26.956 -18.907 85.171 1.00 50.72 372 PHE A N 1
ATOM 3001 C CA . PHE A 1 372 ? -27.727 -19.855 85.958 1.00 50.72 372 PHE A CA 1
ATOM 3002 C C . PHE A 1 372 ? -27.765 -19.358 87.404 1.00 50.72 372 PHE A C 1
ATOM 3004 O O . PHE A 1 372 ? -26.717 -18.983 87.934 1.00 50.72 372 PHE A O 1
ATOM 3011 N N . PRO A 1 373 ? -28.925 -19.375 88.081 1.00 48.78 373 PRO A N 1
ATOM 3012 C CA . PRO A 1 373 ? -28.920 -19.226 89.524 1.00 48.78 373 PRO A CA 1
ATOM 3013 C C . PRO A 1 373 ? -28.105 -20.390 90.097 1.00 48.78 373 PRO A C 1
ATOM 3015 O O . PRO A 1 373 ? -28.465 -21.552 89.900 1.00 48.78 373 PRO A O 1
ATOM 3018 N N . GLU A 1 374 ? -26.991 -20.091 90.769 1.00 46.22 374 GLU A N 1
ATOM 3019 C CA . GLU A 1 374 ? -26.230 -21.078 91.537 1.00 46.22 374 GLU A CA 1
ATOM 3020 C C . GLU A 1 374 ? -27.127 -21.634 92.653 1.00 46.22 374 GLU A C 1
ATOM 3022 O O . GLU A 1 374 ? -27.172 -21.128 93.772 1.00 46.22 374 GLU A O 1
ATOM 3027 N N . ALA A 1 375 ? -27.883 -22.683 92.346 1.00 56.22 375 ALA A N 1
ATOM 3028 C CA . ALA A 1 375 ? -28.528 -23.517 93.339 1.00 56.22 375 ALA A CA 1
ATOM 3029 C C . ALA A 1 375 ? -27.638 -24.746 93.539 1.00 56.22 375 ALA A C 1
ATOM 3031 O O . ALA A 1 375 ? -27.442 -25.548 92.625 1.00 56.22 375 ALA A O 1
ATOM 3032 N N . GLY A 1 376 ? -27.053 -24.876 94.730 1.00 56.56 376 GLY A N 1
ATOM 3033 C CA . GLY A 1 376 ? -26.253 -26.045 95.075 1.00 56.56 376 GLY A CA 1
ATOM 3034 C C . GLY A 1 376 ? -27.115 -27.306 95.046 1.00 56.56 376 GLY A C 1
ATOM 3035 O O . GLY A 1 376 ? -28.009 -27.452 95.873 1.00 56.56 376 GLY A O 1
ATOM 3036 N N . LEU A 1 377 ? -26.832 -28.217 94.112 1.00 60.62 377 LEU A N 1
ATOM 3037 C CA . LEU A 1 377 ? -27.458 -29.540 94.078 1.00 60.62 377 LEU A CA 1
ATOM 3038 C C . LEU A 1 377 ? -27.049 -30.344 95.318 1.00 60.62 377 LEU A C 1
ATOM 3040 O O . LEU A 1 377 ? -25.861 -30.428 95.658 1.00 60.62 377 LEU A O 1
ATOM 3044 N N . THR A 1 378 ? -28.018 -30.981 95.967 1.00 63.59 378 THR A N 1
ATOM 3045 C CA . THR A 1 378 ? -27.771 -31.949 97.039 1.00 63.59 378 THR A CA 1
ATOM 3046 C C . THR A 1 378 ? -27.104 -33.218 96.486 1.00 63.59 378 THR A C 1
ATOM 3048 O O . THR A 1 378 ? -27.131 -33.491 95.286 1.00 63.59 378 THR A O 1
ATOM 3051 N N . GLN A 1 379 ? -26.469 -34.024 97.344 1.00 64.88 379 GLN A N 1
ATOM 3052 C CA . GLN A 1 379 ? -25.786 -35.248 96.892 1.00 64.88 379 GLN A CA 1
ATOM 3053 C C . GLN A 1 379 ? -26.765 -36.274 96.291 1.00 64.88 379 GLN A C 1
ATOM 3055 O O . GLN A 1 379 ? -26.472 -36.885 95.273 1.00 64.88 379 GLN A O 1
ATOM 3060 N N . PHE A 1 380 ? -27.963 -36.401 96.871 1.00 63.47 380 PHE A N 1
ATOM 3061 C CA . PHE A 1 380 ? -28.999 -37.315 96.379 1.00 63.47 380 PHE A CA 1
ATOM 3062 C C . PHE A 1 380 ? -29.465 -36.968 94.962 1.00 63.47 380 PHE A C 1
ATOM 3064 O O . PHE A 1 380 ? -29.671 -37.852 94.132 1.00 63.47 380 PHE A O 1
ATOM 3071 N N . GLU A 1 381 ? -29.614 -35.671 94.708 1.00 63.91 381 GLU A N 1
ATOM 3072 C CA . GLU A 1 381 ? -29.926 -35.100 93.408 1.00 63.91 381 GLU A CA 1
ATOM 3073 C C . GLU A 1 381 ? -28.873 -35.521 92.379 1.00 63.91 381 GLU A C 1
ATOM 3075 O O . GLU A 1 381 ? -29.226 -36.159 91.387 1.00 63.91 381 GLU A O 1
ATOM 3080 N N . LYS A 1 382 ? -27.584 -35.270 92.656 1.00 62.38 382 LYS A N 1
ATOM 3081 C CA . LYS A 1 382 ? -26.459 -35.630 91.769 1.00 62.38 382 LYS A CA 1
ATOM 3082 C C . LYS A 1 382 ? -26.438 -37.112 91.389 1.00 62.38 382 LYS A C 1
ATOM 3084 O O . LYS A 1 382 ? -26.182 -37.427 90.233 1.00 62.38 382 LYS A O 1
ATOM 3089 N N . ASP A 1 383 ? -26.749 -37.989 92.339 1.00 59.69 383 ASP A N 1
ATOM 3090 C CA . ASP A 1 383 ? -26.612 -39.437 92.169 1.00 59.69 383 ASP A CA 1
ATOM 3091 C C . ASP A 1 383 ? -27.803 -40.088 91.426 1.00 59.69 383 ASP A C 1
ATOM 3093 O O . ASP A 1 383 ? -27.697 -41.236 90.998 1.00 59.69 383 ASP A O 1
ATOM 3097 N N . ASN A 1 384 ? -28.948 -39.398 91.277 1.00 58.78 384 ASN A N 1
ATOM 3098 C CA . ASN A 1 384 ? -30.200 -40.021 90.800 1.00 58.78 384 ASN A CA 1
ATOM 3099 C C . ASN A 1 384 ? -30.979 -39.225 89.732 1.00 58.78 384 ASN A C 1
ATOM 3101 O O . ASN A 1 384 ? -31.988 -39.716 89.216 1.00 58.78 384 ASN A O 1
ATOM 3105 N N . GLY A 1 385 ? -30.572 -37.998 89.401 1.00 54.53 385 GLY A N 1
ATOM 3106 C CA . GLY A 1 385 ? -31.316 -37.136 88.482 1.00 54.53 385 GLY A CA 1
ATOM 3107 C C . GLY A 1 385 ? -31.103 -37.465 86.999 1.00 54.53 385 GLY A C 1
ATOM 3108 O O . GLY A 1 385 ? -29.987 -37.404 86.494 1.00 54.53 385 GLY A O 1
ATOM 3109 N N . LYS A 1 386 ? -32.192 -37.715 86.255 1.00 47.03 386 LYS A N 1
ATOM 3110 C CA . LYS A 1 386 ? -32.235 -37.397 84.817 1.00 47.03 386 LYS A CA 1
ATOM 3111 C C . LYS A 1 386 ? -32.513 -35.907 84.692 1.00 47.03 386 LYS A C 1
ATOM 3113 O O . LYS A 1 386 ? -33.650 -35.472 84.860 1.00 47.03 386 LYS A O 1
ATOM 3118 N N . TRP A 1 387 ? -31.471 -35.133 84.442 1.00 53.69 387 TRP A N 1
ATOM 3119 C CA . TRP A 1 387 ? -31.574 -33.685 84.348 1.00 53.69 387 TRP A CA 1
ATOM 3120 C C . TRP A 1 387 ? -32.051 -33.264 82.963 1.00 53.69 387 TRP A C 1
ATOM 3122 O O . TRP A 1 387 ? -31.470 -33.664 81.958 1.00 53.69 387 TRP A O 1
ATOM 3132 N N . PHE A 1 388 ? -33.071 -32.414 82.909 1.00 47.50 388 PHE A N 1
ATOM 3133 C CA . PHE A 1 388 ? -33.297 -31.548 81.761 1.00 47.50 388 PHE A CA 1
ATOM 3134 C C . PHE A 1 388 ? -33.442 -30.123 82.287 1.00 47.50 388 PHE A C 1
ATOM 3136 O O . PHE A 1 388 ? -34.257 -29.845 83.164 1.00 47.50 388 PHE A O 1
ATOM 3143 N N . ILE A 1 389 ? -32.599 -29.228 81.789 1.00 51.66 389 ILE A N 1
ATOM 3144 C CA . ILE A 1 389 ? -32.805 -27.796 81.952 1.00 51.66 389 ILE A CA 1
ATOM 3145 C C . ILE A 1 389 ? -33.689 -27.388 80.776 1.00 51.66 389 ILE A C 1
ATOM 3147 O O . ILE A 1 389 ? -33.214 -27.340 79.644 1.00 51.66 389 ILE A O 1
ATOM 3151 N N . ASP A 1 390 ? -34.975 -27.154 81.033 1.00 49.97 390 ASP A N 1
ATOM 3152 C CA . ASP A 1 390 ? -35.892 -26.556 80.060 1.00 49.97 390 ASP A CA 1
ATOM 3153 C C . ASP A 1 390 ? -36.180 -25.117 80.482 1.00 49.97 390 ASP A C 1
ATOM 3155 O O . ASP A 1 390 ? -37.081 -24.835 81.274 1.00 49.97 390 ASP A O 1
ATOM 3159 N N . THR A 1 391 ? -35.343 -24.205 79.995 1.00 52.25 391 THR A N 1
ATOM 3160 C CA . THR A 1 391 ? -35.571 -22.771 80.140 1.00 52.25 391 THR A CA 1
ATOM 3161 C C . THR A 1 391 ? -36.101 -22.241 78.819 1.00 52.25 391 THR A C 1
ATOM 3163 O O . THR A 1 391 ? -35.389 -22.213 77.816 1.00 52.25 391 THR A O 1
ATOM 3166 N N . THR A 1 392 ? -37.349 -21.777 78.829 1.00 48.28 392 THR A N 1
ATOM 3167 C CA . THR A 1 392 ? -37.945 -21.060 77.701 1.00 48.28 392 THR A CA 1
ATOM 3168 C C . THR A 1 392 ? -37.761 -19.563 77.913 1.00 48.28 392 THR A C 1
ATOM 3170 O O . THR A 1 392 ? -38.356 -18.977 78.816 1.00 48.28 392 THR A O 1
ATOM 3173 N N . TYR A 1 393 ? -36.953 -18.928 77.067 1.00 53.91 393 TYR A N 1
ATOM 3174 C CA . TYR A 1 393 ? -36.922 -17.472 76.971 1.00 53.91 393 TYR A CA 1
ATOM 3175 C C . TYR A 1 393 ? -37.924 -17.035 75.905 1.00 53.91 393 TYR A C 1
ATOM 3177 O O . TYR A 1 393 ? -37.859 -17.495 74.763 1.00 53.91 393 TYR A O 1
ATOM 3185 N N . ALA A 1 394 ? -38.848 -16.145 76.273 1.00 50.94 394 ALA A N 1
ATOM 3186 C CA . ALA A 1 394 ? -39.748 -15.525 75.312 1.00 50.94 394 ALA A CA 1
ATOM 3187 C C . ALA A 1 394 ? -38.922 -14.640 74.368 1.00 50.94 394 ALA A C 1
ATOM 3189 O O . ALA A 1 394 ? -38.452 -13.568 74.754 1.00 50.94 394 ALA A O 1
ATOM 3190 N N . PHE A 1 395 ? -38.724 -15.098 73.132 1.00 53.28 395 PHE A N 1
ATOM 3191 C CA . PHE A 1 395 ? -38.116 -14.281 72.093 1.00 53.28 395 PHE A CA 1
ATOM 3192 C C . PHE A 1 395 ? -39.172 -13.294 71.594 1.00 53.28 395 PHE A C 1
ATOM 3194 O O . PHE A 1 395 ? -40.078 -13.650 70.845 1.00 53.28 395 PHE A O 1
ATOM 3201 N N . THR A 1 396 ? -39.098 -12.047 72.059 1.00 54.03 396 THR A N 1
ATOM 3202 C CA . THR A 1 396 ? -39.970 -10.985 71.546 1.00 54.03 396 THR A CA 1
ATOM 3203 C C . THR A 1 396 ? -39.340 -10.451 70.268 1.00 54.03 396 THR A C 1
ATOM 3205 O O . THR A 1 396 ? -38.517 -9.539 70.310 1.00 54.03 396 THR A O 1
ATOM 3208 N N . ALA A 1 397 ? -39.682 -11.063 69.134 1.00 51.94 397 ALA A N 1
ATOM 3209 C CA . ALA A 1 397 ? -39.292 -10.544 67.832 1.00 51.94 397 ALA A CA 1
ATOM 3210 C C . ALA A 1 397 ? -39.934 -9.162 67.629 1.00 51.94 397 ALA A C 1
ATOM 3212 O O . ALA A 1 397 ? -41.132 -8.976 67.861 1.00 51.94 397 ALA A O 1
ATOM 3213 N N . ILE A 1 398 ? -39.143 -8.183 67.196 1.00 52.03 398 ILE A N 1
ATOM 3214 C CA . ILE A 1 398 ? -39.693 -6.940 66.656 1.00 52.03 398 ILE A CA 1
ATOM 3215 C C . ILE A 1 398 ? -40.386 -7.333 65.348 1.00 52.03 398 ILE A C 1
ATOM 3217 O O . ILE A 1 398 ? -39.798 -8.046 64.542 1.00 52.03 398 ILE A O 1
ATOM 3221 N N . SER A 1 399 ? -41.641 -6.924 65.147 1.00 53.16 399 SER A N 1
ATOM 3222 C CA . SER A 1 399 ? -42.379 -7.233 63.916 1.00 53.16 399 SER A CA 1
ATOM 3223 C C . SER A 1 399 ? -41.803 -6.436 62.741 1.00 53.16 399 SER A C 1
ATOM 3225 O O . SER A 1 399 ? -42.310 -5.371 62.399 1.00 53.16 399 SER A O 1
ATOM 3227 N N . ASP A 1 400 ? -40.751 -6.960 62.129 1.00 60.28 400 ASP A N 1
ATOM 3228 C CA . ASP A 1 400 ? -40.083 -6.438 60.931 1.00 60.28 400 ASP A CA 1
ATOM 3229 C C . ASP A 1 400 ? -40.491 -7.181 59.644 1.00 60.28 400 ASP A C 1
ATOM 3231 O O . ASP A 1 400 ? -40.035 -6.843 58.555 1.00 60.28 400 ASP A O 1
ATOM 3235 N N . GLY A 1 401 ? -41.384 -8.171 59.756 1.00 55.91 401 GLY A N 1
ATOM 3236 C CA . GLY A 1 401 ? -41.837 -9.000 58.638 1.00 55.91 401 GLY A CA 1
ATOM 3237 C C . GLY A 1 401 ? -40.910 -10.175 58.309 1.00 55.91 401 GLY A C 1
ATOM 3238 O O . GLY A 1 401 ? -41.160 -10.871 57.326 1.00 55.91 401 GLY A O 1
ATOM 3239 N N . ILE A 1 402 ? -39.875 -10.425 59.117 1.00 56.09 402 ILE A N 1
ATOM 3240 C CA . ILE A 1 402 ? -38.912 -11.513 58.929 1.00 56.09 402 ILE A CA 1
ATOM 3241 C C . ILE A 1 402 ? -39.251 -12.668 59.885 1.00 56.09 402 ILE A C 1
ATOM 3243 O O . ILE A 1 402 ? -39.540 -12.469 61.064 1.00 56.09 402 ILE A O 1
ATOM 3247 N N . THR A 1 403 ? -39.238 -13.905 59.376 1.00 62.41 403 THR A N 1
ATOM 3248 C CA . THR A 1 403 ? -39.396 -15.111 60.208 1.00 62.41 403 THR A CA 1
ATOM 3249 C C . THR A 1 403 ? -38.022 -15.612 60.632 1.00 62.41 403 THR A C 1
ATOM 3251 O O . THR A 1 403 ? -37.206 -15.987 59.791 1.00 62.41 403 THR A O 1
ATOM 3254 N N . TYR A 1 404 ? -37.770 -15.618 61.935 1.00 61.03 404 TYR A N 1
ATOM 3255 C CA . TYR A 1 404 ? -36.512 -16.064 62.525 1.00 61.03 404 TYR A CA 1
ATOM 3256 C C . TYR A 1 404 ? -36.591 -17.546 62.880 1.00 61.03 404 TYR A C 1
ATOM 3258 O O . TYR A 1 404 ? -37.634 -17.991 63.337 1.00 61.03 404 TYR A O 1
ATOM 3266 N N . TYR A 1 405 ? -35.498 -18.293 62.710 1.00 64.31 405 TYR A N 1
ATOM 3267 C CA . TYR A 1 405 ? -35.395 -19.701 63.110 1.00 64.31 405 TYR A CA 1
ATOM 3268 C C . TYR A 1 405 ? -34.227 -19.877 64.080 1.00 64.31 405 TYR A C 1
ATOM 3270 O O . TYR A 1 405 ? -33.156 -19.304 63.877 1.00 64.31 405 TYR A O 1
ATOM 3278 N N . ASN A 1 406 ? -34.400 -20.698 65.113 1.00 63.97 406 ASN A N 1
ATOM 3279 C CA . ASN A 1 406 ? -33.278 -21.158 65.929 1.00 63.97 406 ASN A CA 1
ATOM 3280 C C . ASN A 1 406 ? -32.560 -22.358 65.271 1.00 63.97 406 ASN A C 1
ATOM 3282 O O . ASN A 1 406 ? -33.017 -22.904 64.266 1.00 63.97 406 ASN A O 1
ATOM 3286 N N . THR A 1 407 ? -31.448 -22.816 65.859 1.00 56.69 407 THR A N 1
ATOM 3287 C CA . THR A 1 407 ? -30.641 -23.958 65.368 1.00 56.69 407 THR A CA 1
ATOM 3288 C C . THR A 1 407 ? -31.428 -25.273 65.223 1.00 56.69 407 THR A C 1
ATOM 3290 O O . THR A 1 407 ? -30.962 -26.200 64.566 1.00 56.69 407 THR A O 1
ATOM 3293 N N . TYR A 1 408 ? -32.625 -25.367 65.807 1.00 64.94 408 TYR A N 1
ATOM 3294 C CA . TYR A 1 408 ? -33.517 -26.527 65.753 1.00 64.94 408 TYR A CA 1
ATOM 3295 C C . TYR A 1 408 ? -34.739 -26.322 64.840 1.00 64.94 408 TYR A C 1
ATOM 3297 O O . TYR A 1 408 ? -35.601 -27.196 64.789 1.00 64.94 408 TYR A O 1
ATOM 3305 N N . GLY A 1 409 ? -34.813 -25.203 64.111 1.00 67.38 409 GLY A N 1
ATOM 3306 C CA . GLY A 1 409 ? -35.889 -24.912 63.159 1.00 67.38 409 GLY A CA 1
ATOM 3307 C C . GLY A 1 409 ? -37.158 -24.317 63.775 1.00 67.38 409 GLY A C 1
ATOM 3308 O O . GLY A 1 409 ? -38.179 -24.252 63.099 1.00 67.38 409 GLY A O 1
ATOM 3309 N N . GLU A 1 410 ? -37.115 -23.877 65.032 1.00 66.62 410 GLU A N 1
ATOM 3310 C CA . GLU A 1 410 ? -38.273 -23.281 65.714 1.00 66.62 410 GLU A CA 1
ATOM 3311 C C . GLU A 1 410 ? -38.272 -21.759 65.541 1.00 66.62 410 GLU A C 1
ATOM 3313 O O . GLU A 1 410 ? -37.203 -21.142 65.566 1.00 66.62 410 GLU A O 1
ATOM 3318 N N . THR A 1 411 ? -39.454 -21.153 65.406 1.00 68.00 411 THR A N 1
ATOM 3319 C CA . THR A 1 411 ? -39.601 -19.723 65.066 1.00 68.00 411 THR A CA 1
ATOM 3320 C C . THR A 1 411 ? -40.085 -18.833 66.205 1.00 68.00 411 THR A C 1
ATOM 3322 O O . THR A 1 411 ? -40.147 -17.615 66.067 1.00 68.00 411 THR A O 1
ATOM 3325 N N . ASP A 1 412 ? -40.472 -19.432 67.325 1.00 63.22 412 ASP A N 1
ATOM 3326 C CA . ASP A 1 412 ? -41.162 -18.770 68.433 1.00 63.22 412 ASP A CA 1
ATOM 3327 C C . ASP A 1 412 ? -40.353 -18.760 69.740 1.00 63.22 412 ASP A C 1
ATOM 3329 O O . ASP A 1 412 ? -40.767 -18.139 70.721 1.00 63.22 412 ASP A O 1
ATOM 3333 N N . LYS A 1 413 ? -39.191 -19.427 69.774 1.00 57.66 413 LYS A N 1
ATOM 3334 C CA . LYS A 1 413 ? -38.401 -19.601 71.001 1.00 57.66 413 LYS A CA 1
ATOM 3335 C C . LYS A 1 413 ? -36.895 -19.688 70.765 1.00 57.66 413 LYS A C 1
ATOM 3337 O O . LYS A 1 413 ? -36.414 -20.327 69.825 1.00 57.66 413 LYS A O 1
ATOM 3342 N N . LEU A 1 414 ? -36.133 -19.133 71.707 1.00 57.09 414 LEU A N 1
ATOM 3343 C CA . LEU A 1 414 ? -34.715 -19.449 71.874 1.00 57.09 414 LEU A CA 1
ATOM 3344 C C . LEU A 1 414 ? -34.604 -20.791 72.613 1.00 57.09 414 LEU A C 1
ATOM 3346 O O . LEU A 1 414 ? -35.101 -20.911 73.731 1.00 57.09 414 LEU A O 1
ATOM 3350 N N . GLN A 1 415 ? -33.961 -21.793 72.004 1.00 57.16 415 GLN A N 1
ATOM 3351 C CA . GLN A 1 415 ? -33.786 -23.118 72.606 1.00 57.16 415 GLN A CA 1
ATOM 3352 C C . GLN A 1 415 ? -32.306 -23.408 72.877 1.00 57.16 415 GLN A C 1
ATOM 3354 O O . GLN A 1 415 ? -31.490 -23.453 71.958 1.00 57.16 415 GLN A O 1
ATOM 3359 N N . LEU A 1 416 ? -31.980 -23.666 74.143 1.00 53.50 416 LEU A N 1
ATOM 3360 C CA . LEU A 1 416 ? -30.673 -24.138 74.597 1.00 53.50 416 LEU A CA 1
ATOM 3361 C C . LEU A 1 416 ? -30.836 -25.591 75.054 1.00 53.50 416 LEU A C 1
ATOM 3363 O O . LEU A 1 416 ? -31.619 -25.860 75.960 1.00 53.50 416 LEU A O 1
ATOM 3367 N N . ARG A 1 417 ? -30.131 -26.538 74.424 1.00 53.22 417 ARG A N 1
ATOM 3368 C CA . ARG A 1 417 ? -30.075 -27.933 74.893 1.00 53.22 417 ARG A CA 1
ATOM 3369 C C . ARG A 1 417 ? -28.716 -28.173 75.526 1.00 53.22 417 ARG A C 1
ATOM 3371 O O . ARG A 1 417 ? -27.701 -28.121 74.840 1.00 53.22 417 ARG A O 1
ATOM 3378 N N . LEU A 1 418 ? -28.716 -28.417 76.829 1.00 47.34 418 LEU A N 1
ATOM 3379 C CA . LEU A 1 418 ? -27.532 -28.797 77.589 1.00 47.34 418 LEU A CA 1
ATOM 3380 C C . LEU A 1 418 ? -27.620 -30.290 77.881 1.00 47.34 418 LEU A C 1
ATOM 3382 O O . LEU A 1 418 ? -28.549 -30.733 78.554 1.00 47.34 418 LEU A O 1
ATOM 3386 N N . ASN A 1 419 ? -26.653 -31.053 77.381 1.00 45.25 419 ASN A N 1
ATOM 3387 C CA . ASN A 1 419 ? -26.429 -32.412 77.851 1.00 45.25 419 ASN A CA 1
ATOM 3388 C C . ASN A 1 419 ? -25.507 -32.313 79.066 1.00 45.25 419 ASN A C 1
ATOM 3390 O O . ASN A 1 419 ? -24.366 -31.873 78.941 1.00 45.25 419 ASN A O 1
ATOM 3394 N N . ILE A 1 420 ? -26.022 -32.662 80.242 1.00 47.81 420 ILE A N 1
ATOM 3395 C CA . ILE A 1 420 ? -25.208 -32.790 81.450 1.00 47.81 420 ILE A CA 1
ATOM 3396 C C . ILE A 1 420 ? -24.753 -34.245 81.503 1.00 47.81 420 ILE A C 1
ATOM 3398 O O . ILE A 1 420 ? -25.550 -35.135 81.800 1.00 47.81 420 ILE A O 1
ATOM 3402 N N . GLU A 1 421 ? -23.490 -34.486 81.174 1.00 43.44 421 GLU A N 1
ATOM 3403 C CA . GLU A 1 421 ? -22.850 -35.775 81.417 1.00 43.44 421 GLU A CA 1
ATOM 3404 C C . GLU A 1 421 ? -22.581 -35.903 82.918 1.00 43.44 421 GLU A C 1
ATOM 3406 O O . GLU A 1 421 ? -22.032 -34.995 83.551 1.00 43.44 421 GLU A O 1
ATOM 3411 N N . ALA A 1 422 ? -23.028 -37.011 83.509 1.00 41.03 422 ALA A N 1
ATOM 3412 C CA . ALA A 1 422 ? -22.596 -37.361 84.848 1.00 41.03 422 ALA A CA 1
ATOM 3413 C C . ALA A 1 422 ? -21.097 -37.706 84.780 1.00 41.03 422 ALA A C 1
ATOM 3415 O O . ALA A 1 422 ? -20.673 -38.471 83.924 1.00 41.03 422 ALA A O 1
ATOM 3416 N N . ASP A 1 423 ? -20.332 -37.027 85.635 1.00 45.94 423 ASP A N 1
ATOM 3417 C CA . ASP A 1 423 ? -18.995 -37.363 86.134 1.00 45.94 423 ASP A CA 1
ATOM 3418 C C . ASP A 1 423 ? -17.854 -37.762 85.169 1.00 45.94 423 ASP A C 1
ATOM 3420 O O . ASP A 1 423 ? -17.344 -38.878 85.160 1.00 45.94 423 ASP A O 1
ATOM 3424 N N . GLY A 1 424 ? -17.230 -36.740 84.570 1.00 51.00 424 GLY A N 1
ATOM 3425 C CA . GLY A 1 424 ? -15.767 -36.572 84.669 1.00 51.00 424 GLY A CA 1
ATOM 3426 C C . GLY A 1 424 ? -14.868 -37.610 83.983 1.00 51.00 424 GLY A C 1
ATOM 3427 O O . GLY A 1 424 ? -13.659 -37.607 84.220 1.00 51.00 424 GLY A O 1
ATOM 3428 N N . SER A 1 425 ? -15.419 -38.449 83.114 1.00 36.31 425 SER A N 1
ATOM 3429 C CA . SER A 1 425 ? -14.685 -39.357 82.235 1.00 36.31 425 SER A CA 1
ATOM 3430 C C . SER A 1 425 ? -15.277 -39.193 80.841 1.00 36.31 425 SER A C 1
ATOM 3432 O O . SER A 1 425 ? -16.407 -39.609 80.633 1.00 36.31 425 SER A O 1
ATOM 3434 N N . TRP A 1 426 ? -14.518 -38.503 79.986 1.00 45.78 426 TRP A N 1
ATOM 3435 C CA . TRP A 1 426 ? -14.727 -38.202 78.559 1.00 45.78 426 TRP A CA 1
ATOM 3436 C C . TRP A 1 426 ? -15.793 -38.988 77.784 1.00 45.78 426 TRP A C 1
ATOM 3438 O O . TRP A 1 426 ? -15.850 -40.235 77.891 1.00 45.78 426 TRP A O 1
#

Organism: NCBI:txid412755

Radius of gyration: 50.15 Å; chains: 1; bounding box: 112×63×135 Å

Foldseek 3Di:
DDDPQPQDQFKKKKFFAAPVPHTFWMKMWGFGDDPDDFFGKIFTWTDQLPDTDTWFIDGPPFDKDKDKDDDLVLQFIKIFIAGPVRHTRGIDGGRHTNDRHNDTDDMDIDGDPDDPPRDDDDQDDDDPVVDDDRNPVVPDQQAPWPKDKDKDADPPVFWDWDWKKKKWWKAWPPQWWKWKFKQFQQVRDGPGTQDTDHHHDGDIDMDTDDPRRADPRRMIMMIITTDSPDGDIDMDIDDTDMDTDTDGRDDCQKDKDWDQPPDCVLVPPVPPLFFFSKKWKKKKWWKAKAALDPVDDKFKWKDWAPDIDTDDHHGDMDIDDTDMDGPVDDITIIMIIHRIDMDIGDIDMDIGGQCATPVRAGDDPDDDDDDDPPDDDDPVCLVDDPDWDDDWDFDPDDPPVDFHQEPVGDRGTDDDGDDDDRDDDD